Protein AF-A0AAV0YDZ6-F1 (afdb_monomer_lite)

InterPro domains:
  IPR001944 Glycoside hydrolase, family 35 [PTHR23421] (31-313)
  IPR002156 Ribonuclease H domain [PF13456] (408-485)
  IPR008979 Galactose-binding-like domain superfamily [SSF49785] (87-257)
  IPR041392 Beta-galactosidase, beta-sandwich domain [PF17834] (48-103)
  IPR044730 Ribonuclease H-like domain, plant type [cd06222] (407-485)
  IPR048913 Beta-galactosidase, galactose-binding domain [PF21467] (155-222)

Sequence (491 aa):
MEIFYLWPSSDTPYRCGVEFVVSCYVDQVFALVSVDPTVSWPGKNLEVHLYKTSFGACAAFLANYDTSSWAKVPFGNGQYDLPPWSISILPDCKTEVFNTAKVGAPRFHRKMTPINNAFNWQSYNEQPAASGGESSITTAALLEQVGVTRDSSDYLWYMIDVNISPNEAFLKNGQYLVLTAMSVGHVLHVFVNGQLSGTAYGGLDNPKLTFSSGVKLWAGNNNISLLSVAVGLSNVGLHYETWNVGVLGPVTLKGLNKGERDLSKQKWSYKTGLKGESLNLHTATGSSAVKWSQGSFLSKKQSLTWYKETQRSFQISPCATMISLMQQTDLIDVIAPNLLVFQDTSSLILDLCCKEDRRITDRVAVMIECLWKNINDLVWDNEKEEASKFVGFDELEFTRYIGWLKCNVDASFNHCLGTTSRGWCLRDDHDIFVTTSAAWDGGTLSVIEAEALALKETIQGVISLNHNFVVFESDSQKVIHALRSNFLGNS

Radius of gyration: 32.92 Å; chains: 1; bounding box: 65×64×92 Å

pLDDT: mean 76.99, std 20.75, range [22.81, 98.69]

Foldseek 3Di:
DKFWDWDDDPPDPPDTDTFIFDDFDDQQCCQVVPDFWDWDDQDVQWIKTWRADPVQFIKIKIFRQAQQDWDWDDFDPDIDIADHGKIFIGSNSPDGPDMPPPDPFDDDDDDDDDDPDDFFKWKDFFFFDEPPDPPKDKDLADDFDCVVQVVVFQKKKKKDKDADAPPWPCQVPVFFKKKKFKWQAAKKFKDKQRHTPDIWGDDPVRRITMDIDGDDDDHTIIMIMIIGGDPDQDDDDDPSVPRTGTTNDQIWIARTPVGIDTSRRGMIIMDHDTPCVVLVCVDPVSVVVDDIHGDPRHDDPDPRMDMDGDPPQPLCPPPPLLVLLCVLLVNCVPQVVCSNVDRDPVVSLSCCVVPPDPSSNVSVVQSVVLVVVQVCCCNGVVDHDRSNVSSPVDPSPVPLVQFAKEKEKDWDDDVVQQKIKIKMWIAHSVRHTDDMDMDMDRHDDPRLVSQLVNQVVRVVVCVVVVRDGYTYIGRPPPNVCVSCVVVPPDD

Structure (mmCIF, N/CA/C/O backbone):
data_AF-A0AAV0YDZ6-F1
#
_entry.id   AF-A0AAV0YDZ6-F1
#
loop_
_atom_site.group_PDB
_atom_site.id
_atom_site.type_symbol
_atom_site.label_atom_id
_atom_site.label_alt_id
_atom_site.label_comp_id
_atom_site.label_asym_id
_atom_site.label_entity_id
_atom_site.label_seq_id
_atom_site.pdbx_PDB_ins_code
_atom_site.Cartn_x
_atom_site.Cartn_y
_atom_site.Cartn_z
_atom_site.occupancy
_atom_site.B_iso_or_equiv
_atom_site.auth_seq_id
_atom_site.auth_comp_id
_atom_site.auth_asym_id
_atom_site.auth_atom_id
_atom_site.pdbx_PDB_model_num
ATOM 1 N N . MET A 1 1 ? 24.136 22.361 -31.439 1.00 22.97 1 MET A N 1
ATOM 2 C CA . MET A 1 1 ? 23.268 23.525 -31.209 1.00 22.97 1 MET A CA 1
ATOM 3 C C . MET A 1 1 ? 21.976 22.995 -30.625 1.00 22.97 1 MET A C 1
ATOM 5 O O . MET A 1 1 ? 21.242 22.299 -31.320 1.00 22.97 1 MET A O 1
ATOM 9 N N . GLU A 1 2 ? 21.824 23.164 -29.319 1.00 22.81 2 GLU A N 1
ATOM 10 C CA . GLU A 1 2 ? 20.632 22.808 -28.543 1.00 22.81 2 GLU A CA 1
ATOM 11 C C . GLU A 1 2 ? 19.822 24.098 -28.377 1.00 22.81 2 GLU A C 1
ATOM 13 O O . GLU A 1 2 ? 20.415 25.157 -28.217 1.00 22.81 2 GLU A O 1
ATOM 18 N N . ILE A 1 3 ? 18.497 24.049 -28.522 1.00 25.19 3 ILE A N 1
ATOM 19 C CA . ILE A 1 3 ? 17.609 25.206 -28.317 1.00 25.19 3 ILE A CA 1
ATOM 20 C C . ILE A 1 3 ? 16.446 24.725 -27.445 1.00 25.19 3 ILE A C 1
ATOM 22 O O . ILE A 1 3 ? 15.911 23.646 -27.681 1.00 25.19 3 ILE A O 1
ATOM 26 N N . PHE A 1 4 ? 16.060 25.511 -26.441 1.00 29.34 4 PHE A N 1
ATOM 27 C CA . PHE A 1 4 ? 14.997 25.186 -25.481 1.00 29.34 4 PHE A CA 1
ATOM 28 C C . PHE A 1 4 ? 13.679 25.862 -25.867 1.00 29.34 4 PHE A C 1
ATOM 30 O O . PHE A 1 4 ? 13.703 26.907 -26.494 1.00 29.34 4 PHE A O 1
ATOM 37 N N . TYR A 1 5 ? 12.522 25.333 -25.462 1.00 27.75 5 TYR A N 1
ATOM 38 C CA . TYR A 1 5 ? 11.262 26.091 -25.435 1.00 27.75 5 TYR A CA 1
ATOM 39 C C . TYR A 1 5 ? 10.537 25.838 -24.110 1.00 27.75 5 TYR A C 1
ATOM 41 O O . TYR A 1 5 ? 10.484 24.710 -23.629 1.00 27.75 5 TYR A O 1
ATOM 49 N N . LEU A 1 6 ? 9.952 26.892 -23.535 1.00 26.73 6 LEU A N 1
ATOM 50 C CA . LEU A 1 6 ? 9.010 26.816 -22.418 1.00 26.73 6 LEU A CA 1
ATOM 51 C C . LEU A 1 6 ? 7.637 27.271 -22.920 1.00 26.73 6 LEU A C 1
ATOM 53 O O . LEU A 1 6 ? 7.531 28.342 -23.519 1.00 26.73 6 LEU A O 1
ATOM 57 N N . TRP A 1 7 ? 6.591 26.479 -22.677 1.00 32.25 7 TRP A N 1
ATOM 58 C CA . TRP A 1 7 ? 5.213 26.831 -23.035 1.00 32.25 7 TRP A CA 1
ATOM 59 C C . TRP A 1 7 ? 4.238 26.548 -21.879 1.00 32.25 7 TRP A C 1
ATOM 61 O O . TRP A 1 7 ? 4.352 25.512 -21.221 1.00 32.25 7 TRP A O 1
ATOM 71 N N . PRO A 1 8 ? 3.236 27.417 -21.653 1.00 24.39 8 PRO A N 1
ATOM 72 C CA . PRO A 1 8 ? 2.070 27.087 -20.846 1.00 24.39 8 PRO A CA 1
ATOM 73 C C . PRO A 1 8 ? 1.063 26.282 -21.687 1.00 24.39 8 PRO A C 1
ATOM 75 O O . PRO A 1 8 ? 0.631 26.727 -22.750 1.00 24.39 8 PRO A O 1
ATOM 78 N N . SER A 1 9 ? 0.656 25.097 -21.216 1.00 26.97 9 SER A N 1
ATOM 79 C CA . SER A 1 9 ? -0.470 24.369 -21.822 1.00 26.97 9 SER A CA 1
ATOM 80 C C . SER A 1 9 ? -1.781 25.063 -21.439 1.00 26.97 9 SER A C 1
ATOM 82 O O . SER A 1 9 ? -2.059 25.248 -20.253 1.00 26.97 9 SER A O 1
ATOM 84 N N . SER A 1 10 ? -2.591 25.453 -22.422 1.00 29.86 10 SER A N 1
ATOM 85 C CA . SER A 1 10 ? -3.852 26.166 -22.187 1.00 29.86 10 SER A CA 1
ATOM 86 C C . SER A 1 10 ? -4.994 25.290 -21.661 1.00 29.86 10 SER A C 1
ATOM 88 O O . SER A 1 10 ? -6.038 25.842 -21.339 1.00 29.86 10 SER A O 1
ATOM 90 N N . ASP A 1 11 ? -4.815 23.969 -21.526 1.00 28.45 11 ASP A N 1
ATOM 91 C CA . ASP A 1 11 ? -5.929 23.063 -21.196 1.00 28.45 11 ASP A CA 1
ATOM 92 C C . ASP A 1 11 ? -5.712 22.120 -20.002 1.00 28.45 11 ASP A C 1
ATOM 94 O O . ASP A 1 11 ? -6.627 21.380 -19.648 1.00 28.45 11 ASP A O 1
ATOM 98 N N . THR A 1 12 ? -4.580 22.181 -19.287 1.00 26.88 12 THR A N 1
ATOM 99 C CA . THR A 1 12 ? -4.472 21.554 -17.951 1.00 26.88 12 THR A CA 1
ATOM 100 C C . THR A 1 12 ? -3.489 22.307 -17.036 1.00 26.88 12 THR A C 1
ATOM 102 O O . THR A 1 12 ? -2.360 22.561 -17.451 1.00 26.88 12 THR A O 1
ATOM 105 N N . PRO A 1 13 ? -3.841 22.634 -15.773 1.00 25.77 13 PRO A N 1
ATOM 106 C CA . PRO A 1 13 ? -2.991 23.455 -14.900 1.00 25.77 13 PRO A CA 1
ATOM 107 C C . PRO A 1 13 ? -1.806 22.721 -14.234 1.00 25.77 13 PRO A C 1
ATOM 109 O O . PRO A 1 13 ? -1.227 23.254 -13.293 1.00 25.77 13 PRO A O 1
ATOM 112 N N . TYR A 1 14 ? -1.431 21.508 -14.667 1.00 27.02 14 TYR A N 1
ATOM 113 C CA . TYR A 1 14 ? -0.515 20.647 -13.891 1.00 27.02 14 TYR A CA 1
ATOM 114 C C . TYR A 1 14 ? 0.636 19.984 -14.662 1.00 27.02 14 TYR A C 1
ATOM 116 O O . TYR A 1 14 ? 1.241 19.047 -14.142 1.00 27.02 14 TYR A O 1
ATOM 124 N N . ARG A 1 15 ? 0.997 20.442 -15.865 1.00 25.39 15 ARG A N 1
ATOM 125 C CA . ARG A 1 15 ? 2.219 19.959 -16.532 1.00 25.39 15 ARG A CA 1
ATOM 126 C C . ARG A 1 15 ? 2.993 21.100 -17.190 1.00 25.39 15 ARG A C 1
ATOM 128 O O . ARG A 1 15 ? 2.578 21.606 -18.224 1.00 25.39 15 ARG A O 1
ATOM 135 N N . CYS A 1 16 ? 4.137 21.448 -16.602 1.00 26.27 16 CYS A N 1
ATOM 136 C CA . CYS A 1 16 ? 5.254 22.059 -17.321 1.00 26.27 16 CYS A CA 1
ATOM 137 C C . CYS A 1 16 ? 6.247 20.936 -17.647 1.00 26.27 16 CYS A C 1
ATOM 139 O O . CYS A 1 16 ? 6.718 20.256 -16.735 1.00 26.27 16 CYS A O 1
ATOM 141 N N . GLY A 1 17 ? 6.519 20.716 -18.932 1.00 27.23 17 GLY A N 1
ATOM 142 C CA . GLY A 1 17 ? 7.603 19.856 -19.408 1.00 27.23 17 GLY A CA 1
ATOM 143 C C . GLY A 1 17 ? 8.796 20.705 -19.845 1.00 27.23 17 GLY A C 1
ATOM 144 O O . GLY A 1 17 ? 8.611 21.830 -20.302 1.00 27.23 17 GLY A O 1
ATOM 145 N N . VAL A 1 18 ? 10.006 20.174 -19.679 1.00 28.58 18 VAL A N 1
ATOM 146 C CA . VAL A 1 18 ? 11.241 20.712 -20.267 1.00 28.58 18 VAL A CA 1
ATOM 147 C C . VAL A 1 18 ? 11.586 19.790 -21.436 1.00 28.58 18 VAL A C 1
ATOM 149 O O . VAL A 1 18 ? 11.802 18.601 -21.209 1.00 28.58 18 VAL A O 1
ATOM 152 N N . GLU A 1 19 ? 11.584 20.305 -22.666 1.00 31.39 19 GLU A N 1
ATOM 153 C CA . GLU A 1 19 ? 11.857 19.531 -23.889 1.00 31.39 19 GLU A CA 1
ATOM 154 C C . GLU A 1 19 ? 13.242 19.859 -24.470 1.00 31.39 19 GLU A C 1
ATOM 156 O O . GLU A 1 19 ? 13.681 21.011 -24.453 1.00 31.39 19 GLU A O 1
ATOM 161 N N . PHE A 1 20 ? 13.918 18.834 -25.001 1.00 28.72 20 PHE A N 1
ATOM 162 C CA . PHE A 1 20 ? 15.230 18.921 -25.649 1.00 28.72 20 PHE A CA 1
ATOM 163 C C . PHE A 1 20 ? 15.074 18.847 -27.178 1.00 28.72 20 PHE A C 1
ATOM 165 O O . PHE A 1 20 ? 14.366 17.984 -27.694 1.00 28.72 20 PHE A O 1
ATOM 172 N N . VAL A 1 21 ? 15.763 19.720 -27.921 1.00 26.80 21 VAL A N 1
ATOM 173 C CA . VAL A 1 21 ? 15.634 19.837 -29.389 1.00 26.80 21 VAL A CA 1
ATOM 174 C C . VAL A 1 21 ? 16.947 19.518 -30.087 1.00 26.80 21 VAL A C 1
ATOM 176 O O . VAL A 1 21 ? 17.956 20.175 -29.822 1.00 26.80 21 VAL A O 1
ATOM 179 N N . VAL A 1 22 ? 16.943 18.559 -31.028 1.00 30.27 22 VAL A N 1
ATOM 180 C CA . VAL A 1 22 ? 18.088 18.321 -31.923 1.00 30.27 22 VAL A CA 1
ATOM 181 C C . VAL A 1 22 ? 17.693 17.742 -33.286 1.00 30.27 22 VAL A C 1
ATOM 183 O O . VAL A 1 22 ? 17.122 16.661 -33.384 1.00 30.27 22 VAL A O 1
ATOM 186 N N . SER A 1 23 ? 18.157 18.399 -34.352 1.00 24.14 23 SER A N 1
ATOM 187 C CA . SER A 1 23 ? 18.163 17.897 -35.733 1.00 24.14 23 SER A CA 1
ATOM 188 C C . SER A 1 23 ? 19.056 16.649 -35.924 1.00 24.14 23 SER A C 1
ATOM 190 O O . SER A 1 23 ? 20.237 16.676 -35.574 1.00 24.14 23 SER A O 1
ATOM 192 N N . CYS A 1 24 ? 18.518 15.565 -36.502 1.00 25.22 24 CYS A N 1
ATOM 193 C CA . CYS A 1 24 ? 19.267 14.358 -36.890 1.00 25.22 24 CYS A CA 1
ATOM 194 C C . CYS A 1 24 ? 19.139 14.075 -38.396 1.00 25.22 24 CYS A C 1
ATOM 196 O O . CYS A 1 24 ? 18.045 14.094 -38.955 1.00 25.22 24 CYS A O 1
ATOM 198 N N . TYR A 1 25 ? 20.267 13.762 -39.037 1.00 27.45 25 TYR A N 1
ATOM 199 C CA . TYR A 1 25 ? 20.358 13.265 -40.415 1.00 27.45 25 TYR A CA 1
ATOM 200 C C . TYR A 1 25 ? 20.166 11.725 -40.445 1.00 27.45 25 TYR A C 1
ATOM 202 O O . TYR A 1 25 ? 20.510 11.018 -39.499 1.00 27.45 25 TYR A O 1
ATOM 210 N N . VAL A 1 26 ? 19.587 11.206 -41.534 1.00 34.88 26 VAL A N 1
ATOM 211 C CA . VAL A 1 26 ? 18.641 10.062 -41.575 1.00 34.88 26 VAL A CA 1
ATOM 212 C C . VAL A 1 26 ? 19.255 8.690 -41.959 1.00 34.88 26 VAL A C 1
ATOM 214 O O . VAL A 1 26 ? 18.530 7.738 -42.231 1.00 34.88 26 VAL A O 1
ATOM 217 N N . ASP A 1 27 ? 20.573 8.496 -41.947 1.00 34.12 27 ASP A N 1
ATOM 218 C CA . ASP A 1 27 ? 21.138 7.370 -42.722 1.00 34.12 27 ASP A CA 1
ATOM 219 C C . ASP A 1 27 ? 21.212 5.987 -42.026 1.00 34.12 27 ASP A C 1
ATOM 221 O O . ASP A 1 27 ? 21.239 4.969 -42.719 1.00 34.12 27 ASP A O 1
ATOM 225 N N . GLN A 1 28 ? 21.199 5.874 -40.687 1.00 39.28 28 GLN A N 1
ATOM 226 C CA . GLN A 1 28 ? 21.520 4.588 -40.019 1.00 39.28 28 GLN A CA 1
ATOM 227 C C . GLN A 1 28 ? 20.334 3.731 -39.543 1.00 39.28 28 GLN A C 1
ATOM 229 O O . GLN A 1 28 ? 20.429 2.505 -39.509 1.00 39.28 28 GLN A O 1
ATOM 234 N N . VAL A 1 29 ? 19.180 4.328 -39.236 1.00 48.03 29 VAL A N 1
ATOM 235 C CA . VAL A 1 29 ? 17.962 3.573 -38.857 1.00 48.03 29 VAL A CA 1
ATOM 236 C C . VAL A 1 29 ? 17.321 2.899 -40.081 1.00 48.03 29 VAL A C 1
ATOM 238 O O . VAL A 1 29 ? 16.488 2.002 -39.952 1.00 48.03 29 VAL A O 1
ATOM 241 N N . PHE A 1 30 ? 17.766 3.275 -41.284 1.00 53.66 30 PHE A N 1
ATOM 242 C CA . PHE A 1 30 ? 17.200 2.866 -42.563 1.00 53.66 30 PHE A CA 1
ATOM 243 C C . PHE A 1 30 ? 17.193 1.343 -42.778 1.00 53.66 30 PHE A C 1
ATOM 245 O O . PHE A 1 30 ? 16.254 0.825 -43.375 1.00 53.66 30 PHE A O 1
ATOM 252 N N . ALA A 1 31 ? 18.181 0.597 -42.269 1.00 58.38 31 ALA A N 1
ATOM 253 C CA . ALA A 1 31 ? 18.246 -0.855 -42.471 1.00 58.38 31 ALA A CA 1
ATOM 254 C C . ALA A 1 31 ? 17.163 -1.625 -41.696 1.00 58.38 31 ALA A C 1
ATOM 256 O O . ALA A 1 31 ? 16.498 -2.482 -42.270 1.00 58.38 31 ALA A O 1
ATOM 257 N N . LEU A 1 32 ? 16.954 -1.291 -40.418 1.00 59.16 32 LEU A N 1
ATOM 258 C CA . LEU A 1 32 ? 16.010 -1.994 -39.536 1.00 59.16 32 LEU A CA 1
ATOM 259 C C . LEU A 1 32 ? 14.551 -1.761 -39.927 1.00 59.16 32 LEU A C 1
ATOM 261 O O . LEU A 1 32 ? 13.692 -2.597 -39.682 1.00 59.16 32 LEU A O 1
ATOM 265 N N . VAL A 1 33 ? 14.268 -0.602 -40.519 1.00 63.72 33 VAL A N 1
ATOM 266 C CA . VAL A 1 33 ? 12.901 -0.183 -40.841 1.00 63.72 33 VAL A CA 1
ATOM 267 C C . VAL A 1 33 ? 12.467 -0.509 -42.263 1.00 63.72 33 VAL A C 1
ATOM 269 O O . VAL A 1 33 ? 11.299 -0.302 -42.587 1.00 63.72 33 VAL A O 1
ATOM 272 N N . SER A 1 34 ? 13.398 -0.969 -43.100 1.00 64.88 34 SER A N 1
ATOM 273 C CA . SER A 1 34 ? 13.163 -1.180 -44.532 1.00 64.88 34 SER A CA 1
ATOM 274 C C . SER A 1 34 ? 13.085 -2.650 -44.930 1.00 64.88 34 SER A C 1
ATOM 276 O O . SER A 1 34 ? 12.643 -2.938 -46.040 1.00 64.88 34 SER A O 1
ATOM 278 N N . VAL A 1 35 ? 13.538 -3.575 -44.078 1.00 74.62 35 VAL A N 1
ATOM 279 C CA . VAL A 1 35 ? 13.540 -5.019 -44.360 1.00 74.62 35 VAL A CA 1
ATOM 280 C C . VAL A 1 35 ? 13.339 -5.840 -43.089 1.00 74.62 35 VAL A C 1
ATOM 282 O O . VAL A 1 35 ? 13.698 -5.398 -42.001 1.00 74.62 35 VAL A O 1
ATOM 285 N N . ASP A 1 36 ? 12.836 -7.062 -43.252 1.00 81.25 36 ASP A N 1
ATOM 286 C CA . ASP A 1 36 ? 12.857 -8.093 -42.211 1.00 81.25 36 ASP A CA 1
ATOM 287 C C . ASP A 1 36 ? 14.264 -8.711 -42.065 1.00 81.25 36 ASP A C 1
ATOM 289 O O . ASP A 1 36 ? 15.034 -8.741 -43.038 1.00 81.25 36 ASP A O 1
ATOM 293 N N . PRO A 1 37 ? 14.627 -9.240 -40.879 1.00 86.50 37 PRO A N 1
ATOM 294 C CA . PRO A 1 37 ? 15.926 -9.863 -40.682 1.00 86.50 37 PRO A CA 1
ATOM 295 C C . PRO A 1 37 ? 16.039 -11.183 -41.441 1.00 86.50 37 PRO A C 1
ATOM 297 O O . PRO A 1 37 ? 15.179 -12.059 -41.367 1.00 86.50 37 PRO A O 1
ATOM 300 N N . THR A 1 38 ? 17.186 -11.389 -42.079 1.00 90.75 38 THR A N 1
ATOM 301 C CA . THR A 1 38 ? 17.636 -12.726 -42.469 1.00 90.75 38 THR A CA 1
ATOM 302 C C . THR A 1 38 ? 18.388 -13.353 -41.300 1.00 90.75 38 THR A C 1
ATOM 304 O O . THR A 1 38 ? 19.398 -12.806 -40.851 1.00 90.75 38 THR A O 1
ATOM 307 N N . VAL A 1 39 ? 17.912 -14.500 -40.813 1.00 93.25 39 VAL A N 1
ATOM 308 C CA . VAL A 1 39 ? 18.510 -15.206 -39.669 1.00 93.25 39 VAL A CA 1
ATOM 309 C C . VAL A 1 39 ? 19.450 -16.316 -40.140 1.00 93.25 39 VAL A C 1
ATOM 311 O O . VAL A 1 39 ? 19.141 -17.052 -41.078 1.00 93.25 39 VAL A O 1
ATOM 314 N N . SER A 1 40 ? 20.605 -16.449 -39.486 1.00 93.31 40 SER A N 1
ATOM 315 C CA . SER A 1 40 ? 21.554 -17.545 -39.721 1.00 93.31 40 SER A CA 1
ATOM 316 C C . SER A 1 40 ? 22.195 -18.052 -38.426 1.00 93.31 40 SER A C 1
ATOM 318 O O . SER A 1 40 ? 22.276 -17.320 -37.442 1.00 93.31 40 SER A O 1
ATOM 320 N N . TRP A 1 41 ? 22.672 -19.303 -38.444 1.00 95.31 41 TRP A N 1
ATOM 321 C CA . TRP A 1 41 ? 23.195 -20.023 -37.274 1.00 95.31 41 TRP A CA 1
ATOM 322 C C . TRP A 1 41 ? 24.649 -20.462 -37.501 1.00 95.31 41 TRP A C 1
ATOM 324 O O . TRP A 1 41 ? 24.894 -21.588 -37.941 1.00 95.31 41 TRP A O 1
ATOM 334 N N . PRO A 1 42 ? 25.641 -19.594 -37.238 1.00 92.06 42 PRO A N 1
ATOM 335 C CA . PRO A 1 42 ? 27.052 -19.894 -37.501 1.00 92.06 42 PRO A CA 1
ATOM 336 C C . PRO A 1 42 ? 27.652 -20.940 -36.546 1.00 92.06 42 PRO A C 1
ATOM 338 O O . PRO A 1 42 ? 28.773 -21.399 -36.755 1.00 92.06 42 PRO A O 1
ATOM 341 N N . GLY A 1 43 ? 26.925 -21.334 -35.500 1.00 90.94 43 GLY A N 1
ATOM 342 C CA . GLY A 1 43 ? 27.330 -22.389 -34.584 1.00 90.94 43 GLY A CA 1
ATOM 343 C C . GLY A 1 43 ? 26.258 -22.686 -33.542 1.00 90.94 43 GLY A C 1
ATOM 344 O O . GLY A 1 43 ? 25.175 -22.105 -33.540 1.00 90.94 43 GLY A O 1
ATOM 345 N N . LYS A 1 44 ? 26.562 -23.617 -32.636 1.00 91.12 44 LYS A N 1
ATOM 346 C CA . LYS A 1 44 ? 25.652 -23.987 -31.547 1.00 91.12 44 LYS A CA 1
ATOM 347 C C . LYS A 1 44 ? 25.425 -22.786 -30.621 1.00 91.12 44 LYS A C 1
ATOM 349 O O . LYS A 1 44 ? 26.398 -22.215 -30.147 1.00 91.12 44 LYS A O 1
ATOM 354 N N . ASN A 1 45 ? 24.160 -22.465 -30.337 1.00 92.50 45 ASN A N 1
ATOM 355 C CA . ASN A 1 45 ? 23.725 -21.324 -29.513 1.00 92.50 45 ASN A CA 1
ATOM 356 C C . ASN A 1 45 ? 24.096 -19.939 -30.077 1.00 92.50 45 ASN A C 1
ATOM 358 O O . ASN A 1 45 ? 24.029 -18.952 -29.345 1.00 92.50 45 ASN A O 1
ATOM 362 N N . LEU A 1 46 ? 24.474 -19.863 -31.357 1.00 94.44 46 LEU A N 1
ATOM 363 C CA . LEU A 1 46 ? 24.847 -18.618 -32.019 1.00 94.44 46 LEU A CA 1
ATOM 364 C C . LEU A 1 46 ? 23.840 -18.288 -33.107 1.00 94.44 46 LEU A C 1
ATOM 366 O O . LEU A 1 46 ? 23.540 -19.133 -33.950 1.00 94.44 46 LEU A O 1
ATOM 370 N N . GLU A 1 47 ? 23.376 -17.044 -33.108 1.00 94.00 47 GLU A N 1
ATOM 371 C CA . GLU A 1 47 ? 22.493 -16.513 -34.139 1.00 94.00 47 GLU A CA 1
ATOM 372 C C . GLU A 1 47 ? 22.996 -15.179 -34.665 1.00 94.00 47 GLU A C 1
ATOM 374 O O . GLU A 1 47 ? 23.615 -14.387 -33.956 1.00 94.00 47 GLU A O 1
ATOM 379 N N . VAL A 1 48 ? 22.695 -14.928 -35.931 1.00 94.81 48 VAL A N 1
ATOM 380 C CA . VAL A 1 48 ? 22.936 -13.656 -36.597 1.00 94.81 48 VAL A CA 1
ATOM 381 C C . VAL A 1 48 ? 21.635 -13.203 -37.224 1.00 94.81 48 VAL A C 1
ATOM 383 O O . VAL A 1 48 ? 21.092 -13.915 -38.066 1.00 94.81 48 VAL A O 1
ATOM 386 N N . HIS A 1 49 ? 21.174 -12.013 -36.852 1.00 91.81 49 HIS A N 1
ATOM 387 C CA . HIS A 1 49 ? 20.006 -11.357 -37.435 1.00 91.81 49 HIS A CA 1
ATOM 388 C C . HIS A 1 49 ? 20.494 -10.206 -38.312 1.00 91.81 49 HIS A C 1
ATOM 390 O O . HIS A 1 49 ? 20.983 -9.199 -37.800 1.00 91.81 49 HIS A O 1
ATOM 396 N N . LEU A 1 50 ? 20.420 -10.381 -39.633 1.00 92.69 50 LEU A N 1
ATOM 397 C CA . LEU A 1 50 ? 20.954 -9.453 -40.630 1.00 92.69 50 LEU A CA 1
ATOM 398 C C . LEU A 1 50 ? 19.836 -8.673 -41.325 1.00 92.69 50 LEU A C 1
ATOM 400 O O . LEU A 1 50 ? 19.025 -9.252 -42.043 1.00 92.69 50 LEU A O 1
ATOM 404 N N . TYR A 1 51 ? 19.872 -7.354 -41.201 1.00 84.81 51 TYR A N 1
ATOM 405 C CA . TYR A 1 51 ? 19.001 -6.413 -41.895 1.00 84.81 51 TYR A CA 1
ATOM 406 C C . TYR A 1 51 ? 19.793 -5.757 -43.016 1.00 84.81 51 TYR A C 1
ATOM 408 O O . TYR A 1 51 ? 20.643 -4.908 -42.762 1.00 84.81 51 TYR A O 1
ATOM 416 N N . LYS A 1 52 ? 19.554 -6.157 -44.265 1.00 87.50 52 LYS A N 1
ATOM 417 C CA . LYS A 1 52 ? 20.269 -5.615 -45.425 1.00 87.50 52 LYS A CA 1
ATOM 418 C C . LYS A 1 52 ? 19.296 -5.192 -46.515 1.00 87.50 52 LYS A C 1
ATOM 420 O O . LYS A 1 52 ? 18.556 -6.012 -47.048 1.00 87.50 52 LYS A O 1
ATOM 425 N N . THR A 1 53 ? 19.338 -3.915 -46.871 1.00 79.50 53 THR A N 1
ATOM 426 C CA . THR A 1 53 ? 18.488 -3.334 -47.919 1.00 79.50 53 THR A CA 1
ATOM 427 C C . THR A 1 53 ? 19.136 -3.460 -49.300 1.00 79.50 53 THR A C 1
ATOM 429 O O . THR A 1 53 ? 20.359 -3.573 -49.425 1.00 79.50 53 THR A O 1
ATOM 432 N N . SER A 1 54 ? 18.331 -3.376 -50.363 1.00 80.94 54 SER A N 1
ATOM 433 C CA . SER A 1 54 ? 18.816 -3.355 -51.752 1.00 80.94 54 SER A CA 1
ATOM 434 C C . SER A 1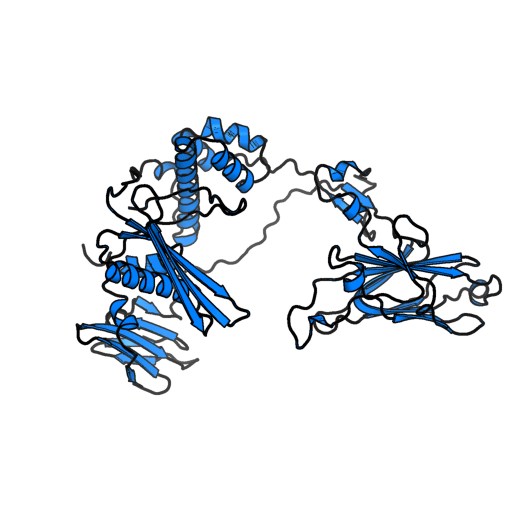 54 ? 19.665 -2.125 -52.091 1.00 80.94 54 SER A C 1
ATOM 436 O O . SER A 1 54 ? 20.477 -2.185 -53.008 1.00 80.94 54 SER A O 1
ATOM 438 N N . PHE A 1 55 ? 19.500 -1.024 -51.351 1.00 75.06 55 PHE A N 1
ATOM 439 C CA . PHE A 1 55 ? 20.199 0.247 -51.576 1.00 75.06 55 PHE A CA 1
ATOM 440 C C . PHE A 1 55 ? 21.483 0.393 -50.740 1.00 75.06 55 PHE A C 1
ATOM 442 O O . PHE A 1 55 ? 22.127 1.435 -50.782 1.00 75.06 55 PHE A O 1
ATOM 449 N N . GLY A 1 56 ? 21.884 -0.655 -50.009 1.00 78.12 56 GLY A N 1
ATOM 450 C CA . GLY A 1 56 ? 23.202 -0.750 -49.375 1.00 78.12 56 GLY A CA 1
ATOM 451 C C . GLY A 1 56 ? 23.244 -0.512 -47.863 1.00 78.12 56 GLY A C 1
ATOM 452 O O . GLY A 1 56 ? 24.263 -0.834 -47.256 1.00 78.12 56 GLY A O 1
ATOM 453 N N . ALA A 1 57 ? 22.160 -0.041 -47.235 1.00 78.12 57 ALA A N 1
ATOM 454 C CA . ALA A 1 57 ? 22.078 0.054 -45.773 1.00 78.12 57 ALA A CA 1
ATOM 455 C C . ALA A 1 57 ? 22.076 -1.348 -45.135 1.00 78.12 57 ALA A C 1
ATOM 457 O O . ALA A 1 57 ? 21.387 -2.247 -45.637 1.00 78.12 57 ALA A O 1
ATOM 458 N N . CYS A 1 58 ? 22.840 -1.535 -44.053 1.00 84.00 58 CYS A N 1
ATOM 459 C CA . CYS A 1 58 ? 23.064 -2.838 -43.424 1.00 84.00 58 CYS A CA 1
ATOM 460 C C . CYS A 1 58 ? 23.229 -2.714 -41.907 1.00 84.00 58 CYS A C 1
ATOM 462 O O . CYS A 1 58 ? 24.130 -2.007 -41.487 1.00 84.00 58 CYS A O 1
ATOM 464 N N . ALA A 1 59 ? 22.456 -3.464 -41.120 1.00 86.12 59 ALA A N 1
ATOM 465 C CA . ALA A 1 59 ? 22.654 -3.637 -39.681 1.00 86.12 59 ALA A CA 1
ATOM 466 C C . ALA A 1 59 ? 22.616 -5.128 -39.297 1.00 86.12 59 ALA A C 1
ATOM 468 O O . ALA A 1 59 ? 21.898 -5.914 -39.918 1.00 86.12 59 ALA A O 1
ATOM 469 N N . ALA A 1 60 ? 23.372 -5.534 -38.277 1.00 87.81 60 ALA A N 1
ATOM 470 C CA . ALA A 1 60 ? 23.409 -6.917 -37.807 1.00 87.81 60 ALA A CA 1
ATOM 471 C C . ALA A 1 60 ? 23.398 -7.025 -36.279 1.00 87.81 60 ALA A C 1
ATOM 473 O O . ALA A 1 60 ? 24.029 -6.227 -35.584 1.00 87.81 60 ALA A O 1
ATOM 474 N N . PHE A 1 61 ? 22.733 -8.064 -35.773 1.00 92.50 61 PHE A N 1
ATOM 475 C CA . PHE A 1 61 ? 22.789 -8.476 -34.372 1.00 92.50 61 PHE A CA 1
ATOM 476 C C . PHE A 1 61 ? 23.410 -9.863 -34.280 1.00 92.50 61 PHE A C 1
ATOM 478 O O . PHE A 1 61 ? 22.921 -10.799 -34.912 1.00 92.50 61 PHE A O 1
ATOM 485 N N . LEU A 1 62 ? 24.477 -9.995 -33.496 1.00 93.94 62 LEU A N 1
ATOM 486 C CA . LEU A 1 62 ? 25.168 -11.262 -33.263 1.00 93.94 62 LEU A CA 1
ATOM 487 C C . LEU A 1 62 ? 24.858 -11.716 -31.839 1.00 93.94 62 LEU A C 1
ATOM 489 O O . LEU A 1 62 ? 25.279 -11.067 -30.884 1.00 93.94 62 LEU A O 1
ATOM 493 N N . ALA A 1 63 ? 24.102 -12.799 -31.697 1.00 95.38 63 ALA A N 1
ATOM 494 C CA . ALA A 1 63 ? 23.618 -13.295 -30.419 1.00 95.38 63 ALA A CA 1
ATOM 495 C C . ALA A 1 63 ? 24.353 -14.571 -30.000 1.00 95.38 63 ALA A C 1
ATOM 497 O O . ALA A 1 63 ? 24.505 -15.506 -30.787 1.00 95.38 63 ALA A O 1
ATOM 498 N N . ASN A 1 64 ? 24.768 -14.612 -28.735 1.00 94.81 64 ASN A N 1
ATOM 499 C CA . ASN A 1 64 ? 25.227 -15.809 -28.045 1.00 94.81 64 ASN A CA 1
ATOM 500 C C . ASN A 1 64 ? 24.249 -16.138 -26.913 1.00 94.81 64 ASN A C 1
ATOM 502 O O . ASN A 1 64 ? 24.234 -15.467 -25.878 1.00 94.81 64 ASN A O 1
ATOM 506 N N . TYR A 1 65 ? 23.453 -17.187 -27.108 1.00 94.06 65 TYR A N 1
ATOM 507 C CA . TYR A 1 65 ? 22.485 -17.668 -26.121 1.00 94.06 65 TYR A CA 1
ATOM 508 C C . TYR A 1 65 ? 23.091 -18.648 -25.111 1.00 94.06 65 TYR A C 1
ATOM 510 O O . TYR A 1 65 ? 22.388 -19.113 -24.214 1.00 94.06 65 TYR A O 1
ATOM 518 N N . ASP A 1 66 ? 24.384 -18.976 -25.219 1.00 91.88 66 ASP A N 1
ATOM 519 C CA . ASP A 1 66 ? 25.058 -19.746 -24.180 1.00 91.88 66 ASP A CA 1
ATOM 520 C C . ASP A 1 66 ? 25.191 -18.892 -22.916 1.00 91.88 66 ASP A C 1
ATOM 522 O O . ASP A 1 66 ? 25.822 -17.838 -22.921 1.00 91.88 66 ASP A O 1
ATOM 526 N N . THR A 1 67 ? 24.597 -19.340 -21.812 1.00 95.62 67 THR A N 1
ATOM 527 C CA . THR A 1 67 ? 24.591 -18.593 -20.547 1.00 95.62 67 THR A CA 1
ATOM 528 C C . THR A 1 67 ? 25.909 -18.684 -19.778 1.00 95.62 67 THR A C 1
ATOM 530 O O . THR A 1 67 ? 26.051 -18.048 -18.737 1.00 95.62 67 THR A O 1
ATOM 533 N N . SER A 1 68 ? 26.861 -19.499 -20.243 1.00 95.19 68 SER A N 1
ATOM 534 C CA . SER A 1 68 ? 28.086 -19.843 -19.512 1.00 95.19 68 SER A CA 1
ATOM 535 C C . SER A 1 68 ? 29.379 -19.587 -20.285 1.00 95.19 68 SER A C 1
ATOM 537 O O . SER A 1 68 ? 30.401 -19.266 -19.677 1.00 95.19 68 SER A O 1
ATOM 539 N N . SER A 1 69 ? 29.348 -19.722 -21.609 1.00 95.94 69 SER A N 1
ATOM 540 C CA . SER A 1 69 ? 30.550 -19.788 -22.437 1.00 95.94 69 SER A CA 1
ATOM 541 C C . SER A 1 69 ? 30.639 -18.629 -23.420 1.00 95.94 69 SER A C 1
ATOM 543 O O . SER A 1 69 ? 29.656 -18.221 -24.037 1.00 95.94 69 SER A O 1
ATOM 545 N N . TRP A 1 70 ? 31.856 -18.111 -23.573 1.00 96.62 70 TRP A N 1
ATOM 546 C CA . TRP A 1 70 ? 32.195 -17.167 -24.631 1.00 96.62 70 TRP A CA 1
ATOM 547 C C . TRP A 1 70 ? 32.169 -17.860 -25.990 1.00 96.62 70 TRP A C 1
ATOM 549 O O . TRP A 1 70 ? 32.501 -19.043 -26.094 1.00 96.62 70 TRP A O 1
ATOM 559 N N . ALA A 1 71 ? 31.840 -17.107 -27.035 1.00 95.44 71 ALA A N 1
ATOM 560 C CA . ALA A 1 71 ? 31.797 -17.625 -28.390 1.00 95.44 71 ALA A CA 1
ATOM 561 C C . ALA A 1 71 ? 32.438 -16.666 -29.392 1.00 95.44 71 ALA A C 1
ATOM 563 O O . ALA A 1 71 ? 32.294 -15.450 -29.293 1.00 95.44 71 ALA A O 1
ATOM 564 N N . LYS A 1 72 ? 33.113 -17.238 -30.392 1.00 95.19 72 LYS A N 1
ATOM 565 C CA . LYS A 1 72 ? 33.647 -16.507 -31.542 1.00 95.19 72 LYS A CA 1
ATOM 566 C C . LYS A 1 72 ? 32.715 -16.671 -32.727 1.00 95.19 72 LYS A C 1
ATOM 568 O O . LYS A 1 72 ? 32.600 -17.775 -33.257 1.00 95.19 72 LYS A O 1
ATOM 573 N N . VAL A 1 73 ? 32.099 -15.579 -33.164 1.00 93.94 73 VAL A N 1
ATOM 574 C CA . VAL A 1 73 ? 31.183 -15.575 -34.307 1.00 93.94 73 VAL A CA 1
ATOM 575 C C . VAL A 1 73 ? 31.883 -15.002 -35.537 1.00 93.94 73 VAL A C 1
ATOM 577 O O . VAL A 1 73 ? 32.226 -13.818 -35.534 1.00 93.94 73 VAL A O 1
ATOM 580 N N . PRO A 1 74 ? 32.115 -15.801 -36.594 1.00 91.00 74 PRO A N 1
ATOM 581 C CA . PRO A 1 74 ? 32.517 -15.265 -37.887 1.00 91.00 74 PRO A CA 1
ATOM 582 C C . PRO A 1 74 ? 31.309 -14.596 -38.557 1.00 91.00 74 PRO A C 1
ATOM 584 O O . PRO A 1 74 ? 30.270 -15.230 -38.743 1.00 91.00 74 PRO A O 1
ATOM 587 N N . PHE A 1 75 ? 31.436 -13.321 -38.925 1.00 93.56 75 PHE A N 1
ATOM 588 C CA . PHE A 1 75 ? 30.383 -12.586 -39.628 1.00 93.56 75 PHE A CA 1
ATOM 589 C C . PHE A 1 75 ? 30.984 -11.564 -40.604 1.00 93.56 75 PHE A C 1
ATOM 591 O O . PHE A 1 75 ? 31.850 -10.767 -40.241 1.00 93.56 75 PHE A O 1
ATOM 598 N N . GLY A 1 76 ? 30.551 -11.605 -41.869 1.00 87.88 76 GLY A N 1
ATOM 599 C CA . GLY A 1 76 ? 31.168 -10.822 -42.943 1.00 87.88 76 GLY A CA 1
ATOM 600 C C . GLY A 1 76 ? 32.652 -11.170 -43.114 1.00 87.88 76 GLY A C 1
ATOM 601 O O . GLY A 1 76 ? 33.002 -12.339 -43.255 1.00 87.88 76 GLY A O 1
ATOM 602 N N . ASN A 1 77 ? 33.518 -10.154 -43.069 1.00 84.88 77 ASN A N 1
ATOM 603 C CA . ASN A 1 77 ? 34.980 -10.322 -43.088 1.00 84.88 77 ASN A CA 1
ATOM 604 C C . ASN A 1 77 ? 35.609 -10.237 -41.680 1.00 84.88 77 ASN A C 1
ATOM 606 O O . ASN A 1 77 ? 36.832 -10.181 -41.565 1.00 84.88 77 ASN A O 1
ATOM 610 N N . GLY A 1 78 ? 34.788 -10.171 -40.626 1.00 88.62 78 GLY A N 1
ATOM 611 C CA . GLY A 1 78 ? 35.215 -10.006 -39.237 1.00 88.62 78 GLY A CA 1
ATOM 612 C C . GLY A 1 78 ? 34.979 -11.247 -38.374 1.00 88.62 78 GLY A C 1
ATOM 613 O O . GLY A 1 78 ? 34.296 -12.198 -38.764 1.00 88.62 78 GLY A O 1
ATOM 614 N N . GLN A 1 79 ? 35.541 -11.220 -37.165 1.00 93.50 79 GLN A N 1
ATOM 615 C CA . GLN A 1 79 ? 35.312 -12.218 -36.124 1.00 93.50 79 GLN A CA 1
ATOM 616 C C . GLN A 1 79 ? 35.021 -11.499 -34.805 1.00 93.50 79 GLN A C 1
ATOM 618 O O . GLN A 1 79 ? 35.804 -10.650 -34.386 1.00 93.50 79 GLN A O 1
ATOM 623 N N . TYR A 1 80 ? 33.903 -11.842 -34.165 1.00 95.06 80 TYR A N 1
ATOM 624 C CA . TYR A 1 80 ? 33.393 -11.131 -32.993 1.00 95.06 80 TYR A CA 1
ATOM 625 C C . TYR A 1 80 ? 33.378 -12.049 -31.774 1.00 95.06 80 TYR A C 1
ATOM 627 O O . TYR A 1 80 ? 32.793 -13.134 -31.811 1.00 95.06 80 TYR A O 1
ATOM 635 N N . ASP A 1 81 ? 34.029 -11.607 -30.700 1.00 95.81 81 ASP A N 1
ATOM 636 C CA . ASP A 1 81 ? 34.012 -12.270 -29.398 1.00 95.81 81 ASP A CA 1
ATOM 637 C C . ASP A 1 81 ? 32.762 -11.845 -28.615 1.00 95.81 81 ASP A C 1
ATOM 639 O O . ASP A 1 81 ? 32.659 -10.709 -28.132 1.00 95.81 81 ASP A O 1
ATOM 643 N N . LEU A 1 82 ? 31.818 -12.779 -28.491 1.00 96.06 82 LEU A N 1
ATOM 644 C CA . LEU A 1 82 ? 30.567 -12.616 -27.760 1.00 96.06 82 LEU A CA 1
ATOM 645 C C . LEU A 1 82 ? 30.688 -13.194 -26.342 1.00 96.06 82 LEU A C 1
ATOM 647 O O . LEU A 1 82 ? 30.907 -14.404 -26.192 1.00 96.06 82 LEU A O 1
ATOM 651 N N . PRO A 1 83 ? 30.491 -12.371 -25.296 1.00 95.62 83 PRO A N 1
ATOM 652 C CA . PRO A 1 83 ? 30.275 -12.859 -23.939 1.00 95.62 83 PRO A CA 1
ATOM 653 C C . PRO A 1 83 ? 29.094 -13.842 -23.843 1.00 95.62 83 PRO A C 1
ATOM 655 O O . PRO A 1 83 ? 28.223 -13.844 -24.724 1.00 95.62 83 PRO A O 1
ATOM 658 N N . PRO A 1 84 ? 29.016 -14.645 -22.766 1.00 95.12 84 PRO A N 1
ATOM 659 C CA . PRO A 1 84 ? 27.830 -15.438 -22.464 1.00 95.12 84 PRO A CA 1
ATOM 660 C C . PRO A 1 84 ? 26.576 -14.561 -22.352 1.00 95.12 84 PRO A C 1
ATOM 662 O O . PRO A 1 84 ? 26.652 -13.452 -21.821 1.00 95.12 84 PRO A O 1
ATOM 665 N N . TRP A 1 85 ? 25.435 -15.072 -22.815 1.00 95.38 85 TRP A N 1
ATOM 666 C CA . TRP A 1 85 ? 24.123 -14.417 -22.763 1.00 95.38 85 TRP A CA 1
ATOM 667 C C . TRP A 1 85 ? 24.158 -12.959 -23.239 1.00 95.38 85 TRP A C 1
ATOM 669 O O . TRP A 1 85 ? 23.770 -12.031 -22.523 1.00 95.38 85 TRP A O 1
ATOM 679 N N . SER A 1 86 ? 24.688 -12.741 -24.443 1.00 93.38 86 SER A N 1
ATOM 680 C CA . SER A 1 86 ? 24.889 -11.391 -24.960 1.00 93.38 86 SER A CA 1
ATOM 681 C C . SER A 1 86 ? 24.540 -11.245 -26.432 1.00 93.38 86 SER A C 1
ATOM 683 O O . SER A 1 86 ? 24.561 -12.209 -27.198 1.00 93.38 86 SER A O 1
ATOM 685 N N . ILE A 1 87 ? 24.220 -10.010 -26.811 1.00 92.19 87 ILE A N 1
ATOM 686 C CA . ILE A 1 87 ? 23.976 -9.607 -28.192 1.00 92.19 87 ILE A CA 1
ATOM 687 C C . ILE A 1 87 ? 24.893 -8.430 -28.504 1.00 92.19 87 ILE A C 1
ATOM 689 O O . ILE A 1 87 ? 24.897 -7.444 -27.764 1.00 92.19 87 ILE A O 1
ATOM 693 N N . SER A 1 88 ? 25.645 -8.535 -29.596 1.00 89.62 88 SER A N 1
ATOM 694 C CA . SER A 1 88 ? 26.412 -7.431 -30.176 1.00 89.62 88 SER A CA 1
ATOM 695 C C . SER A 1 88 ? 25.655 -6.779 -31.321 1.00 89.62 88 SER A C 1
ATOM 697 O O . SER A 1 88 ? 25.061 -7.477 -32.142 1.00 89.62 88 SER A O 1
ATOM 699 N N . ILE A 1 89 ? 25.706 -5.450 -31.385 1.00 87.62 89 ILE A N 1
ATOM 700 C CA . ILE A 1 89 ? 25.011 -4.627 -32.378 1.00 87.62 89 ILE A CA 1
ATOM 701 C C . ILE A 1 89 ? 26.042 -4.011 -33.322 1.00 87.62 89 ILE A C 1
ATOM 703 O O . ILE A 1 89 ? 26.973 -3.334 -32.878 1.00 87.62 89 ILE A O 1
ATOM 707 N N . LEU A 1 90 ? 25.869 -4.261 -34.620 1.00 88.44 90 LEU A N 1
ATOM 708 C CA . LEU A 1 90 ? 26.717 -3.764 -35.702 1.00 88.44 90 LEU A CA 1
ATOM 709 C C . LEU A 1 90 ? 25.855 -2.935 -36.674 1.00 88.44 90 LEU A C 1
ATOM 711 O O . LEU A 1 90 ? 25.267 -3.515 -37.592 1.00 88.44 90 LEU A O 1
ATOM 715 N N . PRO A 1 91 ? 25.749 -1.603 -36.505 1.00 80.25 91 PRO A N 1
ATOM 716 C CA . PRO A 1 91 ? 24.856 -0.744 -37.295 1.00 80.25 91 PRO A CA 1
ATOM 717 C C . PRO A 1 91 ? 25.238 -0.600 -38.769 1.00 80.25 91 PRO A C 1
ATOM 719 O O . PRO A 1 91 ? 24.430 -0.124 -39.555 1.00 80.25 91 PRO A O 1
ATOM 722 N N . ASP A 1 92 ? 26.462 -0.987 -39.125 1.00 83.06 92 ASP A N 1
ATOM 723 C CA . ASP A 1 92 ? 27.042 -0.974 -40.473 1.00 83.06 92 ASP A CA 1
ATOM 724 C C . ASP A 1 92 ? 27.404 -2.398 -40.961 1.00 83.06 92 ASP A C 1
ATOM 726 O O . ASP A 1 92 ? 28.099 -2.566 -41.970 1.00 83.06 92 ASP A O 1
ATOM 730 N N . CYS A 1 93 ? 26.977 -3.431 -40.217 1.00 89.56 93 CYS A N 1
ATOM 731 C CA . CYS A 1 93 ? 27.372 -4.836 -40.373 1.00 89.56 93 CYS A CA 1
ATOM 732 C C . CYS A 1 93 ? 28.885 -5.112 -40.249 1.00 89.56 93 CYS A C 1
ATOM 734 O O . CYS A 1 93 ? 29.343 -6.174 -40.680 1.00 89.56 93 CYS A O 1
ATOM 736 N N . LYS A 1 94 ? 29.672 -4.185 -39.687 1.00 90.31 94 LYS A N 1
ATOM 737 C CA . LYS A 1 94 ? 31.137 -4.293 -39.581 1.00 90.31 94 LYS A CA 1
ATOM 738 C C . LYS A 1 94 ? 31.660 -3.960 -38.185 1.00 90.31 94 LYS A C 1
ATOM 740 O O . LYS A 1 94 ? 32.465 -4.716 -37.648 1.00 90.31 94 LYS A O 1
ATOM 745 N N . THR A 1 95 ? 31.228 -2.862 -37.591 1.00 86.56 95 THR A N 1
ATOM 746 C CA . THR A 1 95 ? 31.778 -2.324 -36.347 1.00 86.56 95 THR A CA 1
ATOM 747 C C . THR A 1 95 ? 30.835 -2.640 -35.194 1.00 86.56 95 THR A C 1
ATOM 749 O O . THR A 1 95 ? 29.681 -2.222 -35.202 1.00 86.56 95 THR A O 1
ATOM 752 N N . GLU A 1 96 ? 31.308 -3.385 -34.191 1.00 87.12 96 GLU A N 1
ATOM 753 C CA . GLU A 1 96 ? 30.557 -3.571 -32.943 1.00 87.12 96 GLU A CA 1
ATOM 754 C C . GLU A 1 96 ? 30.557 -2.245 -32.176 1.00 87.12 96 GLU A C 1
ATOM 756 O O . GLU A 1 96 ? 31.598 -1.825 -31.675 1.00 87.12 96 GLU A O 1
ATOM 761 N N . VAL A 1 97 ? 29.397 -1.592 -32.076 1.00 84.31 97 VAL A N 1
ATOM 762 C CA . VAL A 1 97 ? 29.255 -0.341 -31.301 1.00 84.31 97 VAL A CA 1
ATOM 763 C C . VAL A 1 97 ? 28.739 -0.593 -29.888 1.00 84.31 97 VAL A C 1
ATOM 765 O O . VAL A 1 97 ? 28.907 0.238 -29.001 1.00 84.31 97 VAL A O 1
ATOM 768 N N . PHE A 1 98 ? 28.083 -1.735 -29.673 1.00 82.44 98 PHE A N 1
ATOM 769 C CA . PHE A 1 98 ? 27.485 -2.083 -28.393 1.00 82.44 98 PHE A CA 1
ATOM 770 C C . PHE A 1 98 ? 27.390 -3.597 -28.216 1.00 82.44 98 PHE A C 1
ATOM 772 O O . PHE A 1 98 ? 27.119 -4.326 -29.170 1.00 82.44 98 PHE A O 1
ATOM 779 N N . ASN A 1 99 ? 27.544 -4.059 -26.975 1.00 89.38 99 ASN A N 1
ATOM 780 C CA . ASN A 1 99 ? 27.196 -5.414 -26.564 1.00 89.38 99 ASN A CA 1
ATOM 781 C C . ASN A 1 99 ? 26.487 -5.374 -25.206 1.00 89.38 99 ASN A C 1
ATOM 783 O O . ASN A 1 99 ? 26.936 -4.694 -24.284 1.00 89.38 99 ASN A O 1
ATOM 787 N N . THR A 1 100 ? 25.408 -6.145 -25.064 1.00 82.44 100 THR A N 1
ATOM 788 C CA . THR A 1 100 ? 24.538 -6.119 -23.873 1.00 82.44 100 THR A CA 1
ATOM 789 C C . THR A 1 100 ? 25.227 -6.525 -22.565 1.00 82.44 100 THR A C 1
ATOM 791 O O . THR A 1 100 ? 24.751 -6.155 -21.494 1.00 82.44 100 THR A O 1
ATOM 794 N N . ALA A 1 101 ? 26.340 -7.261 -22.624 1.00 89.31 101 ALA A N 1
ATOM 795 C CA . ALA A 1 101 ? 27.107 -7.694 -21.456 1.00 89.31 101 ALA A CA 1
ATOM 796 C C . ALA A 1 101 ? 28.395 -6.876 -21.229 1.00 89.31 101 ALA A C 1
ATOM 798 O O . ALA A 1 101 ? 28.946 -6.894 -20.125 1.00 89.31 101 ALA A O 1
ATOM 799 N N . LYS A 1 102 ? 28.874 -6.127 -22.232 1.00 87.25 102 LYS A N 1
ATOM 800 C CA . LYS A 1 102 ? 30.043 -5.237 -22.120 1.00 87.25 102 LYS A CA 1
ATOM 801 C C . LYS A 1 102 ? 29.604 -3.865 -21.587 1.00 87.25 102 LYS A C 1
ATOM 803 O O . LYS A 1 102 ? 29.547 -2.882 -22.317 1.00 87.25 102 LYS A O 1
ATOM 808 N N . VAL A 1 103 ? 29.263 -3.802 -20.298 1.00 81.25 103 VAL A N 1
ATOM 809 C CA . VAL A 1 103 ? 28.816 -2.558 -19.645 1.00 81.25 103 VAL A CA 1
ATOM 810 C C . VAL A 1 103 ? 30.020 -1.687 -19.273 1.00 81.25 103 VAL A C 1
ATOM 812 O O . VAL A 1 103 ? 30.750 -2.013 -18.341 1.00 81.25 103 VAL A O 1
ATOM 815 N N . GLY A 1 104 ? 30.207 -0.573 -19.988 1.00 74.56 104 GLY A N 1
ATOM 816 C CA . GLY A 1 104 ? 31.255 0.422 -19.706 1.00 74.56 104 GLY A CA 1
ATOM 817 C C . GLY A 1 104 ? 30.891 1.459 -18.635 1.00 74.56 104 GLY A C 1
ATOM 818 O O . GLY A 1 104 ? 31.760 2.196 -18.181 1.00 74.56 104 GLY A O 1
ATOM 819 N N . ALA A 1 105 ? 29.623 1.518 -18.218 1.00 70.25 105 ALA A N 1
ATOM 820 C CA . ALA A 1 105 ? 29.158 2.482 -17.225 1.00 70.25 105 ALA A CA 1
ATOM 821 C C . ALA A 1 105 ? 29.626 2.119 -15.797 1.00 70.25 105 ALA A C 1
ATOM 823 O O . ALA A 1 105 ? 29.603 0.937 -15.423 1.00 70.25 105 ALA A O 1
ATOM 824 N N . PRO A 1 106 ? 30.001 3.111 -14.966 1.00 73.06 106 PRO A N 1
ATOM 825 C CA . PRO A 1 106 ? 30.376 2.874 -13.577 1.00 73.06 106 PRO A CA 1
ATOM 826 C C . PRO A 1 106 ? 29.190 2.354 -12.750 1.00 73.06 106 PRO A C 1
ATOM 828 O O . PRO A 1 106 ? 28.025 2.671 -12.996 1.00 73.06 106 PRO A O 1
ATOM 831 N N . ARG A 1 107 ? 29.483 1.540 -11.728 1.00 73.38 107 ARG A N 1
ATOM 832 C CA . ARG A 1 107 ? 28.473 1.046 -10.779 1.00 73.38 107 ARG A CA 1
ATOM 833 C C . ARG A 1 107 ? 28.355 1.993 -9.592 1.00 73.38 107 ARG A C 1
ATOM 835 O O . ARG A 1 107 ? 29.337 2.230 -8.894 1.00 73.38 107 ARG A O 1
ATOM 842 N N . PHE A 1 108 ? 27.137 2.439 -9.299 1.00 77.31 108 PHE A N 1
ATOM 843 C CA . PHE A 1 108 ? 26.849 3.258 -8.124 1.00 77.31 108 PHE A CA 1
ATOM 844 C C . PHE A 1 108 ? 26.205 2.433 -7.013 1.00 77.31 108 PHE A C 1
ATOM 846 O O . PHE A 1 108 ? 25.148 1.821 -7.184 1.00 77.31 108 PHE A O 1
ATOM 853 N N . HIS A 1 109 ? 26.823 2.453 -5.834 1.00 82.88 109 HIS A N 1
ATOM 854 C CA . HIS A 1 109 ? 26.238 1.875 -4.632 1.00 82.88 109 HIS A CA 1
ATOM 855 C C . HIS A 1 109 ? 25.448 2.943 -3.883 1.00 82.88 109 HIS A C 1
ATOM 857 O O . HIS A 1 109 ? 26.010 3.904 -3.359 1.00 82.88 109 HIS A O 1
ATOM 863 N N . ARG A 1 110 ? 24.126 2.759 -3.816 1.00 81.31 110 ARG A N 1
ATOM 864 C CA . ARG A 1 110 ? 23.243 3.634 -3.038 1.00 81.31 110 ARG A CA 1
ATOM 865 C C . ARG A 1 110 ? 23.664 3.619 -1.568 1.00 81.31 110 ARG A C 1
ATOM 867 O O . ARG A 1 110 ? 23.769 2.551 -0.966 1.00 81.31 110 ARG A O 1
ATOM 874 N N . LYS A 1 111 ? 23.861 4.805 -0.990 1.00 86.25 111 LYS A N 1
ATOM 875 C CA . LYS A 1 111 ? 24.187 4.988 0.426 1.00 86.25 111 LYS A CA 1
ATOM 876 C C . LYS A 1 111 ? 23.203 5.962 1.065 1.00 86.25 111 LYS A C 1
ATOM 878 O O . LYS A 1 111 ? 23.110 7.109 0.648 1.00 86.25 111 LYS A O 1
ATOM 883 N N . MET A 1 112 ? 22.526 5.515 2.119 1.00 88.25 112 MET A N 1
ATOM 884 C CA . MET A 1 112 ? 21.681 6.367 2.958 1.00 88.25 112 MET A CA 1
ATOM 885 C C . MET A 1 112 ? 22.507 6.828 4.157 1.00 88.25 112 MET A C 1
ATOM 887 O O . MET A 1 112 ? 22.736 6.056 5.087 1.00 88.25 112 MET A O 1
ATOM 891 N N . THR A 1 113 ? 23.010 8.062 4.114 1.00 85.06 113 THR A N 1
ATOM 892 C CA . THR A 1 113 ? 23.788 8.636 5.222 1.00 85.06 113 THR A CA 1
ATOM 893 C C . THR A 1 113 ? 22.885 9.573 6.021 1.00 85.06 113 THR A C 1
ATOM 895 O O . THR A 1 113 ? 22.351 10.511 5.430 1.00 85.06 113 THR A O 1
ATOM 898 N N . PRO A 1 114 ? 22.682 9.344 7.331 1.00 81.62 114 PRO A N 1
ATOM 899 C CA . PRO A 1 114 ? 21.876 10.243 8.144 1.00 81.62 114 PRO A CA 1
ATOM 900 C C . PRO A 1 114 ? 22.545 11.617 8.218 1.00 81.62 114 PRO A C 1
ATOM 902 O O . PRO A 1 114 ? 23.754 11.722 8.432 1.00 81.62 114 PRO A O 1
ATOM 905 N N . ILE A 1 115 ? 21.751 12.672 8.064 1.00 79.31 115 ILE A N 1
ATOM 906 C CA . ILE A 1 115 ? 22.192 14.039 8.334 1.00 79.31 115 ILE A CA 1
ATOM 907 C C . ILE A 1 115 ? 21.878 14.299 9.811 1.00 79.31 115 ILE A C 1
ATOM 909 O O . ILE A 1 115 ? 20.724 14.199 10.221 1.00 79.31 115 ILE A O 1
ATOM 913 N N . ASN A 1 116 ? 22.912 14.539 10.624 1.00 58.12 116 ASN A N 1
ATOM 914 C CA . ASN A 1 116 ? 22.862 14.537 12.095 1.00 58.12 116 ASN A CA 1
ATOM 915 C C . ASN A 1 116 ? 22.105 15.733 12.708 1.00 58.12 116 ASN A C 1
ATOM 917 O O . ASN A 1 116 ? 22.680 16.490 13.483 1.00 58.12 116 ASN A O 1
ATOM 921 N N . ASN A 1 117 ? 20.812 15.873 12.425 1.00 69.62 117 ASN A N 1
ATOM 922 C CA . ASN A 1 117 ? 19.933 16.807 13.122 1.00 69.62 117 ASN A CA 1
ATOM 923 C C . ASN A 1 117 ? 18.765 16.034 13.735 1.00 69.62 117 ASN A C 1
ATOM 925 O O . ASN A 1 117 ? 17.949 15.441 13.031 1.00 69.62 117 ASN A O 1
ATOM 929 N N . ALA A 1 118 ? 18.698 16.022 15.067 1.00 76.19 118 ALA A N 1
ATOM 930 C CA . ALA A 1 118 ? 17.539 15.493 15.767 1.00 76.19 118 ALA A CA 1
ATOM 931 C C . ALA A 1 118 ? 16.339 16.419 15.524 1.00 76.19 118 ALA A C 1
ATOM 933 O O . ALA A 1 118 ? 16.412 17.623 15.763 1.00 76.19 118 ALA A O 1
ATOM 934 N N . PHE A 1 119 ? 15.240 15.843 15.052 1.00 84.06 119 PHE A N 1
ATOM 935 C CA . PHE A 1 119 ? 13.983 16.551 14.839 1.00 84.06 119 PHE A CA 1
ATOM 936 C C . PHE A 1 119 ? 13.323 16.912 16.178 1.00 84.06 119 PHE A C 1
ATOM 938 O O . PHE A 1 119 ? 13.220 16.076 17.083 1.00 84.06 119 PHE A O 1
ATOM 945 N N . ASN A 1 120 ? 12.828 18.147 16.292 1.00 88.38 120 ASN A N 1
ATOM 946 C CA . ASN A 1 120 ? 12.097 18.622 17.468 1.00 88.38 120 ASN A CA 1
ATOM 947 C C . ASN A 1 120 ? 10.604 18.293 17.351 1.00 88.38 120 ASN A C 1
ATOM 949 O O . ASN A 1 120 ? 9.775 19.146 17.034 1.00 88.38 120 ASN A O 1
ATOM 953 N N . TRP A 1 121 ? 10.268 17.031 17.606 1.00 92.62 121 TRP A N 1
ATOM 954 C CA . TRP A 1 121 ? 8.906 16.523 17.467 1.00 92.62 121 TRP A CA 1
ATOM 955 C C . TRP A 1 121 ? 7.905 17.152 18.441 1.00 92.62 121 TRP A C 1
ATOM 957 O O . TRP A 1 121 ? 8.184 17.380 19.621 1.00 92.62 121 TRP A O 1
ATOM 967 N N . GLN A 1 122 ? 6.683 17.313 17.945 1.00 95.12 122 GLN A N 1
ATOM 968 C CA . GLN A 1 122 ? 5.474 17.551 18.718 1.00 95.12 122 GLN A CA 1
ATOM 969 C C . GLN A 1 122 ? 4.463 16.431 18.441 1.00 95.12 122 GLN A C 1
ATOM 971 O O . GLN A 1 122 ? 4.479 15.834 17.365 1.00 95.12 122 GLN A O 1
ATOM 976 N N . SER A 1 123 ? 3.571 16.144 19.392 1.00 97.06 123 SER A N 1
ATOM 977 C CA . SER A 1 123 ? 2.586 15.062 19.269 1.00 97.06 123 SER A CA 1
ATOM 978 C C . SER A 1 123 ? 1.167 15.469 19.659 1.00 97.06 123 SER A C 1
ATOM 980 O O . SER A 1 123 ? 0.978 16.239 20.604 1.00 97.06 123 SER A O 1
ATOM 982 N N . TYR A 1 124 ? 0.176 14.876 19.002 1.00 97.25 124 TYR A N 1
ATOM 983 C CA . TYR A 1 124 ? -1.241 14.948 19.351 1.00 97.25 124 TYR A CA 1
ATOM 984 C C . TYR A 1 124 ? -1.835 13.533 19.392 1.00 97.25 124 TYR A C 1
ATOM 986 O O . TYR A 1 124 ? -1.716 12.781 18.428 1.00 97.25 124 TYR A O 1
ATOM 994 N N . ASN A 1 125 ? -2.462 13.168 20.513 1.00 96.25 125 ASN A N 1
ATOM 995 C CA . ASN A 1 125 ? -3.077 11.852 20.683 1.00 96.25 125 ASN A CA 1
ATOM 996 C C . ASN A 1 125 ? -4.520 11.878 20.173 1.00 96.25 125 ASN A C 1
ATOM 998 O O . ASN A 1 125 ? -5.381 12.561 20.736 1.00 96.25 125 ASN A O 1
ATOM 1002 N N . GLU A 1 126 ? -4.772 11.094 19.136 1.00 94.88 126 GLU A N 1
ATOM 1003 C CA . GLU A 1 126 ? -6.093 10.828 18.587 1.00 94.88 126 GLU A CA 1
ATOM 1004 C C . GLU A 1 126 ? -6.860 9.917 19.559 1.00 94.88 126 GLU A C 1
ATOM 1006 O O . GLU A 1 126 ? -6.329 8.930 20.073 1.00 94.88 126 GLU A O 1
ATOM 1011 N N . GLN A 1 127 ? -8.112 10.267 19.852 1.00 92.50 127 GLN A N 1
ATOM 1012 C CA . GLN A 1 127 ? -8.955 9.455 20.728 1.00 92.50 127 GLN A CA 1
ATOM 1013 C C . GLN A 1 127 ? -9.691 8.394 19.907 1.00 92.50 127 GLN A C 1
ATOM 1015 O O . GLN A 1 127 ? -10.213 8.729 18.841 1.00 92.50 127 GLN A O 1
ATOM 1020 N N . PRO A 1 128 ? -9.794 7.144 20.396 1.00 92.62 128 PRO A N 1
ATOM 1021 C CA . PRO A 1 128 ? -10.630 6.144 19.750 1.00 92.62 128 PRO A CA 1
ATOM 1022 C C . PRO A 1 128 ? -12.074 6.629 19.619 1.00 92.62 128 PRO A C 1
ATOM 1024 O O . PRO A 1 128 ? -12.607 7.270 20.528 1.00 92.62 128 PRO A O 1
ATOM 1027 N N . ALA A 1 129 ? -12.717 6.313 18.496 1.00 91.62 129 ALA A N 1
ATOM 1028 C CA . ALA A 1 129 ? -14.136 6.602 18.338 1.00 91.62 129 ALA A CA 1
ATOM 1029 C C . ALA A 1 129 ? -14.967 5.718 19.285 1.00 91.62 129 ALA A C 1
ATOM 1031 O O . ALA A 1 129 ? -14.555 4.609 19.630 1.00 91.62 129 ALA A O 1
ATOM 1032 N N . ALA A 1 130 ? -16.134 6.204 19.703 1.00 86.94 130 ALA A N 1
ATOM 1033 C CA . ALA A 1 130 ? -17.072 5.477 20.553 1.00 86.94 130 ALA A CA 1
ATOM 1034 C C . ALA A 1 130 ? -18.498 5.595 20.000 1.00 86.94 130 ALA A C 1
ATOM 1036 O O . ALA A 1 130 ? -18.832 6.540 19.278 1.00 86.94 130 ALA A O 1
ATOM 1037 N N . SER A 1 131 ? -19.343 4.627 20.355 1.00 79.31 131 SER A N 1
ATOM 1038 C CA . SER A 1 131 ? -20.754 4.599 19.961 1.00 79.31 131 SER A CA 1
ATOM 1039 C C . SER A 1 131 ? -21.492 5.832 20.500 1.00 79.31 131 SER A C 1
ATOM 1041 O O . SER A 1 131 ? -21.242 6.275 21.620 1.00 79.31 131 SER A O 1
ATOM 1043 N N . GLY A 1 132 ? -22.373 6.421 19.683 1.00 68.06 132 GLY A N 1
ATOM 1044 C CA . GLY A 1 132 ? -23.092 7.656 20.022 1.00 68.06 132 GLY A CA 1
ATOM 1045 C C . GLY A 1 132 ? -22.285 8.951 19.854 1.00 68.06 132 GLY A C 1
ATOM 1046 O O . GLY A 1 132 ? -22.794 10.020 20.181 1.00 68.06 132 GLY A O 1
ATOM 1047 N N . GLY A 1 133 ? -21.052 8.878 19.339 1.00 67.31 133 GLY A N 1
ATOM 1048 C CA . GLY A 1 133 ? -20.269 10.052 18.947 1.00 67.31 133 GLY A CA 1
ATOM 1049 C C . GLY A 1 133 ? -20.790 10.743 17.678 1.00 67.31 133 GLY A C 1
ATOM 1050 O O . GLY A 1 133 ? -21.564 10.169 16.904 1.00 67.31 133 GLY A O 1
ATOM 1051 N N . GLU A 1 134 ? -20.335 11.982 17.456 1.00 64.12 134 GLU A N 1
ATOM 1052 C CA . GLU A 1 134 ? -20.676 12.795 16.280 1.00 64.12 134 GLU A CA 1
ATOM 1053 C C . GLU A 1 134 ? -20.399 12.059 14.957 1.00 64.12 134 GLU A C 1
ATOM 1055 O O . GLU A 1 134 ? -19.375 11.391 14.800 1.00 64.12 134 GLU A O 1
ATOM 1060 N N . SER A 1 135 ? -21.297 12.245 13.983 1.00 61.69 135 SER A N 1
ATOM 1061 C CA . SER A 1 135 ? -21.172 11.740 12.604 1.00 61.69 135 SER A CA 1
ATOM 1062 C C . SER A 1 135 ? -21.163 10.212 12.449 1.00 61.69 135 SER A C 1
ATOM 1064 O O . SER A 1 135 ? -20.572 9.696 11.502 1.00 61.69 135 SER A O 1
ATOM 1066 N N . SER A 1 136 ? -21.825 9.476 13.353 1.00 76.38 136 SER A N 1
ATOM 1067 C CA . SER A 1 136 ? -21.945 8.017 13.246 1.00 76.38 136 SER A CA 1
ATOM 1068 C C . SER A 1 136 ? -23.218 7.560 12.522 1.00 76.38 136 SER A C 1
ATOM 1070 O O . SER A 1 136 ? -24.332 7.938 12.887 1.00 76.38 136 SER A O 1
ATOM 1072 N N . ILE A 1 137 ? -23.067 6.707 11.501 1.00 87.88 137 ILE A N 1
ATOM 1073 C CA . ILE A 1 137 ? -24.194 5.952 10.924 1.00 87.88 137 ILE A CA 1
ATOM 1074 C C . ILE A 1 137 ? -24.417 4.688 11.755 1.00 87.88 137 ILE A C 1
ATOM 1076 O O . ILE A 1 137 ? -23.459 4.127 12.284 1.00 87.88 137 ILE A O 1
ATOM 1080 N N . THR A 1 138 ? -25.660 4.218 11.877 1.00 92.38 138 THR A N 1
ATOM 1081 C CA . THR A 1 138 ? -25.956 3.001 12.652 1.00 92.38 138 THR A CA 1
ATOM 1082 C C . THR A 1 138 ? -26.768 1.998 11.850 1.00 92.38 138 THR A C 1
ATOM 1084 O O . THR A 1 138 ? -27.704 2.377 11.149 1.00 92.38 138 THR A O 1
ATOM 1087 N N . THR A 1 139 ? -26.432 0.715 11.967 1.00 93.25 139 THR A N 1
ATOM 1088 C CA . THR A 1 139 ? -27.178 -0.383 11.338 1.00 93.25 139 THR A CA 1
ATOM 1089 C C . THR A 1 139 ? -27.072 -1.666 12.162 1.00 93.25 139 THR A C 1
ATOM 1091 O O . THR A 1 139 ? -26.138 -1.840 12.940 1.00 93.25 139 THR A O 1
ATOM 1094 N N . ALA A 1 140 ? -28.035 -2.575 12.015 1.00 94.19 140 ALA A N 1
ATOM 1095 C CA . ALA A 1 140 ? -28.064 -3.871 12.699 1.00 94.19 140 ALA A CA 1
ATOM 1096 C C . ALA A 1 140 ? -27.340 -4.973 11.897 1.00 94.19 140 ALA A C 1
ATOM 1098 O O . ALA A 1 140 ? -27.862 -6.072 11.714 1.00 94.19 140 ALA A O 1
ATOM 1099 N N . ALA A 1 141 ? -26.167 -4.651 11.357 1.00 94.62 141 ALA A N 1
ATOM 1100 C CA . ALA A 1 141 ? -25.337 -5.549 10.560 1.00 94.62 141 ALA A CA 1
ATOM 1101 C C . ALA A 1 141 ? -23.888 -5.057 10.553 1.00 94.62 141 ALA A C 1
ATOM 1103 O O . ALA A 1 141 ? -23.645 -3.878 10.820 1.00 94.62 141 ALA A O 1
ATOM 1104 N N . LEU A 1 142 ? -22.958 -5.946 10.203 1.00 97.81 142 LEU A N 1
ATOM 1105 C CA . LEU A 1 142 ? -21.584 -5.608 9.835 1.00 97.81 142 LEU A CA 1
ATOM 1106 C C . LEU A 1 142 ? -21.535 -5.161 8.366 1.00 97.81 142 LEU A C 1
ATOM 1108 O O . LEU A 1 142 ? -22.003 -5.890 7.492 1.00 97.81 142 LEU A O 1
ATOM 1112 N N . LEU A 1 143 ? -21.020 -3.958 8.107 1.00 97.00 143 LEU A N 1
ATOM 1113 C CA . LEU A 1 143 ? -20.902 -3.385 6.763 1.00 97.00 143 LEU A CA 1
ATOM 1114 C C . LEU A 1 143 ? -19.500 -3.593 6.189 1.00 97.00 143 LEU A C 1
ATOM 1116 O O . LEU A 1 143 ? -18.523 -3.583 6.925 1.00 97.00 143 LEU A O 1
ATOM 1120 N N . GLU A 1 144 ? -19.412 -3.755 4.873 1.00 97.75 144 GLU A N 1
ATOM 1121 C CA . GLU A 1 144 ? -18.137 -3.839 4.158 1.00 97.75 144 GLU A CA 1
ATOM 1122 C C . GLU A 1 144 ? -17.462 -2.459 4.098 1.00 97.75 144 GLU A C 1
ATOM 1124 O O . GLU A 1 144 ? -18.133 -1.435 3.938 1.00 97.75 144 GLU A O 1
ATOM 1129 N N . GLN A 1 145 ? -16.139 -2.426 4.282 1.00 98.25 145 GLN A N 1
ATOM 1130 C CA . GLN A 1 145 ? -15.401 -1.186 4.481 1.00 98.25 145 GLN A CA 1
ATOM 1131 C C . GLN A 1 145 ? -15.412 -0.277 3.255 1.00 98.25 145 GLN A C 1
ATOM 1133 O O . GLN A 1 145 ? -15.747 0.896 3.406 1.00 98.25 145 GLN A O 1
ATOM 1138 N N . VAL A 1 146 ? -15.086 -0.784 2.064 1.00 96.94 146 VAL A N 1
ATOM 1139 C CA . VAL A 1 146 ? -15.008 0.027 0.835 1.00 96.94 146 VAL A CA 1
ATOM 1140 C C . VAL A 1 146 ? -16.372 0.626 0.485 1.00 96.94 146 VAL A C 1
ATOM 1142 O O . VAL A 1 146 ? -16.470 1.783 0.075 1.00 96.94 146 VAL A O 1
ATOM 1145 N N . GLY A 1 147 ? -17.457 -0.109 0.713 1.00 95.62 147 GLY A N 1
ATOM 1146 C CA . GLY A 1 147 ? -18.824 0.358 0.523 1.00 95.62 147 GLY A CA 1
ATOM 1147 C C . GLY A 1 147 ? -19.200 1.526 1.439 1.00 95.62 147 GLY A C 1
ATOM 1148 O O . GLY A 1 147 ? -19.974 2.393 1.023 1.00 95.62 147 GLY A O 1
ATOM 1149 N N . VAL A 1 148 ? -18.645 1.574 2.657 1.00 95.88 148 VAL A N 1
ATOM 1150 C CA . VAL A 1 148 ? -18.888 2.647 3.638 1.00 95.88 148 VAL A CA 1
ATOM 1151 C C . VAL A 1 148 ? -17.939 3.826 3.442 1.00 95.88 148 VAL A C 1
ATOM 1153 O O . VAL A 1 148 ? -18.390 4.971 3.446 1.00 95.88 148 VAL A O 1
ATOM 1156 N N . THR A 1 149 ? -16.640 3.572 3.281 1.00 95.81 149 THR A N 1
ATOM 1157 C CA . THR A 1 149 ? -15.630 4.634 3.168 1.00 95.81 149 THR A CA 1
ATOM 1158 C C . THR A 1 149 ? -15.559 5.225 1.770 1.00 95.81 149 THR A C 1
ATOM 1160 O O . THR A 1 149 ? -15.116 6.357 1.628 1.00 95.81 149 THR A O 1
ATOM 1163 N N . ARG A 1 150 ? -15.977 4.482 0.735 1.00 96.00 150 ARG A N 1
ATOM 1164 C CA . ARG A 1 150 ? -15.761 4.842 -0.678 1.00 96.00 150 ARG A CA 1
ATOM 1165 C C . ARG A 1 150 ? -14.300 5.189 -0.971 1.00 96.00 150 ARG A C 1
ATOM 1167 O O . ARG A 1 150 ? -14.035 6.063 -1.786 1.00 96.00 150 ARG A O 1
ATOM 1174 N N . ASP A 1 151 ? -13.389 4.523 -0.262 1.00 95.06 151 ASP A N 1
ATOM 1175 C CA . ASP A 1 151 ? -11.942 4.753 -0.321 1.00 95.06 151 ASP A CA 1
ATOM 1176 C C . ASP A 1 151 ? -11.513 6.201 -0.000 1.00 95.06 151 ASP A C 1
ATOM 1178 O O . ASP A 1 151 ? -10.424 6.641 -0.344 1.00 95.06 151 ASP A O 1
ATOM 1182 N N . SER A 1 152 ? -12.359 6.975 0.694 1.00 96.81 152 SER A N 1
ATOM 1183 C CA . SER A 1 152 ? -12.012 8.344 1.098 1.00 96.81 152 SER A CA 1
ATOM 1184 C C . SER A 1 152 ? -11.048 8.396 2.291 1.00 96.81 152 SER A C 1
ATOM 1186 O O . SER A 1 152 ? -10.585 9.473 2.658 1.00 96.81 152 SER A O 1
ATOM 1188 N N . SER A 1 153 ? -10.841 7.264 2.968 1.00 96.62 153 SER A N 1
ATOM 1189 C CA . SER A 1 153 ? -9.891 7.070 4.064 1.00 96.62 153 SER A CA 1
ATOM 1190 C C . SER A 1 153 ? -9.605 5.578 4.229 1.00 96.62 153 SER A C 1
ATOM 1192 O O . SER A 1 153 ? -10.513 4.745 4.106 1.00 96.62 153 SER A O 1
ATOM 1194 N N . ASP A 1 154 ? -8.368 5.262 4.608 1.00 98.44 154 ASP A N 1
ATOM 1195 C CA . ASP A 1 154 ? -7.937 3.911 4.973 1.00 98.44 154 ASP A CA 1
ATOM 1196 C C . ASP A 1 154 ? -8.665 3.384 6.220 1.00 98.44 154 ASP A C 1
ATOM 1198 O O . ASP A 1 154 ? -8.714 2.175 6.452 1.00 98.44 154 ASP A O 1
ATOM 1202 N N . TYR A 1 155 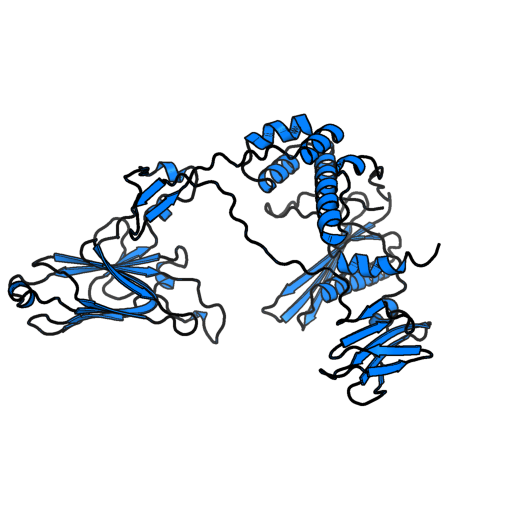? -9.228 4.273 7.042 1.00 98.31 155 TYR A N 1
ATOM 1203 C CA . TYR A 1 155 ? -9.724 3.964 8.378 1.00 98.31 155 TYR A CA 1
ATOM 1204 C C . TYR A 1 155 ? -11.254 3.874 8.432 1.00 98.31 155 TYR A C 1
ATOM 1206 O O . TYR A 1 155 ? -11.968 4.813 8.074 1.00 98.31 155 TYR A O 1
ATOM 1214 N N . LEU A 1 156 ? -11.770 2.779 8.999 1.00 98.12 156 LEU A N 1
ATOM 1215 C CA . LEU A 1 156 ? -13.182 2.645 9.363 1.00 98.12 156 LEU A CA 1
ATOM 1216 C C . LEU A 1 156 ? -13.341 2.132 10.794 1.00 98.12 156 LEU A C 1
ATOM 1218 O O . LEU A 1 156 ? -12.860 1.056 11.154 1.00 98.12 156 LEU A O 1
ATOM 1222 N N . TRP A 1 157 ? -14.078 2.891 11.600 1.00 97.88 157 TRP A N 1
ATOM 1223 C CA . TRP A 1 157 ? -14.481 2.489 12.943 1.00 97.88 157 TRP A CA 1
ATOM 1224 C C . TRP A 1 157 ? -15.766 1.661 12.904 1.00 97.88 157 TRP A C 1
ATOM 1226 O O . TRP A 1 157 ? -16.770 2.128 12.373 1.00 97.88 157 TRP A O 1
ATOM 1236 N N . TYR A 1 158 ? -15.751 0.490 13.541 1.00 98.00 158 TYR A N 1
ATOM 1237 C CA . TYR A 1 158 ? -16.912 -0.346 13.854 1.00 98.00 158 TYR A CA 1
ATOM 1238 C C . TYR A 1 158 ? -17.097 -0.329 15.370 1.00 98.00 158 TYR A C 1
ATOM 1240 O O . TYR A 1 158 ? -16.243 -0.815 16.110 1.00 98.00 158 TYR A O 1
ATOM 1248 N N . MET A 1 159 ? -18.188 0.249 15.857 1.00 97.44 159 MET A N 1
ATOM 1249 C CA . MET A 1 159 ? -18.386 0.512 17.283 1.00 97.44 159 MET A CA 1
ATOM 1250 C C . MET A 1 159 ? -19.674 -0.130 17.782 1.00 97.44 159 MET A C 1
ATOM 1252 O O . MET A 1 159 ? -20.717 -0.027 17.139 1.00 97.44 159 MET A O 1
ATOM 1256 N N . ILE A 1 160 ? -19.621 -0.747 18.955 1.00 96.56 160 ILE A N 1
ATOM 1257 C CA . ILE A 1 160 ? -20.781 -1.356 19.600 1.00 96.56 160 ILE A CA 1
ATOM 1258 C C . ILE A 1 160 ? -20.731 -1.150 21.110 1.00 96.56 160 ILE A C 1
ATOM 1260 O O . ILE A 1 160 ? -19.667 -1.153 21.730 1.00 96.56 160 ILE A O 1
ATOM 1264 N N . ASP A 1 161 ? -21.910 -1.006 21.700 1.00 95.69 161 ASP A N 1
ATOM 1265 C CA . ASP A 1 161 ? -22.104 -0.984 23.141 1.00 95.69 161 ASP A CA 1
ATOM 1266 C C . ASP A 1 161 ? -22.590 -2.353 23.630 1.00 95.69 161 ASP A C 1
ATOM 1268 O O . ASP A 1 161 ? -23.608 -2.885 23.179 1.00 95.69 161 ASP A O 1
ATOM 1272 N N . VAL A 1 162 ? -21.847 -2.944 24.564 1.00 96.00 162 VAL A N 1
ATOM 1273 C CA . VAL A 1 162 ? -22.120 -4.261 25.137 1.00 96.00 162 VAL A CA 1
ATOM 1274 C C . VAL A 1 162 ? -22.447 -4.112 26.614 1.00 96.00 162 VAL A C 1
ATOM 1276 O O . VAL A 1 162 ? -21.581 -3.857 27.452 1.00 96.00 162 VAL A O 1
ATOM 1279 N N . ASN A 1 163 ? -23.717 -4.332 26.948 1.00 96.38 163 ASN A N 1
ATOM 1280 C CA . ASN A 1 163 ? -24.158 -4.372 28.335 1.00 96.38 163 ASN A CA 1
ATOM 1281 C C . ASN A 1 163 ? -23.852 -5.734 28.980 1.00 96.38 163 ASN A C 1
ATOM 1283 O O . ASN A 1 163 ? -24.277 -6.779 28.470 1.00 96.38 163 ASN A O 1
ATOM 1287 N N . ILE A 1 164 ? -23.158 -5.700 30.116 1.00 97.00 164 ILE A N 1
ATOM 1288 C CA . ILE A 1 164 ? -22.752 -6.851 30.927 1.00 97.00 164 ILE A CA 1
ATOM 1289 C C . ILE A 1 164 ? -23.571 -6.876 32.218 1.00 97.00 164 ILE A C 1
ATOM 1291 O O . ILE A 1 164 ? -23.658 -5.878 32.935 1.00 97.00 164 ILE A O 1
ATOM 1295 N N . SER A 1 165 ? -24.163 -8.027 32.547 1.00 95.31 165 SER A N 1
ATOM 1296 C CA . SER A 1 165 ? -24.929 -8.168 33.788 1.00 95.31 165 SER A CA 1
ATOM 1297 C C . SER A 1 165 ? -24.007 -8.097 35.019 1.00 95.31 165 SER A C 1
ATOM 1299 O O . SER A 1 165 ? -22.966 -8.752 35.030 1.00 95.31 165 SER A O 1
ATOM 1301 N N . PRO A 1 166 ? -24.399 -7.403 36.106 1.00 95.06 166 PRO A N 1
ATOM 1302 C CA . PRO A 1 166 ? -23.650 -7.423 37.369 1.00 95.06 166 PRO A CA 1
ATOM 1303 C C . PRO A 1 166 ? -23.491 -8.823 37.992 1.00 95.06 166 PRO A C 1
ATOM 1305 O O . PRO A 1 166 ? -22.641 -9.021 38.855 1.00 95.06 166 PRO A O 1
ATOM 1308 N N . ASN A 1 167 ? -24.303 -9.797 37.561 1.00 94.94 167 ASN A N 1
ATOM 1309 C CA . ASN A 1 167 ? -24.292 -11.173 38.063 1.00 94.94 167 ASN A CA 1
ATOM 1310 C C . ASN A 1 167 ? -23.370 -12.119 37.269 1.00 94.94 167 ASN A C 1
ATOM 1312 O O . ASN A 1 167 ? -23.360 -13.322 37.540 1.00 94.94 167 ASN A O 1
ATOM 1316 N N . GLU A 1 168 ? -22.621 -11.617 36.284 1.00 95.31 168 GLU A N 1
ATOM 1317 C CA . GLU A 1 168 ? -21.683 -12.428 35.502 1.00 95.31 168 GLU A CA 1
ATOM 1318 C C . GLU A 1 168 ? -20.559 -13.012 36.375 1.00 95.31 168 GLU A C 1
ATOM 1320 O O . GLU A 1 168 ? -19.949 -12.311 37.185 1.00 95.31 168 GLU A O 1
ATOM 1325 N N . ALA A 1 169 ? -20.273 -14.310 36.219 1.00 93.19 169 ALA A N 1
ATOM 1326 C CA . ALA A 1 169 ? -19.311 -15.014 37.069 1.00 93.19 169 ALA A CA 1
ATOM 1327 C C . ALA A 1 169 ? -17.876 -14.488 36.906 1.00 93.19 169 ALA A C 1
ATOM 1329 O O . ALA A 1 169 ? -17.134 -14.434 37.892 1.00 93.19 169 ALA A O 1
ATOM 1330 N N . PHE A 1 170 ? -17.513 -14.040 35.696 1.00 93.06 170 PHE A N 1
ATOM 1331 C CA . PHE A 1 170 ? -16.172 -13.530 35.392 1.00 93.06 170 PHE A CA 1
ATOM 1332 C C . PHE A 1 170 ? -15.789 -12.314 36.259 1.00 93.06 170 PHE A C 1
ATOM 1334 O O . PHE A 1 170 ? -14.635 -12.147 36.649 1.00 93.06 170 PHE A O 1
ATOM 1341 N N . LEU A 1 171 ? -16.782 -11.498 36.641 1.00 93.00 171 LEU A N 1
ATOM 1342 C CA . LEU A 1 171 ? -16.591 -10.327 37.501 1.00 93.00 171 LEU A CA 1
ATOM 1343 C C . LEU A 1 171 ? -16.149 -10.711 38.922 1.00 93.00 171 LEU A C 1
ATOM 1345 O O . LEU A 1 171 ? -15.512 -9.909 39.599 1.00 93.00 171 LEU A O 1
ATOM 1349 N N . LYS A 1 172 ? -16.493 -11.922 39.383 1.00 90.75 172 LYS A N 1
ATOM 1350 C CA . LYS A 1 172 ? -16.200 -12.404 40.744 1.00 90.75 172 LYS A CA 1
ATOM 1351 C C . LYS A 1 172 ? -14.914 -13.220 40.824 1.00 90.75 172 LYS A C 1
ATOM 1353 O O . LYS A 1 172 ? -14.238 -13.185 41.844 1.00 90.75 172 LYS A O 1
ATOM 1358 N N . ASN A 1 173 ? -14.605 -13.983 39.778 1.00 88.88 173 ASN A N 1
ATOM 1359 C CA . ASN A 1 173 ? -13.469 -14.909 39.761 1.00 88.88 173 ASN A CA 1
ATOM 1360 C C . ASN A 1 173 ? -12.205 -14.320 39.099 1.00 88.88 173 ASN A C 1
ATOM 1362 O O . ASN A 1 173 ? -11.177 -14.991 39.065 1.00 88.88 173 ASN A O 1
ATOM 1366 N N . GLY A 1 174 ? -12.276 -13.089 38.575 1.00 82.50 174 GLY A N 1
ATOM 1367 C CA . GLY A 1 174 ? -11.148 -12.403 37.941 1.00 82.50 174 GLY A CA 1
ATOM 1368 C C . GLY A 1 174 ? -10.792 -12.922 36.544 1.00 82.50 174 GLY A C 1
ATOM 1369 O O . GLY A 1 174 ? -9.718 -12.600 36.040 1.00 82.50 174 GLY A O 1
ATOM 1370 N N . GLN A 1 175 ? -11.656 -13.725 35.915 1.00 89.56 175 GLN A N 1
ATOM 1371 C CA . GLN A 1 175 ? -11.470 -14.171 34.535 1.00 89.56 175 GLN A CA 1
ATOM 1372 C C . GLN A 1 175 ? -11.844 -13.071 33.536 1.00 89.56 175 GLN A C 1
ATOM 1374 O O . GLN A 1 175 ? -12.662 -12.197 33.814 1.00 89.56 175 GLN A O 1
ATOM 1379 N N . TYR A 1 176 ? -11.265 -13.144 32.339 1.00 92.31 176 TYR A N 1
ATOM 1380 C CA . TYR A 1 176 ? -11.603 -12.262 31.225 1.00 92.31 176 TYR A CA 1
ATOM 1381 C C . TYR A 1 176 ? -12.530 -12.971 30.241 1.00 92.31 176 TYR A C 1
ATOM 1383 O O . TYR A 1 176 ? -12.366 -14.161 29.970 1.00 92.31 176 TYR A O 1
ATOM 1391 N N . LEU A 1 177 ? -13.473 -12.221 29.669 1.00 95.31 177 LEU A N 1
ATOM 1392 C CA . LEU A 1 177 ? -14.224 -12.684 28.505 1.00 95.31 177 LEU A CA 1
ATOM 1393 C C . LEU A 1 177 ? -13.315 -12.656 27.278 1.00 95.31 177 LEU A C 1
ATOM 1395 O O . LEU A 1 177 ? -12.506 -11.741 27.134 1.00 95.31 177 LEU A O 1
ATOM 1399 N N . VAL A 1 178 ? -13.449 -13.639 26.392 1.00 97.94 178 VAL A N 1
ATOM 1400 C CA . VAL A 1 178 ? -12.671 -13.694 25.148 1.00 97.94 178 VAL A CA 1
ATOM 1401 C C . VAL A 1 178 ? -13.478 -13.034 24.040 1.00 97.94 178 VAL A C 1
ATOM 1403 O O . VAL A 1 178 ? -14.564 -13.509 23.709 1.00 97.94 178 VAL A O 1
ATOM 1406 N N . LEU A 1 179 ? -12.953 -11.939 23.490 1.00 98.62 179 LEU A N 1
ATOM 1407 C CA . LEU A 1 179 ? -13.493 -11.287 22.301 1.00 98.62 179 LEU A CA 1
ATOM 1408 C C . LEU A 1 179 ? -12.796 -11.864 21.071 1.00 98.62 179 LEU A C 1
ATOM 1410 O O . LEU A 1 179 ? -11.571 -11.775 20.964 1.00 98.62 179 LEU A O 1
ATOM 1414 N N . THR A 1 180 ? -13.579 -12.397 20.138 1.00 98.69 180 THR A N 1
ATOM 1415 C CA . THR A 1 180 ? -13.110 -12.831 18.822 1.00 98.69 180 THR A CA 1
ATOM 1416 C C . THR A 1 180 ? -13.712 -11.925 17.755 1.00 98.69 180 THR A C 1
ATOM 1418 O O . THR A 1 180 ? -14.921 -11.718 17.737 1.00 98.69 180 THR A O 1
ATOM 1421 N N . ALA A 1 181 ? -12.885 -11.372 16.870 1.00 98.50 181 ALA A N 1
ATOM 1422 C CA . ALA A 1 181 ? -13.317 -10.540 15.752 1.00 98.50 181 ALA A CA 1
ATOM 1423 C C . ALA A 1 181 ? -12.586 -10.963 14.475 1.00 98.50 181 ALA A C 1
ATOM 1425 O O . ALA A 1 181 ? -11.356 -10.880 14.397 1.00 98.50 181 ALA A O 1
ATOM 1426 N N . MET A 1 182 ? -13.346 -11.425 13.484 1.00 98.50 182 MET A N 1
ATOM 1427 C CA . MET A 1 182 ? -12.829 -11.774 12.163 1.00 98.50 182 MET A CA 1
ATOM 1428 C C . MET A 1 182 ? -13.003 -10.610 11.186 1.00 98.50 182 MET A C 1
ATOM 1430 O O . MET A 1 182 ? -14.057 -9.974 11.125 1.00 98.50 182 MET A O 1
ATOM 1434 N N . SER A 1 183 ? -11.951 -10.341 10.418 1.00 98.38 183 SER A N 1
ATOM 1435 C CA . SER A 1 183 ? -11.926 -9.325 9.368 1.00 98.38 183 SER A CA 1
ATOM 1436 C C . SER A 1 183 ? -11.323 -9.921 8.103 1.00 98.38 183 SER A C 1
ATOM 1438 O O . SER A 1 183 ? -10.447 -10.787 8.161 1.00 98.38 183 SER A O 1
ATOM 1440 N N . VAL A 1 184 ? -11.789 -9.452 6.950 1.00 96.69 184 VAL A N 1
ATOM 1441 C CA . VAL A 1 184 ? -11.212 -9.803 5.647 1.00 96.69 184 VAL A CA 1
ATOM 1442 C C . VAL A 1 184 ? -10.010 -8.927 5.272 1.00 96.69 184 VAL A C 1
ATOM 1444 O O . VAL A 1 184 ? -9.443 -9.110 4.203 1.00 96.69 184 VAL A O 1
ATOM 1447 N N . GLY A 1 185 ? -9.563 -8.060 6.185 1.00 89.94 185 GLY A N 1
ATOM 1448 C CA . GLY A 1 185 ? -8.285 -7.353 6.114 1.00 89.94 185 GLY A CA 1
ATOM 1449 C C . GLY A 1 185 ? -8.398 -5.864 6.440 1.00 89.94 185 GLY A C 1
ATOM 1450 O O . GLY A 1 185 ? -9.484 -5.370 6.731 1.00 89.94 185 GLY A O 1
ATOM 1451 N N . HIS A 1 186 ? -7.294 -5.118 6.437 1.00 97.31 186 HIS A N 1
ATOM 1452 C CA . HIS A 1 186 ? -5.899 -5.596 6.373 1.00 97.31 186 HIS A CA 1
ATOM 1453 C C . HIS A 1 186 ? -5.222 -5.531 7.745 1.00 97.31 186 HIS A C 1
ATOM 1455 O O . HIS A 1 186 ? -4.428 -6.401 8.101 1.00 97.31 186 HIS A O 1
ATOM 1461 N N . VAL A 1 187 ? -5.585 -4.526 8.541 1.00 98.56 187 VAL A N 1
ATOM 1462 C CA . VAL A 1 187 ? -5.186 -4.377 9.942 1.00 98.56 187 VAL A CA 1
ATOM 1463 C C . VAL A 1 187 ? -6.435 -4.131 10.775 1.00 98.56 187 VAL A C 1
ATOM 1465 O O . VAL A 1 187 ? -7.375 -3.472 10.335 1.00 98.56 187 VAL A O 1
ATOM 1468 N N . LEU A 1 188 ? -6.441 -4.660 11.991 1.00 98.69 188 LEU A N 1
ATOM 1469 C CA . LEU A 1 188 ? -7.498 -4.467 12.966 1.00 98.69 188 LEU A CA 1
ATOM 1470 C C . LEU A 1 188 ? -6.891 -4.085 14.309 1.00 98.69 188 LEU A C 1
ATOM 1472 O O . LEU A 1 188 ? -6.161 -4.874 14.915 1.00 98.69 188 LEU A O 1
ATOM 1476 N N . HIS A 1 189 ? -7.243 -2.903 14.800 1.00 98.44 189 HIS A N 1
ATOM 1477 C CA . HIS A 1 189 ? -7.002 -2.513 16.184 1.00 98.44 189 HIS A CA 1
ATOM 1478 C C . HIS A 1 189 ? -8.289 -2.656 16.986 1.00 98.44 189 HIS A C 1
ATOM 1480 O O . HIS A 1 189 ? -9.354 -2.211 16.561 1.00 98.44 189 HIS A O 1
ATOM 1486 N N . VAL A 1 190 ? -8.188 -3.257 18.166 1.00 98.38 190 VAL A N 1
ATOM 1487 C CA . VAL A 1 190 ? -9.331 -3.488 19.047 1.00 98.38 190 VAL A CA 1
ATOM 1488 C C . VAL A 1 190 ? -9.191 -2.617 20.278 1.00 98.38 190 VAL A C 1
ATOM 1490 O O . VAL A 1 190 ? -8.269 -2.802 21.072 1.00 98.38 190 VAL A O 1
ATOM 1493 N N . PHE A 1 191 ? -10.124 -1.689 20.455 1.00 97.75 191 PHE A N 1
ATOM 1494 C CA . PHE A 1 191 ? -10.233 -0.843 21.632 1.00 97.75 191 PHE A CA 1
ATOM 1495 C C . PHE A 1 191 ? -11.422 -1.284 22.479 1.00 97.75 191 PHE A C 1
ATOM 1497 O O . PHE A 1 191 ? -12.524 -1.492 21.975 1.00 97.75 191 PHE A O 1
ATOM 1504 N N . VAL A 1 192 ? -11.199 -1.405 23.782 1.00 97.25 192 VAL A N 1
ATOM 1505 C CA . VAL A 1 192 ? -12.240 -1.699 24.765 1.00 97.25 192 VAL A CA 1
ATOM 1506 C C . VAL A 1 192 ? -12.224 -0.578 25.783 1.00 97.25 192 VAL A C 1
ATOM 1508 O O . VAL A 1 192 ? -11.196 -0.305 26.402 1.00 97.25 192 VAL A O 1
ATOM 1511 N N . ASN A 1 193 ? -13.357 0.104 25.923 1.00 95.69 193 ASN A N 1
ATOM 1512 C CA . ASN A 1 193 ? -13.531 1.233 26.827 1.00 95.69 193 ASN A CA 1
ATOM 1513 C C . ASN A 1 193 ? -12.454 2.325 26.642 1.00 95.69 193 ASN A C 1
ATOM 1515 O O . ASN A 1 193 ? -11.896 2.847 27.607 1.00 95.69 193 ASN A O 1
ATOM 1519 N N . GLY A 1 194 ? -12.127 2.632 25.382 1.00 92.81 194 GLY A N 1
ATOM 1520 C CA . GLY A 1 194 ? -11.122 3.634 25.005 1.00 92.81 194 GLY A CA 1
ATOM 1521 C C . GLY A 1 194 ? -9.660 3.194 25.159 1.00 92.81 194 GLY A C 1
ATOM 1522 O O . GLY A 1 194 ? -8.763 3.969 24.839 1.00 92.81 194 GLY A O 1
ATOM 1523 N N . GLN A 1 195 ? -9.389 1.966 25.614 1.00 94.44 195 GLN A N 1
ATOM 1524 C CA . GLN A 1 195 ? -8.031 1.431 25.754 1.00 94.44 195 GLN A CA 1
ATOM 1525 C C . GLN A 1 195 ? -7.735 0.385 24.681 1.00 94.44 195 GLN A C 1
ATOM 1527 O O . GLN A 1 195 ? -8.574 -0.467 24.393 1.00 94.44 195 GLN A O 1
ATOM 1532 N N . LEU A 1 196 ? -6.532 0.426 24.099 1.00 96.31 196 LEU A N 1
ATOM 1533 C CA . LEU A 1 196 ? -6.096 -0.580 23.131 1.00 96.31 196 LEU A CA 1
ATOM 1534 C C . LEU A 1 196 ? -5.966 -1.941 23.826 1.00 96.31 196 LEU A C 1
ATOM 1536 O O . LEU A 1 196 ? -5.148 -2.111 24.727 1.00 96.31 196 L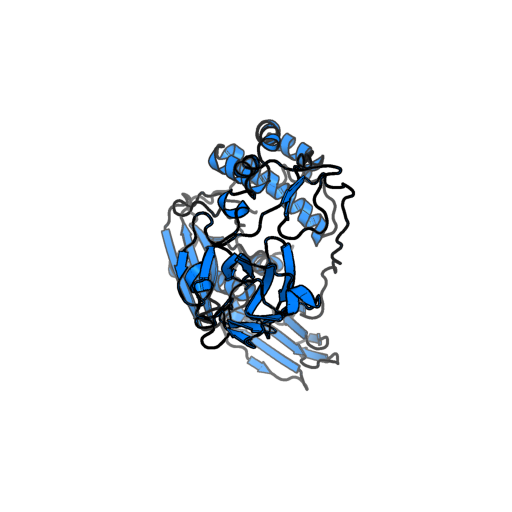EU A O 1
ATOM 1540 N N . SER A 1 197 ? -6.754 -2.912 23.374 1.00 96.94 197 SER A N 1
ATOM 1541 C CA . SER A 1 197 ? -6.699 -4.298 23.835 1.00 96.94 197 SER A CA 1
ATOM 1542 C C . SER A 1 197 ? -5.776 -5.165 22.979 1.00 96.94 197 SER A C 1
ATOM 1544 O O . SER A 1 197 ? -5.294 -6.188 23.461 1.00 96.94 197 SER A O 1
ATOM 1546 N N . GLY A 1 198 ? -5.530 -4.783 21.722 1.00 97.25 198 GLY A N 1
ATOM 1547 C CA . GLY A 1 198 ? -4.538 -5.423 20.863 1.00 97.25 198 GLY A CA 1
ATOM 1548 C C . GLY A 1 198 ? -4.737 -5.139 19.376 1.00 97.25 198 GLY A C 1
ATOM 1549 O O . GLY A 1 198 ? -5.640 -4.402 18.979 1.00 97.25 198 GLY A O 1
ATOM 1550 N N . THR A 1 199 ? -3.863 -5.736 18.569 1.00 98.00 199 THR A N 1
ATOM 1551 C CA . THR A 1 199 ? -3.783 -5.533 17.118 1.00 98.00 199 THR A CA 1
ATOM 1552 C C . THR A 1 199 ? -3.611 -6.877 16.419 1.00 98.00 199 THR A C 1
ATOM 1554 O O . THR A 1 199 ? -2.862 -7.724 16.904 1.00 98.00 199 THR A O 1
ATOM 1557 N N . ALA A 1 200 ? -4.254 -7.050 15.269 1.00 97.88 200 ALA A N 1
ATOM 1558 C CA . ALA A 1 200 ? -4.017 -8.147 14.335 1.00 97.88 200 ALA A CA 1
ATOM 1559 C C . ALA A 1 200 ? -3.874 -7.584 12.912 1.00 97.88 200 ALA A C 1
ATOM 1561 O O . ALA A 1 200 ? -4.469 -6.557 12.597 1.00 97.88 200 ALA A O 1
ATOM 1562 N N . TYR A 1 201 ? -3.080 -8.230 12.061 1.00 97.75 201 TYR A N 1
ATOM 1563 C CA . TYR A 1 201 ? -2.872 -7.818 10.670 1.00 97.75 201 TYR A CA 1
ATOM 1564 C C . TYR A 1 201 ? -2.642 -9.034 9.769 1.00 97.75 201 TYR A C 1
ATOM 1566 O O . TYR A 1 201 ? -2.138 -10.059 10.232 1.00 97.75 201 TYR A O 1
ATOM 1574 N N . GLY A 1 202 ? -3.051 -8.917 8.506 1.00 94.38 202 GLY A N 1
ATOM 1575 C CA . GLY A 1 202 ? -2.816 -9.906 7.453 1.00 94.38 202 GLY A CA 1
ATOM 1576 C C . GLY A 1 202 ? -1.520 -9.651 6.674 1.00 94.38 202 GLY A C 1
ATOM 1577 O O . GLY A 1 202 ? -0.835 -8.650 6.886 1.00 94.38 202 GLY A O 1
ATOM 1578 N N . GLY A 1 203 ? -1.183 -10.573 5.771 1.00 91.00 203 GLY A N 1
ATOM 1579 C CA . GLY A 1 203 ? -0.107 -10.411 4.783 1.00 91.00 203 GLY A CA 1
ATOM 1580 C C . GLY A 1 203 ? -0.661 -10.120 3.386 1.00 91.00 203 GLY A C 1
ATOM 1581 O O . GLY A 1 203 ? -1.873 -10.151 3.193 1.00 91.00 203 GLY A O 1
ATOM 1582 N N . LEU A 1 204 ? 0.222 -9.892 2.406 1.00 83.44 204 LEU A N 1
ATOM 1583 C CA . LEU A 1 204 ? -0.181 -9.613 1.018 1.00 83.44 204 LEU A CA 1
ATOM 1584 C C . LEU A 1 204 ? -1.026 -10.755 0.421 1.00 83.44 204 LEU A C 1
ATOM 1586 O O . LEU A 1 204 ? -2.115 -10.510 -0.084 1.00 83.44 204 LEU A O 1
ATOM 1590 N N . ASP A 1 205 ? -0.560 -12.002 0.545 1.00 85.81 205 ASP A N 1
ATOM 1591 C CA . ASP A 1 205 ? -1.250 -13.173 -0.022 1.00 85.81 205 ASP A CA 1
ATOM 1592 C C . ASP A 1 205 ? -2.494 -13.591 0.780 1.00 85.81 205 ASP A C 1
ATOM 1594 O O . ASP A 1 205 ? -3.394 -14.252 0.263 1.00 85.81 205 ASP A O 1
ATOM 1598 N N . ASN A 1 206 ? -2.540 -13.241 2.070 1.00 91.75 206 ASN A N 1
ATOM 1599 C CA . ASN A 1 206 ? -3.653 -13.568 2.955 1.00 91.75 206 ASN A CA 1
ATOM 1600 C C . ASN A 1 206 ? -3.991 -12.370 3.858 1.00 91.75 206 ASN A C 1
ATOM 1602 O O . ASN A 1 206 ? -3.487 -12.286 4.986 1.00 91.75 206 ASN A O 1
ATOM 1606 N N . PRO A 1 207 ? -4.847 -11.450 3.379 1.00 93.81 207 PRO A N 1
ATOM 1607 C CA . PRO A 1 207 ? -5.227 -10.252 4.124 1.00 93.81 207 PRO A CA 1
ATOM 1608 C C . PRO A 1 207 ? -6.196 -10.552 5.276 1.00 93.81 207 PRO A C 1
ATOM 1610 O O . PRO A 1 207 ? -6.313 -9.756 6.209 1.00 93.81 207 PRO A O 1
ATOM 1613 N N . LYS A 1 208 ? -6.872 -11.709 5.247 1.00 96.06 208 LYS A N 1
ATOM 1614 C CA . LYS A 1 208 ? -7.825 -12.120 6.283 1.00 96.06 208 LYS A CA 1
ATOM 1615 C C . LYS A 1 208 ? -7.124 -12.265 7.628 1.00 96.06 208 LYS A C 1
ATOM 1617 O O . LYS A 1 208 ? -6.051 -12.857 7.730 1.00 96.06 208 LYS A O 1
ATOM 1622 N N . LEU A 1 209 ? -7.779 -11.789 8.679 1.00 97.75 209 LEU A N 1
ATOM 1623 C CA . LEU A 1 209 ? -7.233 -11.784 10.030 1.00 97.75 209 LEU A CA 1
ATOM 1624 C C . LEU A 1 209 ? -8.293 -12.161 11.062 1.00 97.75 209 LEU A C 1
ATOM 1626 O O . LEU A 1 209 ? -9.499 -12.005 10.864 1.00 97.75 209 LEU A O 1
ATOM 1630 N N . THR A 1 210 ? -7.830 -12.652 12.206 1.00 98.25 210 THR A N 1
ATOM 1631 C CA . THR A 1 210 ? -8.670 -12.909 13.376 1.00 98.25 210 THR A CA 1
ATOM 1632 C C . THR A 1 210 ? -7.979 -12.347 14.605 1.00 98.25 210 THR A C 1
ATOM 1634 O O . THR A 1 210 ? -6.866 -12.747 14.937 1.00 98.25 210 THR A O 1
ATOM 1637 N N . PHE A 1 211 ? -8.651 -11.437 15.300 1.00 98.50 211 PHE A N 1
ATOM 1638 C CA . PHE A 1 211 ? -8.286 -11.068 16.660 1.00 98.50 211 PHE A CA 1
ATOM 1639 C C . PHE A 1 211 ? -9.015 -12.000 17.629 1.00 98.50 211 PHE A C 1
ATOM 1641 O O . PHE A 1 211 ? -10.222 -12.182 17.501 1.00 98.50 211 PHE A O 1
ATOM 1648 N N . SER A 1 212 ? -8.310 -12.579 18.601 1.00 98.31 212 SER A N 1
ATOM 1649 C CA . SER A 1 212 ? -8.923 -13.374 19.668 1.00 98.31 212 SER A CA 1
ATOM 1650 C C . SER A 1 212 ? -8.124 -13.223 20.956 1.00 98.31 212 SER A C 1
ATOM 1652 O O . SER A 1 212 ? -7.021 -13.753 21.062 1.00 98.31 212 SER A O 1
ATOM 1654 N N . SER A 1 213 ? -8.659 -12.488 21.932 1.00 97.94 213 SER A N 1
ATOM 1655 C CA . SER A 1 213 ? -7.970 -12.241 23.205 1.00 97.94 213 SER A CA 1
ATOM 1656 C C . SER A 1 213 ? -8.943 -11.957 24.350 1.00 97.94 213 SER A C 1
ATOM 1658 O O . SER A 1 213 ? -10.103 -11.603 24.130 1.00 97.94 213 SER A O 1
ATOM 1660 N N . GLY A 1 214 ? -8.459 -12.112 25.584 1.00 97.25 214 GLY A N 1
ATOM 1661 C CA . GLY A 1 214 ? -9.185 -11.722 26.790 1.00 97.25 214 GLY A CA 1
ATOM 1662 C C . GLY A 1 214 ? -9.314 -10.200 26.891 1.00 97.25 214 GLY A C 1
ATOM 1663 O O . GLY A 1 214 ? -8.314 -9.491 26.798 1.00 97.25 214 GLY A O 1
ATOM 1664 N N . VAL A 1 215 ? -10.531 -9.699 27.100 1.00 96.94 215 VAL A N 1
ATOM 1665 C CA . VAL A 1 215 ? -10.835 -8.264 27.186 1.00 96.94 215 VAL A CA 1
ATOM 1666 C C . VAL A 1 215 ? -11.351 -7.869 28.566 1.00 96.94 215 VAL A C 1
ATOM 1668 O O . VAL A 1 215 ? -12.114 -8.596 29.207 1.00 96.94 215 VAL A O 1
ATOM 1671 N N . LYS A 1 216 ? -10.946 -6.683 29.035 1.00 94.06 216 LYS A N 1
ATOM 1672 C CA . LYS A 1 216 ? -11.363 -6.143 30.334 1.00 94.06 216 LYS A CA 1
ATOM 1673 C C . LYS A 1 216 ? -12.694 -5.403 30.206 1.00 94.06 216 LYS A C 1
ATOM 1675 O O . LYS A 1 216 ? -12.739 -4.277 29.718 1.00 94.06 216 LYS A O 1
ATOM 1680 N N . LEU A 1 217 ? -13.757 -6.036 30.692 1.00 95.81 217 LEU A N 1
ATOM 1681 C CA . LEU A 1 217 ? -15.116 -5.495 30.718 1.00 95.81 217 LEU A CA 1
ATOM 1682 C C . LEU A 1 217 ? -15.596 -5.337 32.167 1.00 95.81 217 LEU A C 1
ATOM 1684 O O . LEU A 1 217 ? -15.158 -6.071 33.054 1.00 95.81 217 LEU A O 1
ATOM 1688 N N . TRP A 1 218 ? -16.496 -4.389 32.412 1.00 95.12 218 TRP A N 1
ATOM 1689 C CA . TRP A 1 218 ? -17.109 -4.137 33.720 1.00 95.12 218 TRP A CA 1
ATOM 1690 C C . TRP A 1 218 ? -18.622 -4.360 33.693 1.00 95.12 218 TRP A C 1
ATOM 1692 O O . TRP A 1 218 ? -19.222 -4.497 32.631 1.00 95.12 218 TRP A O 1
ATOM 1702 N N . ALA A 1 219 ? -19.255 -4.387 34.867 1.00 96.44 219 ALA A N 1
ATOM 1703 C CA . ALA A 1 219 ? -20.711 -4.443 34.970 1.00 96.44 219 ALA A CA 1
ATOM 1704 C C . ALA A 1 219 ? -21.360 -3.189 34.358 1.00 96.44 219 ALA A C 1
ATOM 1706 O O . ALA A 1 219 ? -20.926 -2.070 34.624 1.00 96.44 219 ALA A O 1
ATOM 1707 N N . GLY A 1 220 ? -22.424 -3.372 33.578 1.00 96.62 220 GLY A N 1
ATOM 1708 C CA . GLY A 1 220 ? -23.083 -2.297 32.839 1.00 96.62 220 GLY A CA 1
ATOM 1709 C C . GLY A 1 220 ? -22.550 -2.145 31.415 1.00 96.62 220 GLY A C 1
ATOM 1710 O O . GLY A 1 220 ? -22.128 -3.119 30.786 1.00 96.62 220 GLY A O 1
ATOM 1711 N N . ASN A 1 221 ? -22.613 -0.923 30.886 1.00 96.19 221 ASN A N 1
ATOM 1712 C CA . ASN A 1 221 ? -22.292 -0.651 29.490 1.00 96.19 221 ASN A CA 1
ATOM 1713 C C . ASN A 1 221 ? -20.782 -0.607 29.241 1.00 96.19 221 ASN A C 1
ATOM 1715 O O . ASN A 1 221 ? -20.074 0.132 29.921 1.00 96.19 221 ASN A O 1
ATOM 1719 N N . ASN A 1 222 ? -20.312 -1.345 28.238 1.00 96.50 222 ASN A N 1
ATOM 1720 C CA . ASN A 1 222 ? -18.930 -1.318 27.773 1.00 96.50 222 ASN A CA 1
ATOM 1721 C C . ASN A 1 222 ? -18.901 -0.953 26.298 1.00 96.50 222 ASN A C 1
ATOM 1723 O O . ASN A 1 222 ? -19.660 -1.516 25.513 1.00 96.50 222 ASN A O 1
ATOM 1727 N N . ASN A 1 223 ? -17.992 -0.071 25.915 1.00 96.00 223 ASN A N 1
ATOM 1728 C CA . ASN A 1 223 ? -17.809 0.299 24.525 1.00 96.00 223 ASN A CA 1
ATOM 1729 C C . ASN A 1 223 ? -16.700 -0.559 23.897 1.00 96.00 223 ASN A C 1
ATOM 1731 O O . ASN A 1 223 ? -15.601 -0.654 24.445 1.00 96.00 223 ASN A O 1
ATOM 1735 N N . ILE A 1 224 ? -16.985 -1.188 22.759 1.00 97.81 224 ILE A N 1
ATOM 1736 C CA . ILE A 1 224 ? -16.000 -1.902 21.943 1.00 97.81 224 ILE A CA 1
ATOM 1737 C C . ILE A 1 224 ? -15.902 -1.177 20.606 1.00 97.81 224 ILE A C 1
ATOM 1739 O O . ILE A 1 224 ? -16.901 -1.046 19.897 1.00 97.81 224 ILE A O 1
ATOM 1743 N N . SER A 1 225 ? -14.695 -0.743 20.259 1.00 97.50 225 SER A N 1
ATOM 1744 C CA . SER A 1 225 ? -14.405 -0.022 19.024 1.00 97.50 225 SER A CA 1
ATOM 1745 C C . SER A 1 225 ? -13.312 -0.740 18.256 1.00 97.50 225 SER A C 1
ATOM 1747 O O . SER A 1 225 ? -12.181 -0.872 18.722 1.00 97.50 225 SER A O 1
ATOM 1749 N N . LEU A 1 226 ? -13.659 -1.216 17.071 1.00 98.44 226 LEU A N 1
ATOM 1750 C CA . LEU A 1 226 ? -12.754 -1.889 16.159 1.00 98.44 226 LEU A CA 1
ATOM 1751 C C . LEU A 1 226 ? -12.355 -0.891 15.076 1.00 98.44 226 LEU A C 1
ATOM 1753 O O . LEU A 1 226 ? -13.211 -0.390 14.350 1.00 98.44 226 LEU A O 1
ATOM 1757 N N . LEU A 1 227 ? -11.069 -0.586 14.977 1.00 98.50 227 LEU A N 1
ATOM 1758 C CA . LEU A 1 227 ? -10.528 0.224 13.894 1.00 98.50 227 LEU A CA 1
ATOM 1759 C C . LEU A 1 227 ? -9.980 -0.715 12.825 1.00 98.50 227 LEU A C 1
ATOM 1761 O O . LEU A 1 227 ? -8.945 -1.353 13.027 1.00 98.50 227 LEU A O 1
ATOM 1765 N N . SER A 1 228 ? -10.703 -0.798 11.716 1.00 98.62 228 SER A N 1
ATOM 1766 C CA . SER A 1 228 ? -10.287 -1.514 10.519 1.00 98.62 228 SER A CA 1
ATOM 1767 C C . SER A 1 228 ? -9.483 -0.588 9.614 1.00 98.62 228 SER A C 1
ATOM 1769 O O . SER A 1 228 ? -9.864 0.572 9.440 1.00 98.62 228 SER A O 1
ATOM 1771 N N . VAL A 1 229 ? -8.386 -1.094 9.051 1.00 98.56 229 VAL A N 1
ATOM 1772 C CA . VAL A 1 229 ? -7.489 -0.326 8.179 1.00 98.56 229 VAL A CA 1
ATOM 1773 C C . VAL A 1 229 ? -7.312 -1.047 6.848 1.00 98.56 229 VAL A C 1
ATOM 1775 O O . VAL A 1 229 ? -6.948 -2.229 6.825 1.00 98.56 229 VAL A O 1
ATOM 1778 N N . ALA A 1 230 ? -7.554 -0.331 5.752 1.00 97.56 230 ALA A N 1
ATOM 1779 C CA . ALA A 1 230 ? -7.181 -0.754 4.411 1.00 97.56 230 ALA A CA 1
ATOM 1780 C C . ALA A 1 230 ? -5.726 -0.341 4.128 1.00 97.56 230 ALA A C 1
ATOM 1782 O O . ALA A 1 230 ? -5.319 0.747 4.507 1.00 97.56 230 ALA A O 1
ATOM 1783 N N . VAL A 1 231 ? -4.922 -1.210 3.507 1.00 96.62 231 VAL A N 1
ATOM 1784 C CA . VAL A 1 231 ? -3.515 -0.920 3.177 1.00 96.62 231 VAL A CA 1
ATOM 1785 C C . VAL A 1 231 ? -3.355 -1.086 1.670 1.00 96.62 231 VAL A C 1
ATOM 1787 O O . VAL A 1 231 ? -2.762 -2.049 1.190 1.00 96.62 231 VAL A O 1
ATOM 1790 N N . GLY A 1 232 ? -3.978 -0.167 0.933 1.00 91.00 232 GLY A N 1
ATOM 1791 C CA . GLY A 1 232 ? -4.228 -0.315 -0.498 1.00 91.00 232 GLY A CA 1
ATOM 1792 C C . GLY A 1 232 ? -5.352 -1.312 -0.804 1.00 91.00 232 GLY A C 1
ATOM 1793 O O . GLY A 1 232 ? -5.676 -2.198 -0.008 1.00 91.00 232 GLY A O 1
ATOM 1794 N N . LEU A 1 233 ? -5.966 -1.148 -1.974 1.00 91.56 233 LEU A N 1
ATOM 1795 C CA . LEU A 1 233 ? -6.942 -2.087 -2.523 1.00 91.56 233 LEU A CA 1
ATOM 1796 C C . LEU A 1 233 ? -6.255 -3.054 -3.492 1.00 91.56 233 LEU A C 1
ATOM 1798 O O . LEU A 1 233 ? -5.208 -2.748 -4.066 1.00 91.56 233 LEU A O 1
ATOM 1802 N N . SER A 1 234 ? -6.848 -4.235 -3.673 1.00 88.25 234 SER A N 1
ATOM 1803 C CA . SER A 1 234 ? -6.342 -5.219 -4.634 1.00 88.25 234 SER A CA 1
ATOM 1804 C C . SER A 1 234 ? -6.348 -4.640 -6.050 1.00 88.25 234 SER A C 1
ATOM 1806 O O . SER A 1 234 ? -7.296 -3.963 -6.439 1.00 88.25 234 SER A O 1
ATOM 1808 N N . ASN A 1 235 ? -5.286 -4.902 -6.811 1.00 86.69 235 ASN A N 1
ATOM 1809 C CA . ASN A 1 235 ? -5.079 -4.365 -8.161 1.00 86.69 235 ASN A CA 1
ATOM 1810 C C . ASN A 1 235 ? -4.837 -5.452 -9.225 1.00 86.69 235 ASN A C 1
ATOM 1812 O O . ASN A 1 235 ? -4.563 -5.132 -10.380 1.00 86.69 235 ASN A O 1
ATOM 1816 N N . VAL A 1 236 ? -4.904 -6.732 -8.846 1.00 84.44 236 VAL A N 1
ATOM 1817 C CA . VAL A 1 236 ? -4.715 -7.879 -9.740 1.00 84.44 236 VAL A CA 1
ATOM 1818 C C . VAL A 1 236 ? -5.483 -9.094 -9.215 1.00 84.44 236 VAL A C 1
ATOM 1820 O O . VAL A 1 236 ? -5.568 -9.314 -8.008 1.00 84.44 236 VAL A O 1
ATOM 1823 N N . GLY A 1 237 ? -6.040 -9.895 -10.126 1.00 85.12 237 GLY A N 1
ATOM 1824 C CA . GLY A 1 237 ? -6.834 -11.086 -9.812 1.00 85.12 237 GLY A CA 1
ATOM 1825 C C . GLY A 1 237 ? -8.119 -11.169 -10.637 1.00 85.12 237 GLY A C 1
ATOM 1826 O O . GLY A 1 237 ? -8.610 -10.176 -11.160 1.00 85.12 237 GLY A O 1
ATOM 1827 N N . LEU A 1 238 ? -8.691 -12.362 -10.785 1.00 86.56 238 LEU A N 1
ATOM 1828 C CA . LEU A 1 238 ? -10.011 -12.476 -11.404 1.00 86.56 238 LEU A CA 1
ATOM 1829 C C . LEU A 1 238 ? -11.064 -11.934 -10.427 1.00 86.56 238 LEU A C 1
ATOM 1831 O O . LEU A 1 238 ? -11.172 -12.432 -9.306 1.00 86.56 238 LEU A O 1
ATOM 1835 N N . HIS A 1 239 ? -11.836 -10.941 -10.864 1.00 91.25 239 HIS A N 1
ATOM 1836 C CA . HIS A 1 239 ? -12.873 -10.282 -10.068 1.00 91.25 239 HIS A CA 1
ATOM 1837 C C . HIS A 1 239 ? -12.379 -9.651 -8.755 1.00 91.25 239 HIS A C 1
ATOM 1839 O O . HIS A 1 239 ? -13.096 -9.678 -7.749 1.00 91.25 239 HIS A O 1
ATOM 1845 N N . TYR A 1 240 ? -11.156 -9.104 -8.727 1.00 89.06 240 TYR A N 1
ATOM 1846 C CA . TYR A 1 240 ? -10.606 -8.495 -7.509 1.00 89.06 240 TYR A CA 1
ATOM 1847 C C . TYR A 1 240 ? -11.427 -7.291 -7.018 1.00 89.06 240 TYR A C 1
ATOM 1849 O O . TYR A 1 240 ? -11.425 -6.993 -5.827 1.00 89.06 240 TYR A O 1
ATOM 1857 N N . GLU A 1 241 ? -12.196 -6.646 -7.900 1.00 88.75 241 GLU A N 1
ATOM 1858 C CA . GLU A 1 241 ? -13.144 -5.577 -7.572 1.00 88.75 241 GLU A CA 1
ATOM 1859 C C . GLU A 1 241 ? -14.285 -6.030 -6.645 1.00 88.75 241 GLU A C 1
ATOM 1861 O O . GLU A 1 241 ? -14.968 -5.200 -6.050 1.00 88.75 241 GLU A O 1
ATOM 1866 N N . THR A 1 242 ? -14.501 -7.344 -6.516 1.00 91.50 242 THR A N 1
ATOM 1867 C CA . THR A 1 242 ? -15.534 -7.940 -5.651 1.00 91.50 242 THR A CA 1
ATOM 1868 C C . THR A 1 242 ? -15.004 -8.368 -4.281 1.00 91.50 242 THR A C 1
ATOM 1870 O O . THR A 1 242 ? -15.764 -8.875 -3.452 1.00 91.50 242 THR A O 1
ATOM 1873 N N . TRP A 1 243 ? -13.700 -8.223 -4.030 1.00 92.56 243 TRP A N 1
ATOM 1874 C CA . TRP A 1 243 ? -13.084 -8.683 -2.791 1.00 92.56 243 TRP A CA 1
ATOM 1875 C C . TRP A 1 243 ? -13.315 -7.675 -1.668 1.00 92.56 243 TRP A C 1
ATOM 1877 O O . TRP A 1 243 ? -12.913 -6.519 -1.737 1.00 92.56 243 TRP A O 1
ATOM 1887 N N . ASN A 1 244 ? -13.973 -8.147 -0.614 1.00 96.25 244 ASN A N 1
ATOM 1888 C CA . ASN A 1 244 ? -14.365 -7.323 0.521 1.00 96.25 244 ASN A CA 1
ATOM 1889 C C . ASN A 1 244 ? -13.177 -6.938 1.414 1.00 96.25 244 ASN A C 1
ATOM 1891 O O . ASN A 1 244 ? -12.251 -7.730 1.599 1.00 96.25 244 ASN A O 1
ATOM 1895 N N . VAL A 1 245 ? -13.293 -5.792 2.088 1.00 97.00 245 VAL A N 1
ATOM 1896 C CA . VAL A 1 245 ? -12.368 -5.320 3.124 1.00 97.00 245 VAL A CA 1
ATOM 1897 C C . VAL A 1 245 ? -13.128 -5.047 4.429 1.00 97.00 245 VAL A C 1
ATOM 1899 O O . VAL A 1 245 ? -14.305 -4.680 4.446 1.00 97.00 245 VAL A O 1
ATOM 1902 N N . GLY A 1 246 ? -12.447 -5.236 5.559 1.00 97.81 246 GLY A N 1
ATOM 1903 C CA . GLY A 1 246 ? -12.948 -4.876 6.881 1.00 97.81 246 GLY A CA 1
ATOM 1904 C C . GLY A 1 246 ? -13.665 -5.971 7.669 1.00 97.81 246 GLY A C 1
ATOM 1905 O O . GLY A 1 246 ? -13.568 -7.169 7.388 1.00 97.81 246 GLY A O 1
ATOM 1906 N N . VAL A 1 247 ? -14.333 -5.559 8.749 1.00 98.50 247 VAL A N 1
ATOM 1907 C CA . VAL A 1 247 ? -14.881 -6.465 9.767 1.00 98.50 247 VAL A CA 1
ATOM 1908 C C . VAL A 1 247 ? -16.245 -6.985 9.325 1.00 98.50 247 VAL A C 1
ATOM 1910 O O . VAL A 1 247 ? -17.279 -6.428 9.676 1.00 98.50 247 VAL A O 1
ATOM 1913 N N . LEU A 1 248 ? -16.246 -8.095 8.589 1.00 97.75 248 LEU A N 1
ATOM 1914 C CA . LEU A 1 248 ? -17.466 -8.813 8.192 1.00 97.75 248 LEU A CA 1
ATOM 1915 C C . LEU A 1 248 ? -17.839 -9.963 9.135 1.00 97.75 248 LEU A C 1
ATOM 1917 O O . LEU A 1 248 ? -18.860 -10.626 8.952 1.00 97.75 248 LEU A O 1
ATOM 1921 N N . GLY A 1 249 ? -17.040 -10.155 10.183 1.00 96.25 249 GLY A N 1
ATOM 1922 C CA . GLY A 1 249 ? -17.318 -11.090 11.252 1.00 96.25 249 GLY A CA 1
ATOM 1923 C C . GLY A 1 249 ? -17.051 -12.555 10.890 1.00 96.25 249 GLY A C 1
ATOM 1924 O O . GLY A 1 249 ? -16.480 -12.857 9.839 1.00 96.25 249 GLY A O 1
ATOM 1925 N N . PRO A 1 250 ? -17.424 -13.475 11.796 1.00 97.88 250 PRO A N 1
ATOM 1926 C CA . PRO A 1 250 ? -18.159 -13.223 13.040 1.00 97.88 250 PRO A CA 1
ATOM 1927 C C . PRO A 1 250 ? -17.392 -12.379 14.075 1.00 97.88 250 PRO A C 1
ATOM 1929 O O . PRO A 1 250 ? -16.159 -12.382 14.127 1.00 97.88 250 PRO A O 1
ATOM 1932 N N . VAL A 1 251 ? -18.147 -11.659 14.909 1.00 98.56 251 VAL A N 1
ATOM 1933 C CA . VAL A 1 251 ? -17.658 -10.979 16.117 1.00 98.56 251 VAL A CA 1
ATOM 1934 C C . VAL A 1 251 ? -18.383 -11.559 17.328 1.00 98.56 251 VAL A C 1
ATOM 1936 O O . VAL A 1 251 ? -19.596 -11.388 17.457 1.00 98.56 251 VAL A O 1
ATOM 1939 N N . THR A 1 252 ? -17.669 -12.238 18.225 1.00 98.56 252 THR A N 1
ATOM 1940 C CA . THR A 1 252 ? -18.271 -12.973 19.346 1.00 98.56 252 THR A CA 1
ATOM 1941 C C . THR A 1 252 ? -17.589 -12.694 20.680 1.00 98.56 252 THR A C 1
ATOM 1943 O O . THR A 1 252 ? -16.416 -12.328 20.748 1.00 98.56 252 THR A O 1
ATOM 1946 N N . LEU A 1 253 ? -18.353 -12.852 21.763 1.00 97.94 253 LEU A N 1
ATOM 1947 C CA . LEU A 1 253 ? -17.885 -12.708 23.136 1.00 97.94 253 LEU A CA 1
ATOM 1948 C C . LEU A 1 253 ? -18.168 -13.995 23.915 1.00 97.94 253 LEU A C 1
ATOM 1950 O O . LEU A 1 253 ? -19.326 -14.332 24.177 1.00 97.94 253 LEU A O 1
ATOM 1954 N N . LYS A 1 254 ? -17.108 -14.710 24.292 1.00 97.44 254 LYS A N 1
ATOM 1955 C CA . LYS A 1 254 ? -17.174 -16.016 24.958 1.00 97.44 254 LYS A CA 1
ATOM 1956 C C . LYS A 1 254 ? -16.826 -15.918 26.442 1.00 97.44 254 LYS A C 1
ATOM 1958 O O . LYS A 1 254 ? -15.920 -15.181 26.828 1.00 97.44 254 LYS A O 1
ATOM 1963 N N . GLY A 1 255 ? -17.513 -16.721 27.258 1.00 94.50 255 GLY A N 1
ATOM 1964 C CA . GLY A 1 255 ? -17.264 -16.844 28.702 1.00 94.50 255 GLY A CA 1
ATOM 1965 C C . GLY A 1 255 ? -18.318 -16.176 29.587 1.00 94.50 255 GLY A C 1
ATOM 1966 O O . GLY A 1 255 ? -18.116 -16.064 30.792 1.00 94.50 255 GLY A O 1
ATOM 1967 N N . LEU A 1 256 ? -19.434 -15.729 29.003 1.00 95.38 256 LEU A N 1
ATOM 1968 C CA . LEU A 1 256 ? -20.593 -15.260 29.759 1.00 95.38 256 LEU A CA 1
ATOM 1969 C C . LEU A 1 256 ? -21.280 -16.450 30.445 1.00 95.38 256 LEU A C 1
ATOM 1971 O O . LEU A 1 256 ? -21.194 -17.585 29.974 1.00 95.38 256 LEU A O 1
ATOM 1975 N N . ASN A 1 257 ? -22.064 -16.194 31.492 1.00 93.88 257 ASN A N 1
ATOM 1976 C CA . ASN A 1 257 ? -22.883 -17.209 32.167 1.00 93.88 257 ASN A CA 1
ATOM 1977 C C . ASN A 1 257 ? -23.823 -17.944 31.193 1.00 93.88 257 ASN A C 1
ATOM 1979 O O . ASN A 1 257 ? -24.126 -19.119 31.378 1.00 93.88 257 ASN A O 1
ATOM 1983 N N . LYS A 1 258 ? -24.291 -17.243 30.151 1.00 92.00 258 LYS A N 1
ATOM 1984 C CA . LYS A 1 258 ? -25.147 -17.789 29.083 1.00 92.00 258 LYS A CA 1
ATOM 1985 C C . LYS A 1 258 ? -24.359 -18.433 27.928 1.00 92.00 258 LYS A C 1
ATOM 1987 O O . LYS A 1 258 ? -24.961 -18.783 26.919 1.00 92.00 258 LYS A O 1
ATOM 1992 N N . GLY A 1 259 ? -23.040 -18.574 28.054 1.00 94.19 259 GLY A N 1
ATOM 1993 C CA . GLY A 1 259 ? -22.156 -19.126 27.030 1.00 94.19 259 GLY A CA 1
ATOM 1994 C C . GLY A 1 259 ? -21.508 -18.051 26.157 1.00 94.19 259 GLY A C 1
ATOM 1995 O O . GLY A 1 259 ? -20.784 -17.181 26.646 1.00 94.19 259 GLY A O 1
ATOM 1996 N N . GLU A 1 260 ? -21.722 -18.148 24.849 1.00 96.69 260 GLU A N 1
ATOM 1997 C CA . GLU A 1 260 ? -21.160 -17.241 23.847 1.00 96.69 260 GLU A CA 1
ATOM 1998 C C . GLU A 1 260 ? -22.246 -16.322 23.288 1.00 96.69 260 GLU A C 1
ATOM 2000 O O . GLU A 1 260 ? -23.371 -16.749 23.025 1.00 96.69 260 GLU A O 1
ATOM 2005 N N . ARG A 1 261 ? -21.915 -15.041 23.121 1.00 97.25 261 ARG A N 1
ATOM 2006 C CA . ARG A 1 261 ? -22.805 -14.039 22.538 1.00 97.25 261 ARG A CA 1
ATOM 2007 C C . ARG A 1 261 ? -22.244 -13.575 21.202 1.00 97.25 261 ARG A C 1
ATOM 2009 O O . ARG A 1 261 ? -21.162 -12.997 21.161 1.00 97.25 261 ARG A O 1
ATOM 2016 N N . ASP A 1 262 ? -23.015 -13.764 20.139 1.00 97.81 262 ASP A N 1
ATOM 2017 C CA . ASP A 1 262 ? -22.722 -13.190 18.826 1.00 97.81 262 ASP A CA 1
ATOM 2018 C C . ASP A 1 262 ? -23.134 -11.706 18.792 1.00 97.81 262 ASP A C 1
ATOM 2020 O O . ASP A 1 262 ? -24.256 -11.322 19.155 1.00 97.81 262 ASP A O 1
ATOM 2024 N N . LEU A 1 263 ? -22.191 -10.850 18.408 1.00 97.69 263 LEU A N 1
ATOM 2025 C CA . LEU A 1 263 ? -22.356 -9.404 18.286 1.00 97.69 263 LEU A CA 1
ATOM 2026 C C . LEU A 1 263 ? -22.617 -8.975 16.831 1.00 97.69 263 LEU A C 1
ATOM 2028 O O . LEU A 1 263 ? -23.048 -7.849 16.599 1.00 97.69 263 LEU A O 1
ATOM 2032 N N . SER A 1 264 ? -22.423 -9.858 15.849 1.00 97.12 264 SER A N 1
ATOM 2033 C CA . SER A 1 264 ? -22.399 -9.527 14.413 1.00 97.12 264 SER A CA 1
ATOM 2034 C C . SER A 1 264 ? -23.719 -8.949 13.883 1.00 97.12 264 SER A C 1
ATOM 2036 O O . SER A 1 264 ? -23.718 -8.112 12.987 1.00 97.12 264 SER A O 1
ATOM 2038 N N . LYS A 1 265 ? -24.857 -9.372 14.449 1.00 95.44 265 LYS A N 1
ATOM 2039 C CA . LYS A 1 265 ? -26.210 -8.914 14.062 1.00 95.44 265 LYS A CA 1
ATOM 2040 C C . LYS A 1 265 ? -26.802 -7.862 15.008 1.00 95.44 265 LYS A C 1
ATOM 2042 O O . LYS A 1 265 ? -27.991 -7.562 14.937 1.00 95.44 265 LYS A O 1
ATOM 2047 N N . GLN A 1 266 ? -26.011 -7.356 15.954 1.00 95.50 266 GLN A N 1
ATOM 2048 C CA . GLN A 1 266 ? -26.449 -6.286 16.852 1.00 95.50 266 GLN A CA 1
ATOM 2049 C C . GLN A 1 266 ? -26.289 -4.918 16.176 1.00 95.50 266 GLN A C 1
ATOM 2051 O O . GLN A 1 266 ? -25.822 -4.818 15.044 1.00 95.50 266 GLN A O 1
ATOM 2056 N N . LYS A 1 267 ? -26.735 -3.855 16.850 1.00 95.44 267 LYS A N 1
ATOM 2057 C CA . LYS A 1 267 ? -26.637 -2.493 16.326 1.00 95.44 267 LYS A CA 1
ATOM 2058 C C . LYS A 1 267 ? -25.192 -1.995 16.421 1.00 95.44 267 LYS A C 1
ATOM 2060 O O . LYS A 1 267 ? -24.703 -1.755 17.522 1.00 95.44 267 LYS A O 1
ATOM 2065 N N . TRP A 1 268 ? -24.558 -1.819 15.269 1.00 97.12 268 TRP A N 1
ATOM 2066 C CA . TRP A 1 268 ? -23.229 -1.242 15.104 1.00 97.12 268 TRP A CA 1
ATOM 2067 C C . TRP A 1 268 ? -23.325 0.220 14.675 1.00 97.12 268 TRP A C 1
ATOM 2069 O O . TRP A 1 268 ? -24.205 0.595 13.895 1.00 97.12 268 TRP A O 1
ATOM 2079 N N . SER A 1 269 ? -22.402 1.028 15.182 1.00 96.81 269 SER A N 1
ATOM 2080 C CA . SER A 1 269 ? -22.173 2.421 14.809 1.00 96.81 269 SER A CA 1
ATOM 2081 C C . SER A 1 269 ? -20.878 2.516 14.001 1.00 96.81 269 SER A C 1
ATOM 2083 O O . SER A 1 269 ? -19.900 1.854 14.343 1.00 96.81 269 SER A O 1
ATOM 2085 N N . TYR A 1 270 ? -20.844 3.355 12.967 1.00 96.62 270 TYR A N 1
ATOM 2086 C CA . TYR A 1 270 ? -19.702 3.473 12.059 1.00 96.62 270 TYR A CA 1
ATOM 2087 C C . TYR A 1 270 ? -19.220 4.905 11.930 1.00 96.62 270 TYR A C 1
ATOM 2089 O O . TYR A 1 270 ? -20.038 5.822 11.913 1.00 96.62 270 TYR A O 1
ATOM 2097 N N . LYS A 1 271 ? -17.907 5.088 11.785 1.00 96.31 271 LYS A N 1
ATOM 2098 C CA . LYS A 1 271 ? -17.293 6.385 11.482 1.00 96.31 271 LYS A CA 1
ATOM 2099 C C . LYS A 1 271 ? -16.151 6.202 10.485 1.00 96.31 271 LYS A C 1
ATOM 2101 O O . LYS A 1 271 ? -15.199 5.480 10.777 1.00 96.31 271 LYS A O 1
ATOM 2106 N N . THR A 1 272 ? -16.249 6.878 9.346 1.00 96.38 272 THR A N 1
ATOM 2107 C CA . THR A 1 272 ? -15.181 6.950 8.341 1.00 96.38 272 THR A CA 1
ATOM 2108 C C . THR A 1 272 ? -14.086 7.905 8.812 1.00 96.38 272 THR A C 1
ATOM 2110 O O . THR A 1 272 ? -14.382 9.018 9.253 1.00 96.38 272 THR A O 1
ATOM 2113 N N . GLY A 1 273 ? -12.832 7.468 8.712 1.00 96.19 273 GLY A N 1
ATOM 2114 C CA . GLY A 1 273 ? -11.655 8.280 8.989 1.00 96.19 273 GLY A CA 1
ATOM 2115 C C . GLY A 1 273 ? -11.363 8.579 10.463 1.00 96.19 273 GLY A C 1
ATOM 2116 O O . GLY A 1 273 ? -12.060 8.172 11.404 1.00 96.19 273 GLY A O 1
ATOM 2117 N N . LEU A 1 274 ? -10.283 9.324 10.663 1.00 96.00 274 LEU A N 1
ATOM 2118 C CA . LEU A 1 274 ? -9.779 9.816 11.940 1.00 96.00 274 LEU A CA 1
ATOM 2119 C C . LEU A 1 274 ? -10.210 11.270 12.171 1.00 96.00 274 LEU A C 1
ATOM 2121 O O . LEU A 1 274 ? -10.446 12.037 11.236 1.00 96.00 274 LEU A O 1
ATOM 2125 N N . LYS A 1 275 ? -10.269 11.705 13.435 1.00 94.75 275 LYS A N 1
ATOM 2126 C CA . LYS A 1 275 ? -10.514 13.119 13.750 1.00 94.75 275 LYS A CA 1
ATOM 2127 C C . LYS A 1 275 ? -9.411 13.998 13.163 1.00 94.75 275 LYS A C 1
ATOM 2129 O O . LYS A 1 275 ? -9.715 15.053 12.615 1.00 94.75 275 LYS A O 1
ATOM 2134 N N . GLY A 1 276 ? -8.155 13.564 13.222 1.00 96.12 276 GLY A N 1
ATOM 2135 C CA . GLY A 1 276 ? -7.043 14.293 12.621 1.00 96.12 276 GLY A CA 1
ATOM 2136 C C . GLY A 1 276 ? -7.148 14.476 11.102 1.00 96.12 276 GLY A C 1
ATOM 2137 O O . GLY A 1 276 ? -6.740 15.525 10.604 1.00 96.12 276 GLY A O 1
ATOM 2138 N N . GLU A 1 277 ? -7.758 13.528 10.378 1.00 96.25 277 GLU A N 1
ATOM 2139 C CA . GLU A 1 277 ? -8.068 13.691 8.947 1.00 96.25 277 GLU A CA 1
ATOM 2140 C C . GLU A 1 277 ? -9.140 14.767 8.753 1.00 96.25 277 GLU A C 1
ATOM 2142 O O . GLU A 1 277 ? -8.925 15.707 7.998 1.00 96.25 277 GLU A O 1
ATOM 2147 N N . SER A 1 278 ? -10.238 14.716 9.518 1.00 94.19 278 SER A N 1
ATOM 2148 C CA . SER A 1 278 ? -11.304 15.732 9.439 1.00 94.19 278 SER A CA 1
ATOM 2149 C C . SER A 1 278 ? -10.845 17.150 9.810 1.00 94.19 278 SER A C 1
ATOM 2151 O O . SER A 1 278 ? -11.401 18.134 9.329 1.00 94.19 278 SER A O 1
ATOM 2153 N N . LEU A 1 279 ? -9.818 17.261 10.660 1.00 95.50 279 LEU A N 1
ATOM 2154 C CA . LEU A 1 279 ? -9.189 18.526 11.048 1.00 95.50 279 LEU A CA 1
ATOM 2155 C C . LEU A 1 279 ? -8.044 18.934 10.111 1.00 95.50 279 LEU A C 1
ATOM 2157 O O . LEU A 1 279 ? -7.414 19.966 10.341 1.00 95.50 279 LEU A O 1
ATOM 2161 N N . ASN A 1 280 ? -7.753 18.136 9.079 1.00 96.06 280 ASN A N 1
ATOM 2162 C CA . ASN A 1 280 ? -6.656 18.348 8.141 1.00 96.06 280 ASN A CA 1
ATOM 2163 C C . ASN A 1 280 ? -5.307 18.587 8.842 1.00 96.06 280 ASN A C 1
ATOM 2165 O O . ASN A 1 280 ? -4.547 19.469 8.441 1.00 96.06 280 ASN A O 1
ATOM 2169 N N . LEU A 1 281 ? -4.984 17.820 9.896 1.00 95.94 281 LEU A N 1
ATOM 2170 C CA . LEU A 1 281 ? -3.765 18.034 10.703 1.00 95.94 281 LEU A CA 1
ATOM 2171 C C . LEU A 1 281 ? -2.457 17.896 9.910 1.00 95.94 281 LEU A C 1
ATOM 2173 O O . LEU A 1 281 ? -1.423 18.397 10.352 1.00 95.94 281 LEU A O 1
ATOM 2177 N N . HIS A 1 282 ? -2.515 17.236 8.752 1.00 93.31 282 HIS A N 1
ATOM 2178 C CA . HIS A 1 282 ? -1.418 17.113 7.794 1.00 93.31 282 HIS A CA 1
ATOM 2179 C C . HIS A 1 282 ? -1.121 18.423 7.034 1.00 93.31 282 HIS A C 1
ATOM 2181 O O . HIS A 1 282 ? -0.062 18.548 6.430 1.00 93.31 282 HIS A O 1
ATOM 2187 N N . THR A 1 283 ? -2.026 19.406 7.066 1.00 91.94 283 THR A N 1
ATOM 2188 C CA . THR A 1 283 ? -1.857 20.717 6.417 1.00 91.94 283 THR A CA 1
ATOM 2189 C C . THR A 1 283 ? -1.339 21.769 7.396 1.00 91.94 283 THR A C 1
ATOM 2191 O O . THR A 1 283 ? -1.587 21.694 8.602 1.00 91.94 283 THR A O 1
ATOM 2194 N N . ALA A 1 284 ? -0.672 22.808 6.883 1.00 87.31 284 ALA A N 1
ATOM 2195 C CA . ALA A 1 284 ? -0.172 23.912 7.707 1.00 87.31 284 ALA A CA 1
ATOM 2196 C C . ALA A 1 284 ? -1.295 24.638 8.474 1.00 87.31 284 ALA A C 1
ATOM 2198 O O . ALA A 1 284 ? -1.148 24.939 9.659 1.00 87.31 284 ALA A O 1
ATOM 2199 N N . THR A 1 285 ? -2.435 24.878 7.819 1.00 88.88 285 THR A N 1
ATOM 2200 C CA . THR A 1 285 ? -3.593 25.564 8.408 1.00 88.88 285 THR A CA 1
ATOM 2201 C C . THR A 1 285 ? -4.313 24.677 9.421 1.00 88.88 285 THR A C 1
ATOM 2203 O O . THR A 1 285 ? -4.500 25.092 10.569 1.00 88.88 285 THR A O 1
ATOM 2206 N N . GLY A 1 286 ? -4.632 23.432 9.049 1.00 91.69 286 GLY A N 1
ATOM 2207 C CA . GLY A 1 286 ? -5.301 22.462 9.921 1.00 91.69 286 GLY A CA 1
ATOM 2208 C C . GLY A 1 286 ? -4.485 22.105 11.163 1.00 91.69 286 GLY A C 1
ATOM 2209 O O . GLY A 1 286 ? -5.044 21.863 12.230 1.00 91.69 286 GLY A O 1
ATOM 2210 N N . SER A 1 287 ? -3.153 22.189 11.089 1.00 91.62 287 SER A N 1
ATOM 2211 C CA . SER A 1 287 ? -2.262 21.944 12.229 1.00 91.62 287 SER A CA 1
ATOM 2212 C C . SER A 1 287 ? -2.574 22.805 13.462 1.00 91.62 287 SER A C 1
ATOM 2214 O O . SER A 1 287 ? -2.346 22.369 14.590 1.00 91.62 287 SER A O 1
ATOM 2216 N N . SER A 1 288 ? -3.109 24.014 13.287 1.00 92.00 288 SER A N 1
ATOM 2217 C CA . SER A 1 288 ? -3.486 24.897 14.400 1.00 92.00 288 SER A CA 1
ATOM 2218 C C . SER A 1 288 ? -4.781 24.496 15.123 1.00 92.00 288 SER A C 1
ATOM 2220 O O . SER A 1 288 ? -5.061 25.025 16.198 1.00 92.00 288 SER A O 1
ATOM 2222 N N . ALA A 1 289 ? -5.547 23.536 14.592 1.00 95.06 289 ALA A N 1
ATOM 2223 C CA . ALA A 1 289 ? -6.833 23.118 15.155 1.00 95.06 289 ALA A CA 1
ATOM 2224 C C . ALA A 1 289 ? -6.710 22.339 16.479 1.00 95.06 289 ALA A C 1
ATOM 2226 O O . ALA A 1 289 ? -7.708 22.127 17.171 1.00 95.06 289 ALA A O 1
ATOM 2227 N N . VAL A 1 290 ? -5.503 21.891 16.845 1.00 95.56 290 VAL A N 1
ATOM 2228 C CA . VAL A 1 290 ? -5.257 21.103 18.060 1.00 95.56 290 VAL A CA 1
ATOM 2229 C C . VAL A 1 290 ? -4.087 21.640 18.872 1.00 95.56 290 VAL A C 1
ATOM 2231 O O . VAL A 1 290 ? -3.152 22.257 18.360 1.00 95.56 290 VAL A O 1
ATOM 2234 N N . LYS A 1 291 ? -4.115 21.350 20.176 1.00 95.25 291 LYS A N 1
ATOM 2235 C CA . LYS A 1 291 ? -3.011 21.652 21.084 1.00 95.25 291 LYS A CA 1
ATOM 2236 C C . LYS A 1 291 ? -1.979 20.527 21.046 1.00 95.25 291 LYS A C 1
ATOM 2238 O O . LYS A 1 291 ? -2.237 19.418 21.513 1.00 95.25 291 LYS A O 1
ATOM 2243 N N . TRP A 1 292 ? -0.800 20.842 20.528 1.00 96.06 292 TRP A N 1
ATOM 2244 C CA . TRP A 1 292 ? 0.316 19.908 20.421 1.00 96.06 292 TRP A CA 1
ATOM 2245 C C . TRP A 1 292 ? 1.110 19.818 21.727 1.00 96.06 292 TRP A C 1
ATOM 2247 O O . TRP A 1 292 ? 1.328 20.819 22.410 1.00 96.06 292 TRP A O 1
ATOM 2257 N N . SER A 1 293 ? 1.548 18.608 22.068 1.00 95.62 293 SER A N 1
ATOM 2258 C CA . SER A 1 293 ? 2.422 18.327 23.213 1.00 95.62 293 SER A CA 1
ATOM 2259 C C . SER A 1 293 ? 3.879 18.209 22.766 1.00 95.62 293 SER A C 1
ATOM 2261 O O . SER A 1 293 ? 4.152 17.758 21.657 1.00 95.62 293 SER A O 1
ATOM 2263 N N . GLN A 1 294 ? 4.818 18.609 23.622 1.00 93.25 294 GLN A N 1
ATOM 2264 C CA . GLN A 1 294 ? 6.253 18.649 23.317 1.00 93.25 294 GLN A CA 1
ATOM 2265 C C . GLN A 1 294 ? 7.100 18.342 24.559 1.00 93.25 294 GLN A C 1
ATOM 2267 O O . GLN A 1 294 ? 6.593 18.336 25.685 1.00 93.25 294 GLN A O 1
ATOM 2272 N N . GLY A 1 295 ? 8.400 18.106 24.364 1.00 89.94 295 GLY A N 1
ATOM 2273 C CA . GLY A 1 295 ? 9.343 17.853 25.457 1.00 89.94 295 GLY A CA 1
ATOM 2274 C C . GLY A 1 295 ? 9.007 16.580 26.240 1.00 89.94 295 GLY A C 1
ATOM 2275 O O . GLY A 1 295 ? 8.825 15.512 25.659 1.00 89.94 295 GLY A O 1
ATOM 2276 N N . SER A 1 296 ? 8.910 16.682 27.568 1.00 92.06 296 SER A N 1
ATOM 2277 C CA . SER A 1 296 ? 8.577 15.547 28.446 1.00 92.06 296 SER A CA 1
ATOM 2278 C C . SER A 1 296 ? 7.163 14.993 28.235 1.00 92.06 296 SER A C 1
ATOM 2280 O O . SER A 1 296 ? 6.925 13.830 28.550 1.00 92.06 296 SER A O 1
ATOM 2282 N N . PHE A 1 297 ? 6.248 15.792 27.674 1.00 92.69 297 PHE A N 1
ATOM 2283 C CA . PHE A 1 297 ? 4.872 15.391 27.361 1.00 92.69 297 PHE A CA 1
ATOM 2284 C C . PHE A 1 297 ? 4.726 14.767 25.969 1.00 92.69 297 PHE A C 1
ATOM 2286 O O . PHE A 1 297 ? 3.610 14.452 25.556 1.00 92.69 297 PHE A O 1
ATOM 2293 N N . LEU A 1 298 ? 5.828 14.616 25.225 1.00 94.50 298 LEU A N 1
ATOM 2294 C CA . LEU A 1 298 ? 5.802 13.957 23.928 1.00 94.50 298 LEU A CA 1
ATOM 2295 C C . LEU A 1 298 ? 5.299 12.523 24.096 1.00 94.50 298 LEU A C 1
ATOM 2297 O O . LEU A 1 298 ? 5.828 11.746 24.896 1.00 94.50 298 LEU A O 1
ATOM 2301 N N . SER A 1 299 ? 4.290 12.177 23.307 1.00 94.19 299 SER A N 1
ATOM 2302 C CA . SER A 1 299 ? 3.714 10.844 23.299 1.00 94.19 299 SER A CA 1
ATOM 2303 C C . SER A 1 299 ? 4.753 9.821 22.834 1.00 94.19 299 SER A C 1
ATOM 2305 O O . SER A 1 299 ? 5.479 10.053 21.863 1.00 94.19 299 SER A O 1
ATOM 2307 N N . LYS A 1 300 ? 4.859 8.687 23.533 1.00 93.12 300 LYS A N 1
ATOM 2308 C CA . LYS A 1 300 ? 5.822 7.617 23.235 1.00 93.12 300 LYS A CA 1
ATOM 2309 C C . LYS A 1 300 ? 5.115 6.275 23.269 1.00 93.12 300 LYS A C 1
ATOM 2311 O O . LYS A 1 300 ? 4.506 5.938 24.279 1.00 93.12 300 LYS A O 1
ATOM 2316 N N . LYS A 1 301 ? 5.257 5.496 22.191 1.00 91.56 301 LYS A N 1
ATOM 2317 C CA . LYS A 1 301 ? 4.660 4.152 22.053 1.00 91.56 301 LYS A CA 1
ATOM 2318 C C . LYS A 1 301 ? 3.140 4.132 22.298 1.00 91.56 301 LYS A C 1
ATOM 2320 O O . LYS A 1 301 ? 2.600 3.117 22.723 1.00 91.56 301 LYS A O 1
ATOM 2325 N N . GLN A 1 302 ? 2.466 5.247 22.026 1.00 91.81 302 GLN A N 1
ATOM 2326 C CA . GLN A 1 302 ? 1.019 5.372 22.135 1.00 91.81 302 GLN A CA 1
ATOM 2327 C C . GLN A 1 302 ? 0.396 5.163 20.752 1.00 91.81 302 GLN A C 1
ATOM 2329 O O . GLN A 1 302 ? 0.802 5.801 19.778 1.00 91.81 302 GLN A O 1
ATOM 2334 N N . SER A 1 303 ? -0.595 4.278 20.662 1.00 92.62 303 SER A N 1
ATOM 2335 C CA . SER A 1 303 ? -1.376 4.090 19.437 1.00 92.62 303 SER A CA 1
ATOM 2336 C C . SER A 1 303 ? -2.160 5.351 19.085 1.00 92.62 303 SER A C 1
ATOM 2338 O O . SER A 1 303 ? -2.620 6.042 19.993 1.00 92.62 303 SER A O 1
ATOM 2340 N N . LEU A 1 304 ? -2.384 5.580 17.788 1.00 95.75 304 LEU A N 1
ATOM 2341 C CA . LEU A 1 304 ? -3.144 6.724 17.273 1.00 95.75 304 LEU A CA 1
ATOM 2342 C C . LEU A 1 304 ? -2.538 8.059 17.736 1.00 95.75 304 LEU A C 1
ATOM 2344 O O . LEU A 1 304 ? -3.135 8.834 18.479 1.00 95.75 304 LEU A O 1
ATOM 2348 N N . THR A 1 305 ? -1.307 8.313 17.299 1.00 97.00 305 THR A N 1
ATOM 2349 C CA . THR A 1 305 ? -0.589 9.551 17.606 1.00 97.00 305 THR A CA 1
ATOM 2350 C C . THR A 1 305 ? -0.191 10.242 16.313 1.00 97.00 305 THR A C 1
ATOM 2352 O O . THR A 1 305 ? 0.513 9.663 15.489 1.00 97.00 305 THR A O 1
ATOM 2355 N N . TRP A 1 306 ? -0.592 11.499 16.168 1.00 97.50 306 TRP A N 1
ATOM 2356 C CA . TRP A 1 306 ? -0.057 12.395 15.154 1.00 97.50 306 TRP A CA 1
ATOM 2357 C C . TRP A 1 306 ? 1.261 12.969 15.653 1.00 97.50 306 TRP A C 1
ATOM 2359 O O . TRP A 1 306 ? 1.318 13.497 16.765 1.00 97.50 306 TRP A O 1
ATOM 2369 N N . TYR A 1 307 ? 2.302 12.904 14.829 1.00 95.75 307 TYR A N 1
ATOM 2370 C CA . TYR A 1 307 ? 3.565 13.591 15.068 1.00 95.75 307 TYR A CA 1
ATOM 2371 C C . TYR A 1 307 ? 3.765 14.655 14.004 1.00 95.75 307 TYR A C 1
ATOM 2373 O O . TYR A 1 307 ? 3.486 14.425 12.830 1.00 95.75 307 TYR A O 1
ATOM 2381 N N . LYS A 1 308 ? 4.272 15.811 14.417 1.00 93.00 308 LYS A N 1
ATOM 2382 C CA . LYS A 1 308 ? 4.735 16.836 13.490 1.00 93.00 308 LYS A CA 1
ATOM 2383 C C . LYS A 1 308 ? 6.059 17.392 13.951 1.00 93.00 308 LYS A C 1
ATOM 2385 O O . LYS A 1 308 ? 6.375 17.378 15.141 1.00 93.00 308 LYS A O 1
ATOM 2390 N N . GLU A 1 309 ? 6.785 17.948 13.008 1.00 88.31 309 GLU A N 1
ATOM 2391 C CA . GLU A 1 309 ? 7.948 18.753 13.290 1.00 88.31 309 GLU A CA 1
ATOM 2392 C C . GLU A 1 309 ? 7.909 19.974 12.379 1.00 88.31 309 GLU A C 1
ATOM 2394 O O . GLU A 1 309 ? 7.435 19.918 11.245 1.00 88.31 309 GLU A O 1
ATOM 2399 N N . THR A 1 310 ? 8.301 21.114 12.934 1.00 76.06 310 THR A N 1
ATOM 2400 C CA . THR A 1 310 ? 8.491 22.331 12.159 1.00 76.06 310 THR A CA 1
ATOM 2401 C C . THR A 1 310 ? 9.979 22.491 11.989 1.00 76.06 310 THR A C 1
ATOM 2403 O O . THR A 1 310 ? 10.641 23.166 12.782 1.00 76.06 310 THR A O 1
ATOM 2406 N N . GLN A 1 311 ? 10.504 21.868 10.944 1.00 63.59 311 GLN A N 1
ATOM 2407 C CA . GLN A 1 311 ? 11.805 22.243 10.457 1.00 63.59 311 GLN A CA 1
ATOM 2408 C C . GLN A 1 311 ? 11.662 23.705 10.050 1.00 63.59 311 GLN A C 1
ATOM 2410 O O . GLN A 1 311 ? 10.882 24.055 9.162 1.00 63.59 311 GLN A O 1
ATOM 2415 N N . ARG A 1 312 ? 12.437 24.588 10.691 1.00 52.31 312 ARG A N 1
ATOM 2416 C CA . ARG A 1 312 ? 12.960 25.702 9.905 1.00 52.31 312 ARG A CA 1
ATOM 2417 C C . ARG A 1 312 ? 13.632 24.985 8.760 1.00 52.31 312 ARG A C 1
ATOM 2419 O O . ARG A 1 312 ? 14.521 24.175 9.037 1.00 52.31 312 ARG A O 1
ATOM 2426 N N . SER A 1 313 ? 13.092 25.172 7.557 1.00 43.88 313 SER A N 1
ATOM 2427 C CA . SER A 1 313 ? 13.693 24.739 6.305 1.00 43.88 313 SER A CA 1
ATOM 2428 C C . SER A 1 313 ? 15.194 24.666 6.527 1.00 43.88 313 SER A C 1
ATOM 2430 O O . SER A 1 313 ? 15.753 25.621 7.089 1.00 43.88 313 SER A O 1
ATOM 2432 N N . PHE A 1 314 ? 15.855 23.579 6.109 1.00 42.56 314 PHE A N 1
ATOM 2433 C CA . PHE A 1 314 ? 17.231 23.756 5.663 1.00 42.56 314 PHE A CA 1
ATOM 2434 C C . PHE A 1 314 ? 17.184 25.068 4.899 1.00 42.56 314 PHE A C 1
ATOM 2436 O O . PHE A 1 314 ? 16.454 25.154 3.912 1.00 42.56 314 PHE A O 1
ATOM 2443 N N . GLN A 1 315 ? 17.786 26.136 5.439 1.00 38.56 315 GLN A N 1
ATOM 2444 C CA . GLN A 1 315 ? 18.051 27.272 4.596 1.00 38.56 315 GLN A CA 1
ATOM 2445 C C . GLN A 1 315 ? 18.849 26.581 3.516 1.00 38.56 315 GLN A C 1
ATOM 2447 O O . GLN A 1 315 ? 19.941 26.070 3.786 1.00 38.56 315 GLN A O 1
ATOM 2452 N N . ILE A 1 316 ? 18.244 26.434 2.340 1.00 40.84 316 ILE A N 1
ATOM 2453 C CA . ILE A 1 316 ? 18.995 26.217 1.131 1.00 40.84 316 ILE A CA 1
ATOM 2454 C C . ILE A 1 316 ? 19.747 27.536 1.051 1.00 40.84 316 ILE A C 1
ATOM 2456 O O . ILE A 1 316 ? 19.304 28.483 0.421 1.00 40.84 316 ILE A O 1
ATOM 2460 N N . SER A 1 317 ? 20.811 27.651 1.852 1.00 41.00 317 SER A N 1
ATOM 2461 C CA . SER A 1 317 ? 21.883 28.569 1.599 1.00 41.00 317 SER A CA 1
ATOM 2462 C C . SER A 1 317 ? 22.308 28.089 0.230 1.00 41.00 317 SER A C 1
ATOM 2464 O O . SER A 1 317 ? 22.770 26.939 0.135 1.00 41.00 317 SER A O 1
ATOM 2466 N N . PRO A 1 318 ? 21.981 28.846 -0.831 1.00 51.84 318 PRO A N 1
ATOM 2467 C CA . PRO A 1 318 ? 22.278 28.384 -2.163 1.00 51.84 318 PRO A CA 1
ATOM 2468 C C . PRO A 1 318 ? 23.768 28.067 -2.147 1.00 51.84 318 PRO A C 1
ATOM 2470 O O . PRO A 1 318 ? 24.568 28.833 -1.597 1.00 51.84 318 PRO A O 1
ATOM 2473 N N . CYS A 1 319 ? 24.138 26.873 -2.611 1.00 54.72 319 CYS A N 1
ATOM 2474 C CA . CYS A 1 319 ? 25.549 26.517 -2.637 1.00 54.72 319 CYS A CA 1
ATOM 2475 C C . CYS A 1 319 ? 26.294 27.612 -3.418 1.00 54.72 319 CYS A C 1
ATOM 2477 O O . CYS A 1 319 ? 25.701 28.273 -4.273 1.00 54.72 319 CYS A O 1
ATOM 2479 N N . ALA A 1 320 ? 27.574 27.845 -3.119 1.00 58.75 320 ALA A N 1
ATOM 2480 C CA . ALA A 1 320 ? 28.329 28.943 -3.734 1.00 58.75 320 ALA A CA 1
ATOM 2481 C C . ALA A 1 320 ? 28.204 28.964 -5.275 1.00 58.75 320 ALA A C 1
ATOM 2483 O O . ALA A 1 320 ? 28.128 30.031 -5.876 1.00 58.75 320 ALA A O 1
ATOM 2484 N N . THR A 1 321 ? 28.066 27.785 -5.887 1.00 60.34 321 THR A N 1
ATOM 2485 C CA . THR A 1 321 ? 27.767 27.580 -7.309 1.00 60.34 321 THR A CA 1
ATOM 2486 C C . THR A 1 321 ? 26.443 28.217 -7.746 1.00 60.34 321 THR A C 1
ATOM 2488 O O . THR A 1 321 ? 26.426 28.961 -8.719 1.00 60.34 321 THR A O 1
ATOM 2491 N N . MET A 1 322 ? 25.346 27.993 -7.017 1.00 65.81 322 MET A N 1
ATOM 2492 C CA . MET A 1 322 ? 24.035 28.576 -7.325 1.00 65.81 322 MET A CA 1
ATOM 2493 C C . MET A 1 322 ? 24.020 30.099 -7.120 1.00 65.81 322 MET A C 1
ATOM 2495 O O . MET A 1 322 ? 23.406 30.807 -7.910 1.00 65.81 322 MET A O 1
ATOM 2499 N N . ILE A 1 323 ? 24.733 30.621 -6.111 1.00 66.62 323 ILE A N 1
ATOM 2500 C CA . ILE A 1 323 ? 24.902 32.077 -5.915 1.00 66.62 323 ILE A CA 1
ATOM 2501 C C . ILE A 1 323 ? 25.660 32.697 -7.090 1.00 66.62 323 ILE A C 1
ATOM 2503 O O . ILE A 1 323 ? 25.209 33.696 -7.644 1.00 66.62 323 ILE A O 1
ATOM 2507 N N . SER A 1 324 ? 26.771 32.080 -7.500 1.00 65.62 324 SER A N 1
ATOM 2508 C CA . SER A 1 324 ? 27.565 32.537 -8.644 1.00 65.62 324 SER A CA 1
ATOM 2509 C C . SER A 1 324 ? 26.755 32.536 -9.941 1.00 65.62 324 SER A C 1
ATOM 2511 O O . SER A 1 324 ? 26.834 33.486 -10.711 1.00 65.62 324 SER A O 1
ATOM 2513 N N . LEU A 1 325 ? 25.960 31.491 -10.174 1.00 66.81 325 LEU A N 1
ATOM 2514 C CA . LEU A 1 325 ? 25.080 31.380 -11.336 1.00 66.81 325 LEU A CA 1
ATOM 2515 C C . LEU A 1 325 ? 24.001 32.461 -11.338 1.00 66.81 325 LEU A C 1
ATOM 2517 O O . LEU A 1 325 ? 23.889 33.188 -12.315 1.00 66.81 325 LEU A O 1
ATOM 2521 N N . MET A 1 326 ? 23.280 32.639 -10.225 1.00 70.75 326 MET A N 1
ATOM 2522 C CA . MET A 1 326 ? 22.262 33.688 -10.101 1.00 70.75 326 MET A CA 1
ATOM 2523 C C . MET A 1 326 ? 22.832 35.094 -10.339 1.00 70.75 326 MET A C 1
ATOM 2525 O O . MET A 1 326 ? 22.134 35.953 -10.870 1.00 70.75 326 MET A O 1
ATOM 2529 N N . GLN A 1 327 ? 24.082 35.348 -9.943 1.00 76.56 327 GLN A N 1
ATOM 2530 C CA . GLN A 1 327 ? 24.759 36.620 -10.206 1.00 76.56 327 GLN A CA 1
ATOM 2531 C C . GLN A 1 327 ? 25.135 36.781 -11.682 1.00 76.56 327 GLN A C 1
ATOM 2533 O O . GLN A 1 327 ? 24.953 37.857 -12.233 1.00 76.56 327 GLN A O 1
ATOM 2538 N N . GLN A 1 328 ? 25.631 35.728 -12.334 1.00 70.56 328 GLN A N 1
ATOM 2539 C CA . GLN A 1 328 ? 26.039 35.779 -13.743 1.00 70.56 328 GLN A CA 1
ATOM 2540 C C . GLN A 1 328 ? 24.857 35.799 -14.715 1.00 70.56 328 GLN A C 1
ATOM 2542 O O . GLN A 1 328 ? 24.963 36.344 -15.809 1.00 70.56 328 GLN A O 1
ATOM 2547 N N . THR A 1 329 ? 23.717 35.240 -14.316 1.00 67.38 329 THR A N 1
ATOM 2548 C CA . THR A 1 329 ? 22.479 35.288 -15.092 1.00 67.38 329 THR A CA 1
ATOM 2549 C C . THR A 1 329 ? 21.588 36.472 -14.701 1.00 67.38 329 THR A C 1
ATOM 2551 O O . THR A 1 329 ? 20.430 36.451 -15.086 1.00 67.38 329 THR A O 1
ATOM 2554 N N . ASP A 1 330 ? 22.066 37.472 -13.944 1.00 79.06 330 ASP A N 1
ATOM 2555 C CA . ASP A 1 330 ? 21.293 38.549 -13.275 1.00 79.06 330 ASP A CA 1
ATOM 2556 C C . ASP A 1 330 ? 19.904 38.118 -12.750 1.00 79.06 330 ASP A C 1
ATOM 2558 O O . ASP A 1 330 ? 18.900 38.809 -12.927 1.00 79.06 330 ASP A O 1
ATOM 2562 N N . LEU A 1 331 ? 19.833 36.948 -12.115 1.00 76.88 331 LEU A N 1
ATOM 2563 C CA . LEU A 1 331 ? 18.623 36.424 -11.474 1.00 76.88 331 LEU A CA 1
ATOM 2564 C C . LEU A 1 331 ? 18.656 36.557 -9.953 1.00 76.88 331 LEU A C 1
ATOM 2566 O O . LEU A 1 331 ? 17.683 36.202 -9.292 1.00 76.88 331 LEU A O 1
ATOM 2570 N N . ILE A 1 332 ? 19.755 37.047 -9.375 1.00 80.62 332 ILE A N 1
ATOM 2571 C CA . ILE A 1 332 ? 19.930 37.094 -7.920 1.00 80.62 332 ILE A CA 1
ATOM 2572 C C . ILE A 1 332 ? 18.831 37.909 -7.232 1.00 80.62 332 ILE A C 1
ATOM 2574 O O . ILE A 1 332 ? 18.257 37.440 -6.253 1.00 80.62 332 ILE A O 1
ATOM 2578 N N . ASP A 1 333 ? 18.460 39.059 -7.792 1.00 81.69 333 ASP A N 1
ATOM 2579 C CA . ASP A 1 333 ? 17.434 39.936 -7.219 1.00 81.69 333 ASP A CA 1
ATOM 2580 C C . ASP A 1 333 ? 16.005 39.411 -7.436 1.00 81.69 333 ASP A C 1
ATOM 2582 O O . ASP A 1 333 ? 15.078 39.848 -6.759 1.00 81.69 333 ASP A O 1
ATOM 2586 N N . VAL A 1 334 ? 15.829 38.441 -8.339 1.00 79.06 334 VAL A N 1
ATOM 2587 C CA . VAL A 1 334 ? 14.541 37.794 -8.635 1.00 79.06 334 VAL A CA 1
ATOM 2588 C C . VAL A 1 334 ? 14.364 36.528 -7.793 1.00 79.06 334 VAL A C 1
ATOM 2590 O O . VAL A 1 334 ? 13.315 36.297 -7.198 1.00 79.06 334 VAL A O 1
ATOM 2593 N N . ILE A 1 335 ? 15.399 35.693 -7.699 1.00 75.88 335 ILE A N 1
ATOM 2594 C CA . ILE A 1 335 ? 15.316 34.376 -7.061 1.00 75.88 335 ILE A CA 1
ATOM 2595 C C . ILE A 1 335 ? 15.593 34.466 -5.557 1.00 75.88 335 ILE A C 1
ATOM 2597 O O . ILE A 1 335 ? 14.884 33.833 -4.772 1.00 75.88 335 ILE A O 1
ATOM 2601 N N . ALA A 1 336 ? 16.575 35.263 -5.117 1.00 76.56 336 ALA A N 1
ATOM 2602 C CA . ALA A 1 336 ? 16.982 35.291 -3.709 1.00 76.56 336 ALA A CA 1
ATOM 2603 C C . ALA A 1 336 ? 15.866 35.719 -2.734 1.00 76.56 336 ALA A C 1
ATOM 2605 O O . ALA A 1 336 ? 15.738 35.076 -1.688 1.00 76.56 336 ALA A O 1
ATOM 2606 N N . PRO A 1 337 ? 15.017 36.724 -3.039 1.00 76.75 337 PRO A N 1
ATOM 2607 C CA . PRO A 1 337 ? 13.886 37.065 -2.174 1.00 76.75 337 PRO A CA 1
ATOM 2608 C C . PRO A 1 337 ? 12.840 35.945 -2.103 1.00 76.75 337 PRO A C 1
ATOM 2610 O O . PRO A 1 337 ? 12.268 35.694 -1.042 1.00 76.75 337 PRO A O 1
ATOM 2613 N N . ASN A 1 338 ? 12.624 35.237 -3.214 1.00 71.00 338 ASN A N 1
ATOM 2614 C CA . ASN A 1 338 ? 11.620 34.182 -3.331 1.00 71.00 338 ASN A CA 1
ATOM 2615 C C . ASN A 1 338 ? 12.060 32.855 -2.680 1.00 71.00 338 ASN A C 1
ATOM 2617 O O . ASN A 1 338 ? 11.214 32.099 -2.201 1.00 71.00 338 ASN A O 1
ATOM 2621 N N . LEU A 1 339 ? 13.366 32.602 -2.532 1.00 63.69 339 LEU A N 1
ATOM 2622 C CA . LEU A 1 339 ? 13.892 31.457 -1.765 1.00 63.69 339 LEU A CA 1
ATOM 2623 C C . LEU A 1 339 ? 13.498 31.480 -0.274 1.00 63.69 339 LEU A C 1
ATOM 2625 O O . LEU A 1 339 ? 13.563 30.449 0.390 1.00 63.69 339 LEU A O 1
ATOM 2629 N N . LEU A 1 340 ? 13.091 32.638 0.262 1.00 60.81 340 LEU A N 1
ATOM 2630 C CA . LEU A 1 340 ? 12.569 32.771 1.629 1.00 60.81 340 LEU A CA 1
ATOM 2631 C C . LEU A 1 340 ? 11.054 32.528 1.726 1.00 60.81 340 LEU A C 1
ATOM 2633 O O . LEU A 1 340 ? 10.531 32.379 2.831 1.00 60.81 340 LEU A O 1
ATOM 2637 N N . VAL A 1 341 ? 10.355 32.525 0.589 1.00 69.44 341 VAL A N 1
ATOM 2638 C CA . VAL A 1 341 ? 8.890 32.443 0.498 1.00 69.44 341 VAL A CA 1
ATOM 2639 C C . VAL A 1 341 ? 8.440 31.032 0.121 1.00 69.44 341 VAL A C 1
ATOM 2641 O O . VAL A 1 341 ? 7.483 30.518 0.701 1.00 69.44 341 VAL A O 1
ATOM 2644 N N . PHE A 1 342 ? 9.134 30.388 -0.817 1.00 61.25 342 PHE A N 1
ATOM 2645 C CA . PHE A 1 342 ? 8.777 29.061 -1.317 1.00 61.25 342 PHE A CA 1
ATOM 2646 C C . PHE A 1 342 ? 9.449 27.940 -0.516 1.00 61.25 342 PHE A C 1
ATOM 2648 O O . PHE A 1 342 ? 10.620 28.026 -0.154 1.00 61.25 342 PHE A O 1
ATOM 2655 N N . GLN A 1 343 ? 8.691 26.875 -0.236 1.00 50.62 343 GLN A N 1
ATOM 2656 C CA . GLN A 1 343 ? 9.152 25.737 0.574 1.00 50.62 343 GLN A CA 1
ATOM 2657 C C . GLN A 1 343 ? 9.830 24.632 -0.246 1.00 50.62 343 GLN A C 1
ATOM 2659 O O . GLN A 1 343 ? 10.499 23.771 0.324 1.00 50.62 343 GLN A O 1
ATOM 2664 N N . ASP A 1 344 ? 9.680 24.662 -1.568 1.00 52.28 344 ASP A N 1
ATOM 2665 C CA . ASP A 1 344 ? 10.289 23.715 -2.489 1.00 52.28 344 ASP A CA 1
ATOM 2666 C C . ASP A 1 344 ? 10.608 24.381 -3.838 1.00 52.28 344 ASP A C 1
ATOM 2668 O O . ASP A 1 344 ? 9.982 25.364 -4.246 1.00 52.28 344 ASP A O 1
ATOM 2672 N N . THR A 1 345 ? 11.610 23.838 -4.530 1.00 57.31 345 THR A N 1
ATOM 2673 C CA . THR A 1 345 ? 12.116 24.376 -5.798 1.00 57.31 345 THR A CA 1
ATOM 2674 C C . THR A 1 345 ? 11.081 24.301 -6.920 1.00 57.31 345 THR A C 1
ATOM 2676 O O . THR A 1 345 ? 11.074 25.173 -7.783 1.00 57.31 345 THR A O 1
ATOM 2679 N N . SER A 1 346 ? 10.191 23.302 -6.912 1.00 49.56 346 SER A N 1
ATOM 2680 C CA . SER A 1 346 ? 9.193 23.141 -7.974 1.00 49.56 346 SER A CA 1
ATOM 2681 C C . SER A 1 346 ? 8.131 24.238 -7.920 1.00 49.56 346 SER A C 1
ATOM 2683 O O . SER A 1 346 ? 7.838 24.852 -8.943 1.00 49.56 346 SER A O 1
ATOM 2685 N N . SER A 1 347 ? 7.649 24.575 -6.723 1.00 53.41 347 SER A N 1
ATOM 2686 C CA . SER A 1 347 ? 6.713 25.677 -6.498 1.00 53.41 347 SER A CA 1
ATOM 2687 C C . SER A 1 347 ? 7.321 27.034 -6.861 1.00 53.41 347 SER A C 1
ATOM 2689 O O . SER A 1 347 ? 6.637 27.868 -7.447 1.00 53.41 347 SER A O 1
ATOM 2691 N N . LEU A 1 348 ? 8.609 27.245 -6.564 1.00 63.47 348 LEU A N 1
ATOM 2692 C CA . LEU A 1 348 ? 9.334 28.459 -6.953 1.00 63.47 348 LEU A CA 1
ATOM 2693 C C . LEU A 1 348 ? 9.454 28.595 -8.477 1.00 63.47 348 LEU A C 1
ATOM 2695 O O . LEU A 1 348 ? 9.172 29.658 -9.018 1.00 63.47 348 LEU A O 1
ATOM 2699 N N . ILE A 1 349 ? 9.863 27.527 -9.170 1.00 59.38 349 ILE A N 1
ATOM 2700 C CA . ILE A 1 349 ? 9.996 27.532 -10.635 1.00 59.38 349 ILE A CA 1
ATOM 2701 C C . ILE A 1 349 ? 8.637 27.799 -11.287 1.00 59.38 349 ILE A C 1
ATOM 2703 O O . ILE A 1 349 ? 8.548 28.626 -12.188 1.00 59.38 349 ILE A O 1
ATOM 2707 N N . LEU A 1 350 ? 7.574 27.150 -10.804 1.00 54.47 350 LEU A N 1
ATOM 2708 C CA . LEU A 1 350 ? 6.221 27.369 -11.312 1.00 54.47 350 LEU A CA 1
ATOM 2709 C C . LEU A 1 350 ? 5.758 28.817 -11.115 1.00 54.47 350 LEU A C 1
ATOM 2711 O O . LEU A 1 350 ? 5.169 29.384 -12.033 1.00 54.47 350 LEU A O 1
ATOM 2715 N N . ASP A 1 351 ? 6.040 29.430 -9.962 1.00 68.38 351 ASP A N 1
ATOM 2716 C CA . ASP A 1 351 ? 5.685 30.830 -9.706 1.00 68.38 351 ASP A CA 1
ATOM 2717 C C . ASP A 1 351 ? 6.429 31.792 -10.639 1.00 68.38 351 ASP A C 1
ATOM 2719 O O . ASP A 1 351 ? 5.799 32.663 -11.241 1.00 68.38 351 ASP A O 1
ATOM 2723 N N . LEU A 1 352 ? 7.737 31.573 -10.830 1.00 60.47 352 LEU A N 1
ATOM 2724 C CA . LEU A 1 352 ? 8.561 32.348 -11.760 1.00 60.47 352 LEU A CA 1
ATOM 2725 C C . LEU A 1 352 ? 8.031 32.225 -13.194 1.00 60.47 352 LEU A C 1
ATOM 2727 O O . LEU A 1 352 ? 7.784 33.239 -13.836 1.00 60.47 352 LEU A O 1
ATOM 2731 N N . CYS A 1 353 ? 7.755 31.008 -13.670 1.00 54.12 353 CYS A N 1
ATOM 2732 C CA . CYS A 1 353 ? 7.211 30.785 -15.013 1.00 54.12 353 CYS A CA 1
ATOM 2733 C C . CYS A 1 353 ? 5.810 31.386 -15.220 1.00 54.12 353 CYS A C 1
ATOM 2735 O O . CYS A 1 353 ? 5.439 31.686 -16.352 1.00 54.12 353 CYS A O 1
ATOM 2737 N N . CYS A 1 354 ? 5.008 31.526 -14.159 1.00 55.84 354 CYS A N 1
ATOM 2738 C CA . CYS A 1 354 ? 3.649 32.063 -14.259 1.00 55.84 354 CYS A CA 1
ATOM 2739 C C . CYS A 1 354 ? 3.587 33.592 -14.178 1.00 55.84 354 CYS A C 1
ATOM 2741 O O . CYS A 1 354 ? 2.638 34.183 -14.696 1.00 55.84 354 CYS A O 1
ATOM 2743 N N . LYS A 1 355 ? 4.523 34.226 -13.463 1.00 68.25 355 LYS A N 1
ATOM 2744 C CA . LYS A 1 355 ? 4.429 35.650 -13.100 1.00 68.25 355 LYS A CA 1
ATOM 2745 C C . LYS A 1 355 ? 5.508 36.526 -13.710 1.00 68.25 355 LYS A C 1
ATOM 2747 O O . LYS A 1 355 ? 5.259 37.717 -13.889 1.00 68.25 355 LYS A O 1
ATOM 2752 N N . GLU A 1 356 ? 6.678 35.968 -13.991 1.00 73.56 356 GLU A N 1
ATOM 2753 C CA . GLU A 1 356 ? 7.778 36.721 -14.574 1.00 73.56 356 GLU A CA 1
ATOM 2754 C C . GLU A 1 356 ? 7.652 36.788 -16.095 1.00 73.56 356 GLU A C 1
ATOM 2756 O O . GLU A 1 356 ? 6.973 35.984 -16.738 1.00 73.56 356 GLU A O 1
ATOM 2761 N N . ASP A 1 357 ? 8.313 37.775 -16.693 1.00 62.06 357 ASP A N 1
ATOM 2762 C CA . ASP A 1 357 ? 8.335 37.885 -18.142 1.00 62.06 357 ASP A CA 1
ATOM 2763 C C . ASP A 1 357 ? 9.185 36.777 -18.791 1.00 62.06 357 ASP A C 1
ATOM 2765 O O . ASP A 1 357 ? 9.982 36.073 -18.156 1.00 62.06 357 ASP A O 1
ATOM 2769 N N . ARG A 1 358 ? 9.015 36.628 -20.107 1.00 50.78 358 ARG A N 1
ATOM 2770 C CA . ARG A 1 358 ? 9.728 35.625 -20.902 1.00 50.78 358 ARG A CA 1
ATOM 2771 C C . ARG A 1 358 ? 11.248 35.754 -20.771 1.00 50.78 358 ARG A C 1
ATOM 2773 O O . ARG A 1 358 ? 11.931 34.745 -20.703 1.00 50.78 358 ARG A O 1
ATOM 2780 N N . ARG A 1 359 ? 11.784 36.973 -20.677 1.00 59.44 359 ARG A N 1
ATOM 2781 C CA . ARG A 1 359 ? 13.231 37.210 -20.600 1.00 59.44 359 ARG A CA 1
ATOM 2782 C C . ARG A 1 359 ? 13.806 36.709 -19.277 1.00 59.44 359 ARG A C 1
ATOM 2784 O O . ARG A 1 359 ? 14.904 36.164 -19.265 1.00 59.44 359 ARG A O 1
ATOM 2791 N N . ILE A 1 360 ? 13.093 36.897 -18.172 1.00 61.94 360 ILE A N 1
ATOM 2792 C CA . ILE A 1 360 ? 13.484 36.359 -16.863 1.00 61.94 360 ILE A CA 1
ATOM 2793 C C . ILE A 1 360 ? 13.345 34.834 -16.866 1.00 61.94 360 ILE A C 1
ATOM 2795 O O . ILE A 1 360 ? 14.263 34.133 -16.446 1.00 61.94 360 ILE A O 1
ATOM 2799 N N . THR A 1 361 ? 12.245 34.321 -17.412 1.00 59.34 361 THR A N 1
ATOM 2800 C CA . THR A 1 361 ? 11.961 32.883 -17.489 1.00 59.34 361 THR A CA 1
ATOM 2801 C C . THR A 1 361 ? 12.997 32.124 -18.332 1.00 59.34 361 THR A C 1
ATOM 2803 O O . THR A 1 361 ? 13.492 31.082 -17.903 1.00 59.34 361 THR A O 1
ATOM 2806 N N . ASP A 1 362 ? 13.416 32.679 -19.472 1.00 55.72 362 ASP A N 1
ATOM 2807 C CA . ASP A 1 362 ? 14.455 32.102 -20.335 1.00 55.72 362 ASP A CA 1
ATOM 2808 C C . ASP A 1 362 ? 15.809 32.031 -19.604 1.00 55.72 362 ASP A C 1
ATOM 2810 O O . ASP A 1 362 ? 16.522 31.032 -19.671 1.00 55.72 362 ASP A O 1
ATOM 2814 N N . ARG A 1 363 ? 16.153 33.059 -18.819 1.00 64.38 363 ARG A N 1
ATOM 2815 C CA . ARG A 1 363 ? 17.388 33.070 -18.015 1.00 64.38 363 ARG A CA 1
ATOM 2816 C C . ARG A 1 363 ? 17.337 32.049 -16.881 1.00 64.38 363 ARG A C 1
ATOM 2818 O O . ARG A 1 363 ? 18.359 31.438 -16.571 1.00 64.38 363 ARG A O 1
ATOM 2825 N N . VAL A 1 364 ? 16.169 31.861 -16.260 1.00 65.81 364 VAL A N 1
ATOM 2826 C CA . VAL A 1 364 ? 15.952 30.817 -15.243 1.00 65.81 364 VAL A CA 1
ATOM 2827 C C . VAL A 1 364 ? 16.176 29.434 -15.857 1.00 65.81 364 VAL A C 1
ATOM 2829 O O . VAL A 1 364 ? 16.831 28.603 -15.230 1.00 65.81 364 VAL A O 1
ATOM 2832 N N . ALA A 1 365 ? 15.713 29.206 -17.089 1.00 61.97 365 ALA A N 1
ATOM 2833 C CA . ALA A 1 365 ? 15.934 27.956 -17.816 1.00 61.97 365 ALA A CA 1
ATOM 2834 C C . ALA A 1 365 ? 17.429 27.675 -18.042 1.00 61.97 365 ALA A C 1
ATOM 2836 O O . ALA A 1 365 ? 17.905 26.604 -17.671 1.00 61.97 365 ALA A O 1
ATOM 2837 N N . VAL A 1 366 ? 18.181 28.667 -18.535 1.00 61.09 366 VAL A N 1
ATOM 2838 C CA . VAL A 1 366 ? 19.643 28.575 -18.729 1.00 61.09 366 VAL A CA 1
ATOM 2839 C C . VAL A 1 366 ? 20.362 28.278 -17.410 1.00 61.09 366 VAL A C 1
ATOM 2841 O O . VAL A 1 366 ? 21.266 27.446 -17.346 1.00 61.09 366 VAL A O 1
ATOM 2844 N N . MET A 1 367 ? 19.944 28.922 -16.318 1.00 68.00 367 MET A N 1
ATOM 2845 C CA . MET A 1 367 ? 20.520 28.672 -14.997 1.00 68.00 367 MET A CA 1
ATOM 2846 C C . MET A 1 367 ? 20.273 27.227 -14.527 1.00 68.00 367 MET A C 1
ATOM 2848 O O . MET A 1 367 ? 21.176 26.592 -13.979 1.00 68.00 367 MET A O 1
ATOM 2852 N N . ILE A 1 368 ? 19.061 26.700 -14.738 1.00 66.81 368 ILE A N 1
ATOM 2853 C CA . ILE A 1 368 ? 18.693 25.316 -14.398 1.00 66.81 368 ILE A CA 1
ATOM 2854 C C . ILE A 1 368 ? 19.477 24.322 -15.257 1.00 66.81 368 ILE A C 1
ATOM 2856 O O . ILE A 1 368 ? 19.953 23.319 -14.731 1.00 66.81 368 ILE A O 1
ATOM 2860 N N . GLU A 1 369 ? 19.662 24.613 -16.541 1.00 58.56 369 GLU A N 1
ATOM 2861 C CA . GLU A 1 369 ? 20.464 23.801 -17.451 1.00 58.56 369 GLU A CA 1
ATOM 2862 C C . GLU A 1 369 ? 21.924 23.729 -16.999 1.00 58.56 369 GLU A C 1
ATOM 2864 O O . GLU A 1 369 ? 22.466 22.635 -16.867 1.00 58.56 369 GLU A O 1
ATOM 2869 N N . CYS A 1 370 ? 22.545 24.866 -16.672 1.00 61.16 370 CYS A N 1
ATOM 2870 C CA . CYS A 1 370 ? 23.922 24.898 -16.177 1.00 61.16 370 CYS A CA 1
ATOM 2871 C C . CYS A 1 370 ? 24.084 24.047 -14.907 1.00 61.16 370 CYS A C 1
ATOM 2873 O O . CYS A 1 370 ? 25.088 23.353 -14.741 1.00 61.16 370 CYS A O 1
ATOM 2875 N N . LEU A 1 371 ? 23.088 24.070 -14.012 1.00 60.69 371 LEU A N 1
ATOM 2876 C CA . LEU A 1 371 ? 23.065 23.232 -12.810 1.00 60.69 371 LEU A CA 1
ATOM 2877 C C . LEU A 1 371 ? 22.872 21.749 -13.148 1.00 60.69 371 LEU A C 1
ATOM 2879 O O . LEU A 1 371 ? 23.574 20.903 -12.599 1.00 60.69 371 LEU A O 1
ATOM 2883 N N . TRP A 1 372 ? 21.939 21.429 -14.044 1.00 60.88 372 TRP A N 1
ATOM 2884 C CA . TRP A 1 372 ? 21.649 20.062 -14.476 1.00 60.88 372 TRP A CA 1
ATOM 2885 C C . TRP A 1 372 ? 22.842 19.432 -15.196 1.00 60.88 372 TRP A C 1
ATOM 2887 O O . TRP A 1 372 ? 23.229 18.313 -14.866 1.00 60.88 372 TRP A O 1
ATOM 2897 N N . LYS A 1 373 ? 23.473 20.171 -16.112 1.00 56.03 373 LYS A N 1
ATOM 2898 C CA . LYS A 1 373 ? 24.673 19.764 -16.844 1.00 56.03 373 LYS A CA 1
ATOM 2899 C C . LYS A 1 373 ? 25.836 19.531 -15.893 1.00 56.03 373 LYS A C 1
ATOM 2901 O O . LYS A 1 373 ? 26.394 18.449 -15.889 1.00 56.03 373 LYS A O 1
ATOM 2906 N N . ASN A 1 374 ? 26.091 20.459 -14.970 1.00 59.75 374 ASN A N 1
ATOM 2907 C CA . ASN A 1 374 ? 27.128 20.282 -13.953 1.00 59.75 374 ASN A CA 1
ATOM 2908 C C . ASN A 1 374 ? 26.916 19.032 -13.080 1.00 59.75 374 ASN A C 1
ATOM 2910 O O . ASN A 1 374 ? 27.872 18.337 -12.740 1.00 59.75 374 ASN A O 1
ATOM 2914 N N . ILE A 1 375 ? 25.663 18.738 -12.716 1.00 56.75 375 ILE A N 1
ATOM 2915 C CA . ILE A 1 375 ? 25.316 17.519 -11.976 1.00 56.75 375 ILE A CA 1
ATOM 2916 C C . ILE A 1 375 ? 25.543 16.285 -12.849 1.00 56.75 375 ILE A C 1
ATOM 2918 O O . ILE A 1 375 ? 26.075 15.293 -12.360 1.00 56.75 375 ILE A O 1
ATOM 2922 N N . ASN A 1 376 ? 25.160 16.332 -14.121 1.00 51.50 376 ASN A N 1
ATOM 2923 C CA . ASN A 1 376 ? 25.334 15.220 -15.042 1.00 51.50 376 ASN A CA 1
ATOM 2924 C C . ASN A 1 376 ? 26.796 14.954 -15.384 1.00 51.50 376 ASN A C 1
ATOM 2926 O O . ASN A 1 376 ? 27.196 13.806 -15.283 1.00 51.50 376 ASN A O 1
ATOM 2930 N N . ASP A 1 377 ? 27.604 15.963 -15.684 1.00 54.56 377 ASP A N 1
ATOM 2931 C CA . ASP A 1 377 ? 29.035 15.797 -15.963 1.00 54.56 377 ASP A CA 1
ATOM 2932 C C . ASP A 1 377 ? 29.751 15.190 -14.739 1.00 54.56 377 ASP A C 1
ATOM 2934 O O . ASP A 1 377 ? 30.584 14.289 -14.855 1.00 54.56 377 ASP A O 1
ATOM 2938 N N . LEU A 1 378 ? 29.343 15.584 -13.525 1.00 50.12 378 LEU A N 1
ATOM 2939 C CA . LEU A 1 378 ? 29.844 14.983 -12.287 1.00 50.12 378 LEU A CA 1
ATOM 2940 C C . LEU A 1 378 ? 29.385 13.526 -12.108 1.00 50.12 378 LEU A C 1
ATOM 2942 O O . LEU A 1 378 ? 30.145 12.694 -11.612 1.00 50.12 378 LEU A O 1
ATOM 2946 N N . VAL A 1 379 ? 28.132 13.219 -12.447 1.00 41.78 379 VAL A N 1
ATOM 2947 C CA . VAL A 1 379 ? 27.518 11.898 -12.232 1.00 41.78 379 VAL A CA 1
ATOM 2948 C C . VAL A 1 379 ? 27.928 10.890 -13.306 1.00 41.78 379 VAL A C 1
ATOM 2950 O O . VAL A 1 379 ? 28.137 9.722 -12.983 1.00 41.78 379 VAL A O 1
ATOM 2953 N N . TRP A 1 380 ? 28.033 11.312 -14.560 1.00 40.06 380 TRP A N 1
ATOM 2954 C CA . TRP A 1 380 ? 28.236 10.440 -15.715 1.00 40.06 380 TRP A CA 1
ATOM 2955 C C . TRP A 1 380 ? 29.687 10.425 -16.185 1.00 40.06 380 TRP A C 1
ATOM 2957 O O . TRP A 1 380 ? 30.186 9.346 -16.502 1.00 40.06 380 TRP A O 1
ATOM 2967 N N . ASP A 1 381 ? 30.376 11.567 -16.119 1.00 45.00 381 ASP A N 1
ATOM 2968 C CA . ASP A 1 381 ? 31.715 11.736 -16.699 1.00 45.00 381 ASP A CA 1
ATOM 2969 C C . ASP A 1 381 ? 32.814 11.928 -15.635 1.00 45.00 381 ASP A C 1
ATOM 2971 O O . ASP A 1 381 ? 34.006 11.855 -15.933 1.00 45.00 381 ASP A O 1
ATOM 2975 N N . ASN A 1 382 ? 32.429 12.066 -14.357 1.00 45.66 382 ASN A N 1
ATOM 2976 C CA . ASN A 1 382 ? 33.319 12.274 -13.206 1.00 45.66 382 ASN A CA 1
ATOM 2977 C C . ASN A 1 382 ? 34.220 13.520 -13.356 1.00 45.66 382 ASN A C 1
ATOM 2979 O O . ASN A 1 382 ? 35.283 13.614 -12.731 1.00 45.66 382 ASN A O 1
ATOM 2983 N N . GLU A 1 383 ? 33.778 14.485 -14.163 1.00 51.56 383 GLU A N 1
ATOM 2984 C CA . GLU A 1 383 ? 34.413 15.783 -14.346 1.00 51.56 383 GLU A CA 1
ATOM 2985 C C . GLU A 1 383 ? 33.755 16.811 -13.423 1.00 51.56 383 GLU A C 1
ATOM 2987 O O . GLU A 1 383 ? 32.536 16.876 -13.273 1.00 51.56 383 GLU A O 1
ATOM 2992 N N . LYS A 1 384 ? 34.576 17.616 -12.742 1.00 51.34 384 LYS A N 1
ATOM 2993 C CA . LYS A 1 384 ? 34.096 18.686 -11.865 1.00 51.34 384 LYS A CA 1
ATOM 2994 C C . LYS A 1 384 ? 34.433 20.028 -12.491 1.00 51.34 384 LYS A C 1
ATOM 2996 O O . LYS A 1 384 ? 35.445 20.639 -12.149 1.00 51.34 384 LYS A O 1
ATOM 3001 N N . GLU A 1 385 ? 33.582 20.474 -13.402 1.00 56.69 385 GLU A N 1
ATOM 3002 C CA . GLU A 1 385 ? 33.658 21.830 -13.937 1.00 56.69 385 GLU A CA 1
ATOM 3003 C C . GLU A 1 385 ? 32.917 22.828 -13.033 1.00 56.69 385 GLU A C 1
ATOM 3005 O O . GLU A 1 385 ? 32.105 22.462 -12.181 1.00 56.69 385 GLU A O 1
ATOM 3010 N N . GLU A 1 386 ? 33.223 24.115 -13.174 1.00 58.28 386 GLU A N 1
ATOM 3011 C CA . GLU A 1 386 ? 32.466 25.186 -12.526 1.00 58.28 386 GLU A CA 1
ATOM 3012 C C . GLU A 1 386 ? 31.235 25.494 -13.379 1.00 58.28 386 GLU A C 1
ATOM 3014 O O . GLU A 1 386 ? 31.380 25.875 -14.535 1.00 58.28 386 GLU A O 1
ATOM 3019 N N . ALA A 1 387 ? 30.027 25.366 -12.818 1.00 53.53 387 ALA A N 1
ATOM 3020 C CA . ALA A 1 387 ? 28.784 25.589 -13.564 1.00 53.53 387 ALA A CA 1
ATOM 3021 C C . ALA A 1 387 ? 28.674 27.004 -14.178 1.00 53.53 387 ALA A C 1
ATOM 3023 O O . ALA A 1 387 ? 27.971 27.209 -15.160 1.00 53.53 387 ALA A O 1
ATOM 3024 N N . SER A 1 388 ? 29.408 27.970 -13.620 1.00 54.97 388 SER A N 1
ATOM 3025 C CA . SER A 1 388 ? 29.573 29.331 -14.137 1.00 54.97 388 SER A CA 1
ATOM 3026 C C . SER A 1 388 ? 30.316 29.410 -15.475 1.00 54.97 388 SER A C 1
ATOM 3028 O O . SER A 1 388 ? 30.143 30.382 -16.201 1.00 54.97 388 SER A O 1
ATOM 3030 N N . LYS A 1 389 ? 31.130 28.411 -15.841 1.00 56.28 389 LYS A N 1
ATOM 3031 C CA . LYS A 1 389 ? 31.808 28.373 -17.148 1.00 56.28 389 LYS A CA 1
ATOM 3032 C C . LYS A 1 389 ? 30.850 28.131 -18.312 1.00 56.28 389 LYS A C 1
ATOM 3034 O O . LYS A 1 389 ? 31.179 28.494 -19.434 1.00 56.28 389 LYS A O 1
ATOM 3039 N N . PHE A 1 390 ? 29.682 27.547 -18.048 1.00 52.97 390 PHE A N 1
ATOM 3040 C CA . PHE A 1 390 ? 28.637 27.355 -19.053 1.00 52.97 390 PHE A CA 1
ATOM 3041 C C . PHE A 1 390 ? 27.844 28.640 -19.317 1.00 52.97 39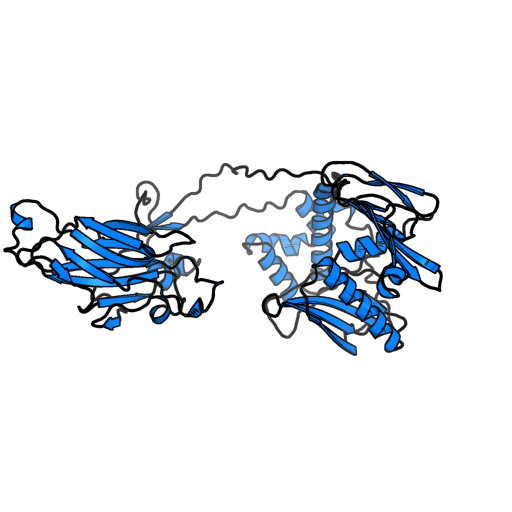0 PHE A C 1
ATOM 3043 O O . PHE A 1 390 ? 27.184 28.752 -20.344 1.00 52.97 390 PHE A O 1
ATOM 3050 N N . VAL A 1 391 ? 27.947 29.645 -18.437 1.00 52.97 391 VAL A N 1
ATOM 3051 C CA . VAL A 1 391 ? 27.301 30.943 -18.639 1.00 52.97 391 VAL A CA 1
ATOM 3052 C C . VAL A 1 391 ? 28.102 31.730 -19.682 1.00 52.97 391 VAL A C 1
ATOM 3054 O O . VAL A 1 391 ? 29.075 32.409 -19.362 1.00 52.97 391 VAL A O 1
ATOM 3057 N N . GLY A 1 392 ? 27.705 31.591 -20.949 1.00 46.75 392 GLY A N 1
ATOM 3058 C CA . GLY A 1 392 ? 28.331 32.241 -22.107 1.00 46.75 392 GLY A CA 1
ATOM 3059 C C . GLY A 1 392 ? 28.996 31.293 -23.112 1.00 46.75 392 GLY A C 1
ATOM 3060 O O . GLY A 1 392 ? 29.466 31.768 -24.144 1.00 46.75 392 GLY A O 1
ATOM 3061 N N . PHE A 1 393 ? 29.030 29.979 -22.851 1.00 39.22 393 PHE A N 1
ATOM 3062 C CA . PHE A 1 393 ? 29.304 28.980 -23.888 1.00 39.22 393 PHE A CA 1
ATOM 3063 C C . PHE A 1 393 ? 27.977 28.619 -24.552 1.00 39.22 393 PHE A C 1
ATOM 3065 O O . PHE A 1 393 ? 27.083 28.090 -23.904 1.00 39.22 393 PHE A O 1
ATOM 3072 N N . ASP A 1 394 ? 27.894 28.951 -25.833 1.00 37.84 394 ASP A N 1
ATOM 3073 C CA . ASP A 1 394 ? 26.691 29.192 -26.620 1.00 37.84 394 ASP A CA 1
ATOM 3074 C C . ASP A 1 394 ? 25.995 30.501 -26.213 1.00 37.84 394 ASP A C 1
ATOM 3076 O O . ASP A 1 394 ? 25.238 30.605 -25.248 1.00 37.84 394 ASP A O 1
ATOM 3080 N N . GLU A 1 395 ? 26.195 31.528 -27.044 1.00 34.59 395 GLU A N 1
ATOM 3081 C CA . GLU A 1 395 ? 25.037 32.273 -27.522 1.00 34.59 395 GLU A CA 1
ATOM 3082 C C . GLU A 1 395 ? 23.973 31.232 -27.909 1.00 34.59 395 GLU A C 1
ATOM 3084 O O . GLU A 1 395 ? 23.928 30.748 -29.038 1.00 34.59 395 GLU A O 1
ATOM 3089 N N . LEU A 1 396 ? 23.103 30.879 -26.960 1.00 38.31 396 LEU A N 1
ATOM 3090 C CA . LEU A 1 396 ? 21.737 30.462 -27.230 1.00 38.31 396 LEU A CA 1
ATOM 3091 C C . LEU A 1 396 ? 21.038 31.680 -27.853 1.00 38.31 396 LEU A C 1
ATOM 3093 O O . LEU A 1 396 ? 20.090 32.248 -27.309 1.00 38.31 396 LEU A O 1
ATOM 3097 N N . GLU A 1 397 ? 21.508 32.102 -29.032 1.00 35.22 397 GLU A N 1
ATOM 3098 C CA . GLU A 1 397 ? 20.570 32.513 -30.049 1.00 35.22 397 GLU A CA 1
ATOM 3099 C C . GLU A 1 397 ? 19.602 31.339 -30.139 1.00 35.22 397 GLU A C 1
ATOM 3101 O O . GLU A 1 397 ? 19.938 30.261 -30.628 1.00 35.22 397 GLU A O 1
ATOM 3106 N N . PHE A 1 398 ? 18.394 31.532 -29.613 1.00 38.12 398 PHE A N 1
ATOM 3107 C CA . PHE A 1 398 ? 17.226 30.849 -30.128 1.00 38.12 398 PHE A CA 1
ATOM 3108 C C . PHE A 1 398 ? 17.219 31.150 -31.624 1.00 38.12 398 PHE A C 1
ATOM 3110 O O . PHE A 1 398 ? 16.618 32.135 -32.061 1.00 38.12 398 PHE A O 1
ATOM 3117 N N . THR A 1 399 ? 17.957 30.370 -32.414 1.00 37.59 399 THR A N 1
ATOM 3118 C CA . THR A 1 399 ? 17.938 30.489 -33.857 1.00 37.59 399 THR A CA 1
ATOM 3119 C C . THR A 1 399 ? 16.576 29.965 -34.254 1.00 37.59 399 THR A C 1
ATOM 3121 O O . THR A 1 399 ? 16.355 28.780 -34.491 1.00 37.59 399 THR A O 1
ATOM 3124 N N . ARG A 1 400 ? 15.605 30.874 -34.230 1.00 41.03 400 ARG A N 1
ATOM 3125 C CA . ARG A 1 400 ? 14.317 30.692 -34.856 1.00 41.03 400 ARG A CA 1
ATOM 3126 C C . ARG A 1 400 ? 14.666 30.421 -36.308 1.00 41.03 400 ARG A C 1
ATOM 3128 O O . ARG A 1 400 ? 15.130 31.317 -37.013 1.00 41.03 400 ARG A O 1
ATOM 3135 N N . TYR A 1 401 ? 14.538 29.173 -36.735 1.00 51.03 401 TYR A N 1
ATOM 3136 C CA . TYR A 1 401 ? 14.648 28.843 -38.142 1.00 51.03 401 TYR A CA 1
ATOM 3137 C C . TYR A 1 401 ? 13.387 29.399 -38.804 1.00 51.03 401 TYR A C 1
ATOM 3139 O O . TYR A 1 401 ? 12.389 28.703 -38.947 1.00 51.03 401 TYR A O 1
ATOM 3147 N N . ILE A 1 402 ? 13.399 30.702 -39.097 1.00 53.28 402 ILE A N 1
ATOM 3148 C CA . ILE A 1 402 ? 12.267 31.410 -39.693 1.00 53.28 402 ILE A CA 1
ATOM 3149 C C . ILE A 1 402 ? 11.894 30.669 -40.983 1.00 53.28 402 ILE A C 1
ATOM 3151 O O . ILE A 1 402 ? 12.741 30.456 -41.853 1.00 53.28 402 ILE A O 1
ATOM 3155 N N . GLY A 1 403 ? 10.639 30.233 -41.072 1.00 59.53 403 GLY A N 1
ATOM 3156 C CA . GLY A 1 403 ? 10.124 29.400 -42.160 1.00 59.53 403 GLY A CA 1
ATOM 3157 C C . GLY A 1 403 ? 10.332 27.881 -42.035 1.00 59.53 403 GLY A C 1
ATOM 3158 O O . GLY A 1 403 ? 9.979 27.167 -42.973 1.00 59.53 403 GLY A O 1
ATOM 3159 N N . TRP A 1 404 ? 10.876 27.364 -40.928 1.00 71.81 404 TRP A N 1
ATOM 3160 C CA . TRP A 1 404 ? 10.912 25.924 -40.632 1.00 71.81 404 TRP A CA 1
ATOM 3161 C C . TRP A 1 404 ? 9.754 25.528 -39.718 1.00 71.81 404 TRP A C 1
ATOM 3163 O O . TRP A 1 404 ? 9.279 26.319 -38.906 1.00 71.81 404 TRP A O 1
ATOM 3173 N N . LEU A 1 405 ? 9.324 24.276 -39.835 1.00 69.06 405 LEU A N 1
ATOM 3174 C CA . LEU A 1 405 ? 8.307 23.689 -38.972 1.00 69.06 405 LEU A CA 1
ATOM 3175 C C . LEU A 1 405 ? 8.966 22.962 -37.800 1.00 69.06 405 LEU A C 1
ATOM 3177 O O . LEU A 1 405 ? 10.063 22.422 -37.922 1.00 69.06 405 LEU A O 1
ATOM 3181 N N . LYS A 1 406 ? 8.282 22.913 -36.667 1.00 75.56 406 LYS A N 1
ATOM 3182 C CA . LYS A 1 406 ? 8.696 22.207 -35.455 1.00 75.56 406 LYS A CA 1
ATOM 3183 C C . LYS A 1 406 ? 7.767 21.025 -35.226 1.00 75.56 406 LYS A C 1
ATOM 3185 O O . LYS A 1 406 ? 6.557 21.189 -35.316 1.00 75.56 406 LYS A O 1
ATOM 3190 N N . CYS A 1 407 ? 8.313 19.843 -34.968 1.00 72.50 407 CYS A N 1
ATOM 3191 C CA . CYS A 1 407 ? 7.555 18.609 -34.826 1.00 72.50 407 CYS A CA 1
ATOM 3192 C C . CYS A 1 407 ? 7.859 17.915 -33.497 1.00 72.50 407 CYS A C 1
ATOM 3194 O O . CYS A 1 407 ? 8.889 17.258 -33.374 1.00 72.50 407 CYS A O 1
ATOM 3196 N N . ASN A 1 408 ? 6.947 18.023 -32.534 1.00 81.44 408 ASN A N 1
ATOM 3197 C CA . ASN A 1 408 ? 7.014 17.297 -31.265 1.00 81.44 408 ASN A CA 1
ATOM 3198 C C . ASN A 1 408 ? 6.590 15.847 -31.472 1.00 81.44 408 ASN A C 1
ATOM 3200 O O . ASN A 1 408 ? 5.619 15.599 -32.190 1.00 81.44 408 ASN A O 1
ATOM 3204 N N . VAL A 1 409 ? 7.299 14.916 -30.842 1.00 74.50 409 VAL A N 1
ATOM 3205 C CA . VAL A 1 409 ? 7.066 13.474 -30.927 1.00 74.50 409 VAL A CA 1
ATOM 3206 C C . VAL A 1 409 ? 6.986 12.889 -29.526 1.00 74.50 409 VAL A C 1
ATOM 3208 O O . VAL A 1 409 ? 7.802 13.239 -28.680 1.00 74.50 409 VAL A O 1
ATOM 3211 N N . ASP A 1 410 ? 6.024 11.994 -29.308 1.00 73.06 410 ASP A N 1
ATOM 3212 C CA . ASP A 1 410 ? 5.819 11.333 -28.018 1.00 73.06 410 ASP A CA 1
ATOM 3213 C C . ASP A 1 410 ? 5.290 9.900 -28.211 1.00 73.06 410 ASP A C 1
ATOM 3215 O O . ASP A 1 410 ? 4.553 9.604 -29.168 1.00 73.06 410 ASP A O 1
ATOM 3219 N N . ALA A 1 411 ? 5.636 9.005 -27.286 1.00 72.69 411 ALA A N 1
ATOM 3220 C CA . ALA A 1 411 ? 5.070 7.673 -27.183 1.00 72.69 411 ALA A CA 1
ATOM 3221 C C . ALA A 1 411 ? 4.401 7.444 -25.821 1.00 72.69 411 ALA A C 1
ATOM 3223 O O . ALA A 1 411 ? 4.903 7.762 -24.750 1.00 72.69 411 ALA A O 1
ATOM 3224 N N . SER A 1 412 ? 3.239 6.795 -25.847 1.00 67.62 412 SER A N 1
ATOM 3225 C CA . SER A 1 412 ? 2.476 6.472 -24.644 1.00 67.62 412 SER A CA 1
ATOM 3226 C C . SER A 1 412 ? 2.119 4.994 -24.573 1.00 67.62 412 SER A C 1
ATOM 3228 O O . SER A 1 412 ? 2.023 4.285 -25.575 1.00 67.62 412 SER A O 1
ATOM 3230 N N . PHE A 1 413 ? 1.925 4.505 -23.350 1.00 63.22 413 PHE A N 1
ATOM 3231 C CA . PHE A 1 413 ? 1.729 3.086 -23.071 1.00 63.22 413 PHE A CA 1
ATOM 3232 C C . PHE A 1 413 ? 0.405 2.881 -22.350 1.00 63.22 413 PHE A C 1
ATOM 3234 O O . PHE A 1 413 ? 0.164 3.462 -21.291 1.00 63.22 413 PHE A O 1
ATOM 3241 N N . ASN A 1 414 ? -0.442 2.006 -22.888 1.00 60.16 414 ASN A N 1
ATOM 3242 C CA . ASN A 1 414 ? -1.614 1.508 -22.186 1.00 60.16 414 ASN A CA 1
ATOM 3243 C C . ASN A 1 414 ? -1.398 0.036 -21.836 1.00 60.16 414 ASN A C 1
ATOM 3245 O O . ASN A 1 414 ? -1.742 -0.877 -22.587 1.00 60.16 414 ASN A O 1
ATOM 3249 N N . HIS A 1 415 ? -0.831 -0.180 -20.652 1.00 58.53 415 HIS A N 1
ATOM 3250 C CA . HIS A 1 415 ? -0.511 -1.510 -20.141 1.00 58.53 415 HIS A CA 1
ATOM 3251 C C . HIS A 1 415 ? -1.747 -2.397 -19.916 1.00 58.53 415 HIS A C 1
ATOM 3253 O O . HIS A 1 415 ? -1.613 -3.616 -19.920 1.00 58.53 415 HIS A O 1
ATOM 3259 N N . CYS A 1 416 ? -2.944 -1.815 -19.756 1.00 47.44 416 CYS A N 1
ATOM 3260 C CA . CYS A 1 416 ? -4.186 -2.573 -19.564 1.00 47.44 416 CYS A CA 1
ATOM 3261 C C . CYS A 1 416 ? -4.690 -3.199 -20.869 1.00 47.44 416 CYS A C 1
ATOM 3263 O O . CYS A 1 416 ? -5.225 -4.304 -20.862 1.00 47.44 416 CYS A O 1
ATOM 3265 N N . LEU A 1 417 ? -4.519 -2.488 -21.985 1.00 52.47 417 LEU A N 1
ATOM 3266 C CA . LEU A 1 417 ? -4.887 -2.965 -23.321 1.00 52.47 417 LEU A CA 1
ATOM 3267 C C . LEU A 1 417 ? -3.715 -3.642 -24.042 1.00 52.47 417 LEU A C 1
ATOM 3269 O O . LEU A 1 417 ? -3.907 -4.225 -25.106 1.00 52.47 417 LEU A O 1
ATOM 3273 N N . GLY A 1 418 ? -2.515 -3.575 -23.456 1.00 63.88 418 GLY A N 1
ATOM 3274 C CA . GLY A 1 418 ? -1.286 -4.055 -24.069 1.00 63.88 418 GLY A CA 1
ATOM 3275 C C . GLY A 1 418 ? -0.992 -3.316 -25.366 1.00 63.88 418 GLY A C 1
ATOM 3276 O O . GLY A 1 418 ? -0.650 -3.963 -26.344 1.00 63.88 418 GLY A O 1
ATOM 3277 N N . THR A 1 419 ? -1.187 -1.997 -25.400 1.00 62.56 419 THR A N 1
ATOM 3278 C CA . THR A 1 419 ? -0.999 -1.184 -26.608 1.00 62.56 419 THR A CA 1
ATOM 3279 C C . THR A 1 419 ? 0.036 -0.094 -26.382 1.00 62.56 419 THR A C 1
ATOM 3281 O O . THR A 1 419 ? 0.005 0.597 -25.358 1.00 62.56 419 THR A O 1
ATOM 3284 N N . THR A 1 420 ? 0.895 0.110 -27.372 1.00 72.75 420 THR A N 1
ATOM 3285 C CA . THR A 1 420 ? 1.783 1.270 -27.460 1.00 72.75 420 THR A CA 1
ATOM 3286 C C . THR A 1 420 ? 1.208 2.246 -28.478 1.00 72.75 420 THR A C 1
ATOM 3288 O O . THR A 1 420 ? 0.982 1.884 -29.632 1.00 72.75 420 THR A O 1
ATOM 3291 N N . SER A 1 421 ? 0.986 3.481 -28.045 1.00 69.44 421 SER A N 1
ATOM 3292 C CA . SER A 1 421 ? 0.517 4.592 -28.867 1.00 69.44 421 SER A CA 1
ATOM 3293 C C . SER A 1 421 ? 1.668 5.551 -29.147 1.00 69.44 421 SER A C 1
ATOM 3295 O O . SER A 1 421 ? 2.581 5.690 -28.337 1.00 69.44 421 SER A O 1
ATOM 3297 N N . ARG A 1 422 ? 1.630 6.222 -30.291 1.00 79.38 422 ARG A N 1
ATOM 3298 C CA . ARG A 1 422 ? 2.651 7.169 -30.747 1.00 79.38 422 ARG A CA 1
ATOM 3299 C C . ARG A 1 422 ? 1.955 8.353 -31.383 1.00 79.38 422 ARG A C 1
ATOM 3301 O O . ARG A 1 422 ? 0.950 8.169 -32.070 1.00 79.38 422 ARG A O 1
ATOM 3308 N N . GLY A 1 423 ? 2.463 9.552 -31.155 1.00 68.62 423 GLY A N 1
ATOM 3309 C CA . GLY A 1 423 ? 1.857 10.768 -31.671 1.00 68.62 423 GLY A CA 1
ATOM 3310 C C . GLY A 1 423 ? 2.895 11.815 -32.015 1.00 68.62 423 GLY A C 1
ATOM 3311 O O . GLY A 1 423 ? 3.988 11.835 -31.454 1.00 68.62 423 GLY A O 1
ATOM 3312 N N . TRP A 1 424 ? 2.533 12.692 -32.943 1.00 78.31 424 TRP A N 1
ATOM 3313 C CA . TRP A 1 424 ? 3.342 13.854 -33.264 1.00 78.31 424 TRP A CA 1
ATOM 3314 C C . TRP A 1 424 ? 2.507 15.062 -33.643 1.00 78.31 424 TRP A C 1
ATOM 3316 O O . TRP A 1 424 ? 1.388 14.940 -34.145 1.00 78.31 424 TRP A O 1
ATOM 3326 N N . CYS A 1 425 ? 3.056 16.245 -33.399 1.00 78.94 425 CYS A N 1
ATOM 3327 C CA . CYS A 1 425 ? 2.404 17.524 -33.641 1.00 78.94 425 CYS A CA 1
ATOM 3328 C C . CYS A 1 425 ? 3.373 18.479 -34.328 1.00 78.94 425 CYS A C 1
ATOM 3330 O O . CYS A 1 425 ? 4.464 18.718 -33.822 1.00 78.94 425 CYS A O 1
ATOM 3332 N N . LEU A 1 426 ? 2.953 19.024 -35.465 1.00 76.94 426 LEU A N 1
ATOM 3333 C CA . LEU A 1 426 ? 3.697 19.972 -36.275 1.00 76.94 426 LEU A CA 1
ATOM 3334 C C . LEU A 1 426 ? 3.184 21.391 -36.019 1.00 76.94 426 LEU A C 1
ATOM 3336 O O . LEU A 1 426 ? 1.974 21.637 -36.041 1.00 76.94 426 LEU A O 1
ATOM 3340 N N . ARG A 1 427 ? 4.103 22.327 -35.822 1.00 75.81 427 ARG A N 1
ATOM 3341 C CA . ARG A 1 427 ? 3.858 23.755 -35.622 1.00 75.81 427 ARG A CA 1
ATOM 3342 C C . ARG A 1 427 ? 4.732 24.571 -36.563 1.00 75.81 427 ARG A C 1
ATOM 3344 O O . ARG A 1 427 ? 5.780 24.092 -36.990 1.00 75.81 427 ARG A O 1
ATOM 3351 N N . ASP A 1 428 ? 4.302 25.774 -36.908 1.00 75.94 428 ASP A N 1
ATOM 3352 C CA . ASP A 1 428 ? 5.139 26.715 -37.650 1.00 75.94 428 ASP A CA 1
ATOM 3353 C C . ASP A 1 428 ? 6.113 27.469 -36.729 1.00 75.94 428 ASP A C 1
ATOM 3355 O O . ASP A 1 428 ? 6.158 27.259 -35.516 1.00 75.94 428 ASP A O 1
ATOM 3359 N N . ASP A 1 429 ? 6.915 28.359 -37.308 1.00 68.81 429 ASP A N 1
ATOM 3360 C CA . ASP A 1 429 ? 7.891 29.183 -36.594 1.00 68.81 429 ASP A CA 1
ATOM 3361 C C . ASP A 1 429 ? 7.254 30.229 -35.655 1.00 68.81 429 ASP A C 1
ATOM 3363 O O . ASP A 1 429 ? 7.960 30.896 -34.890 1.00 68.81 429 ASP A O 1
ATOM 3367 N N . HIS A 1 430 ? 5.924 30.360 -35.667 1.00 65.50 430 HIS A N 1
ATOM 3368 C CA . HIS A 1 430 ? 5.122 31.149 -34.734 1.00 65.50 430 HIS A CA 1
ATOM 3369 C C . HIS A 1 430 ? 4.459 30.289 -33.646 1.00 65.50 430 HIS A C 1
ATOM 3371 O O . HIS A 1 430 ? 3.622 30.804 -32.904 1.00 65.50 430 HIS A O 1
ATOM 3377 N N . ASP A 1 431 ? 4.854 29.014 -33.529 1.00 59.66 431 ASP A N 1
ATOM 3378 C CA . ASP A 1 431 ? 4.275 27.996 -32.644 1.00 59.66 431 ASP A CA 1
ATOM 3379 C C . ASP A 1 431 ? 2.787 27.693 -32.932 1.00 59.66 431 ASP A C 1
ATOM 3381 O O . ASP A 1 431 ? 2.093 27.044 -32.132 1.00 59.66 431 ASP A O 1
ATOM 3385 N N . ILE A 1 432 ? 2.280 28.122 -34.094 1.00 67.44 432 ILE A N 1
ATOM 3386 C CA . ILE A 1 432 ? 0.902 27.872 -34.507 1.00 67.44 432 ILE A CA 1
ATOM 3387 C C . ILE A 1 432 ? 0.805 26.433 -34.996 1.00 67.44 432 ILE A C 1
ATOM 3389 O O . ILE A 1 432 ? 1.607 25.964 -35.799 1.00 67.44 432 ILE A O 1
ATOM 3393 N N . PHE A 1 433 ? -0.205 25.724 -34.498 1.00 72.69 433 PHE A N 1
ATOM 3394 C CA . PHE A 1 433 ? -0.512 24.364 -34.914 1.00 72.69 433 PHE A CA 1
ATOM 3395 C C . PHE A 1 433 ? -0.724 24.267 -36.433 1.00 72.69 433 PHE A C 1
ATOM 3397 O O . PHE A 1 433 ? -1.553 24.983 -36.994 1.00 72.69 433 PHE A O 1
ATOM 3404 N N . VAL A 1 434 ? -0.021 23.332 -37.072 1.00 81.12 434 VAL A N 1
ATOM 3405 C CA . VAL A 1 434 ? -0.154 23.015 -38.499 1.00 81.12 434 VAL A CA 1
ATOM 3406 C C . VAL A 1 434 ? -0.929 21.715 -38.679 1.00 81.12 434 VAL A C 1
ATOM 3408 O O . VAL A 1 434 ? -1.954 21.694 -39.357 1.00 81.12 434 VAL A O 1
ATOM 3411 N N . THR A 1 435 ? -0.449 20.618 -38.086 1.00 76.56 435 THR A N 1
ATOM 3412 C CA . THR A 1 435 ? -1.092 19.300 -38.193 1.00 76.56 435 THR A CA 1
ATOM 3413 C C . THR A 1 435 ? -0.596 18.339 -37.111 1.00 76.56 435 THR A C 1
ATOM 3415 O O . THR A 1 435 ? 0.395 18.601 -36.439 1.00 76.56 435 THR A O 1
ATOM 3418 N N . THR A 1 436 ? -1.270 17.206 -36.941 1.00 82.38 436 THR A N 1
ATOM 3419 C CA . THR A 1 436 ? -0.882 16.129 -36.023 1.00 82.38 436 THR A CA 1
ATOM 3420 C C . THR A 1 436 ? -1.230 14.777 -36.626 1.00 82.38 436 THR A C 1
ATOM 3422 O O . THR A 1 436 ? -2.104 14.681 -37.490 1.00 82.38 436 THR A O 1
ATOM 3425 N N . SER A 1 437 ? -0.572 13.724 -36.157 1.00 74.19 437 SER A N 1
ATOM 3426 C CA . SER A 1 437 ? -1.001 12.352 -36.398 1.00 74.19 437 SER A CA 1
ATOM 3427 C C . SER A 1 437 ? -0.723 11.492 -35.173 1.00 74.19 437 SER A C 1
ATOM 3429 O O . SER A 1 437 ? 0.144 11.810 -34.358 1.00 74.19 437 SER A O 1
ATOM 3431 N N . ALA A 1 438 ? -1.464 10.395 -35.058 1.00 76.56 438 ALA A N 1
ATOM 3432 C CA . ALA A 1 438 ? -1.257 9.390 -34.033 1.00 76.56 438 ALA A CA 1
ATOM 3433 C C . ALA A 1 438 ? -1.519 7.989 -34.591 1.00 76.56 438 ALA A C 1
ATOM 3435 O O . ALA A 1 438 ? -2.389 7.797 -35.444 1.00 76.56 438 ALA A O 1
ATOM 3436 N N . ALA A 1 439 ? -0.779 7.016 -34.075 1.00 73.12 439 ALA A N 1
ATOM 3437 C CA . ALA A 1 439 ? -0.907 5.602 -34.392 1.00 73.12 439 ALA A CA 1
ATOM 3438 C C . ALA A 1 439 ? -0.813 4.768 -33.110 1.00 73.12 439 ALA A C 1
ATOM 3440 O O . ALA A 1 439 ? -0.326 5.235 -32.077 1.00 73.12 439 ALA A O 1
ATOM 3441 N N . TRP A 1 440 ? -1.291 3.529 -33.163 1.00 78.06 440 TRP A N 1
ATOM 3442 C CA . TRP A 1 440 ? -1.153 2.580 -32.065 1.00 78.06 440 TRP A CA 1
ATOM 3443 C C . TRP A 1 440 ? -0.998 1.163 -32.599 1.00 78.06 440 TRP A C 1
ATOM 3445 O O . TRP A 1 440 ? -1.631 0.793 -33.587 1.00 78.06 440 TRP A O 1
ATOM 3455 N N . ASP A 1 441 ? -0.208 0.362 -31.889 1.00 74.31 441 ASP A N 1
ATOM 3456 C CA . ASP A 1 441 ? -0.038 -1.061 -32.168 1.00 74.31 441 ASP A CA 1
ATOM 3457 C C . ASP A 1 441 ? -0.461 -1.916 -30.974 1.00 74.31 441 ASP A C 1
ATOM 3459 O O . ASP A 1 441 ? -0.405 -1.494 -29.815 1.00 74.31 441 ASP A O 1
ATOM 3463 N N . GLY A 1 442 ? -0.861 -3.154 -31.273 1.00 68.44 442 GLY A N 1
ATOM 3464 C CA . GLY A 1 442 ? -0.997 -4.207 -30.273 1.00 68.44 442 GLY A CA 1
ATOM 3465 C C . GLY A 1 442 ? 0.377 -4.746 -29.871 1.00 68.44 442 GLY A C 1
ATOM 3466 O O . GLY A 1 442 ? 1.145 -5.195 -30.717 1.00 68.44 442 GLY A O 1
ATOM 3467 N N . GLY A 1 443 ? 0.665 -4.728 -28.576 1.00 71.69 443 GLY A N 1
ATOM 3468 C CA . GLY A 1 443 ? 1.950 -5.054 -27.962 1.00 71.69 443 GLY A CA 1
ATOM 3469 C C . GLY A 1 443 ? 2.483 -3.887 -27.124 1.00 71.69 443 GLY A C 1
ATOM 3470 O O . GLY A 1 443 ? 2.311 -2.725 -27.484 1.00 71.69 443 GLY A O 1
ATOM 3471 N N . THR A 1 444 ? 3.142 -4.193 -26.002 1.00 71.44 444 THR A N 1
ATOM 3472 C CA . THR A 1 444 ? 3.839 -3.184 -25.185 1.00 71.44 444 THR A CA 1
ATOM 3473 C C . THR A 1 444 ? 5.312 -3.163 -25.587 1.00 71.44 444 THR A C 1
ATOM 3475 O O . THR A 1 444 ? 6.060 -4.066 -25.210 1.00 71.44 444 THR A O 1
ATOM 3478 N N . LEU A 1 445 ? 5.723 -2.152 -26.353 1.00 70.19 445 LEU A N 1
ATOM 3479 C CA . LEU A 1 445 ? 7.133 -1.903 -26.671 1.00 70.19 445 LEU A CA 1
ATOM 3480 C C . LEU A 1 445 ? 7.888 -1.384 -25.437 1.00 70.19 445 LEU A C 1
ATOM 3482 O O . LEU A 1 445 ? 7.282 -0.827 -24.517 1.00 70.19 445 LEU A O 1
ATOM 3486 N N . SER A 1 446 ? 9.216 -1.530 -25.408 1.00 74.38 446 SER A N 1
ATOM 3487 C CA . SER A 1 446 ? 10.029 -0.811 -24.422 1.00 74.38 446 SER A CA 1
ATOM 3488 C C . SER A 1 446 ? 10.001 0.697 -24.690 1.00 74.38 446 SER A C 1
ATOM 3490 O O . SER A 1 446 ? 9.737 1.137 -25.807 1.00 74.38 446 SER A O 1
ATOM 3492 N N . VAL A 1 447 ? 10.320 1.503 -23.670 1.00 66.00 447 VAL A N 1
ATOM 3493 C CA . VAL A 1 447 ? 10.323 2.973 -23.787 1.00 66.00 447 VAL A CA 1
ATOM 3494 C C . VAL A 1 447 ? 11.192 3.445 -24.953 1.00 66.00 447 VAL A C 1
ATOM 3496 O O . VAL A 1 447 ? 10.759 4.247 -25.765 1.00 66.00 447 VAL A O 1
ATOM 3499 N N . ILE A 1 448 ? 12.394 2.886 -25.098 1.00 74.31 448 ILE A N 1
ATOM 3500 C CA . ILE A 1 448 ? 13.320 3.279 -26.168 1.00 74.31 448 ILE A CA 1
ATOM 3501 C C . ILE A 1 448 ? 12.775 2.883 -27.548 1.00 74.31 448 ILE A C 1
ATOM 3503 O O . ILE A 1 448 ? 12.906 3.653 -28.493 1.00 74.31 448 ILE A O 1
ATOM 3507 N N . GLU A 1 449 ? 12.158 1.705 -27.669 1.00 76.31 449 GLU A N 1
ATOM 3508 C CA . GLU A 1 449 ? 11.570 1.236 -28.931 1.00 76.31 449 GLU A CA 1
ATOM 3509 C C . GLU A 1 449 ? 10.362 2.076 -29.342 1.00 76.31 449 GLU A C 1
ATOM 3511 O O . GLU A 1 449 ? 10.226 2.410 -30.514 1.00 76.31 449 GLU A O 1
ATOM 3516 N N . ALA A 1 450 ? 9.505 2.441 -28.390 1.00 73.56 450 ALA A N 1
ATOM 3517 C CA . ALA A 1 450 ? 8.324 3.246 -28.657 1.00 73.56 450 ALA A CA 1
ATOM 3518 C C . ALA A 1 450 ? 8.690 4.673 -29.084 1.00 73.56 450 ALA A C 1
ATOM 3520 O O . ALA A 1 450 ? 8.157 5.152 -30.082 1.00 73.56 450 ALA A O 1
ATOM 3521 N N . GLU A 1 451 ? 9.650 5.299 -28.397 1.00 76.88 451 GLU A N 1
ATOM 3522 C CA . GLU A 1 451 ? 10.167 6.631 -28.733 1.00 76.88 451 GLU A CA 1
ATOM 3523 C C . GLU A 1 451 ? 10.876 6.646 -30.094 1.00 76.88 451 GLU A C 1
ATOM 3525 O O . GLU A 1 451 ? 10.636 7.512 -30.938 1.00 76.88 451 GLU A O 1
ATOM 3530 N N . ALA A 1 452 ? 11.707 5.635 -30.369 1.00 78.06 452 ALA A N 1
ATOM 3531 C CA . ALA A 1 452 ? 12.366 5.499 -31.666 1.00 78.06 452 ALA A CA 1
ATOM 3532 C C . ALA A 1 452 ? 11.356 5.275 -32.803 1.00 78.06 452 ALA A C 1
ATOM 3534 O O . ALA A 1 452 ? 11.514 5.817 -33.901 1.00 78.06 452 ALA A O 1
ATOM 3535 N N . LEU A 1 453 ? 10.309 4.486 -32.547 1.00 78.81 453 LEU A N 1
ATOM 3536 C CA . LEU A 1 453 ? 9.257 4.213 -33.517 1.00 78.81 453 LEU A CA 1
ATOM 3537 C C . LEU A 1 453 ? 8.377 5.447 -33.759 1.00 78.81 453 LEU A C 1
ATOM 3539 O O . LEU A 1 453 ? 8.030 5.716 -34.908 1.00 78.81 453 LEU A O 1
ATOM 3543 N N . ALA A 1 454 ? 8.076 6.226 -32.716 1.00 76.88 454 ALA A N 1
ATOM 3544 C CA . ALA A 1 454 ? 7.328 7.474 -32.831 1.00 76.88 454 ALA A CA 1
ATOM 3545 C C . ALA A 1 454 ? 8.092 8.478 -33.699 1.00 76.88 454 ALA A C 1
ATOM 3547 O O . ALA A 1 454 ? 7.532 9.047 -34.639 1.00 76.88 454 ALA A O 1
ATOM 3548 N N . LEU A 1 455 ? 9.400 8.620 -33.469 1.00 79.19 455 LEU A N 1
ATOM 3549 C CA . LEU A 1 455 ? 10.242 9.520 -34.253 1.00 79.19 455 LEU A CA 1
ATOM 3550 C C . LEU A 1 455 ? 10.327 9.083 -35.720 1.00 79.19 455 LEU A C 1
ATOM 3552 O O . LEU A 1 455 ? 10.189 9.905 -36.626 1.00 79.19 455 LEU A O 1
ATOM 3556 N N . LYS A 1 456 ? 10.473 7.778 -35.967 1.00 77.50 456 LYS A N 1
ATOM 3557 C CA . LYS A 1 456 ? 10.469 7.203 -37.318 1.00 77.50 456 LYS A CA 1
ATOM 3558 C C . LYS A 1 456 ? 9.174 7.521 -38.072 1.00 77.50 456 LYS A C 1
ATOM 3560 O O . LYS A 1 456 ? 9.231 8.016 -39.197 1.00 77.50 456 LYS A O 1
ATOM 3565 N N . GLU A 1 457 ? 8.021 7.220 -37.483 1.00 76.31 457 GLU A N 1
ATOM 3566 C CA . GLU A 1 457 ? 6.719 7.446 -38.124 1.00 76.31 457 GLU A CA 1
ATOM 3567 C C . GLU A 1 457 ? 6.453 8.929 -38.366 1.00 76.31 457 GLU A C 1
ATOM 3569 O O . GLU A 1 457 ? 5.872 9.300 -39.386 1.00 76.31 457 GLU A O 1
ATOM 3574 N N . THR A 1 458 ? 6.939 9.783 -37.470 1.00 78.62 458 THR A N 1
ATOM 3575 C CA . THR A 1 458 ? 6.868 11.234 -37.625 1.00 78.62 458 THR A CA 1
ATOM 3576 C C . THR A 1 458 ? 7.651 11.703 -38.843 1.00 78.62 458 THR A C 1
ATOM 3578 O O . THR A 1 458 ? 7.111 12.426 -39.678 1.00 78.62 458 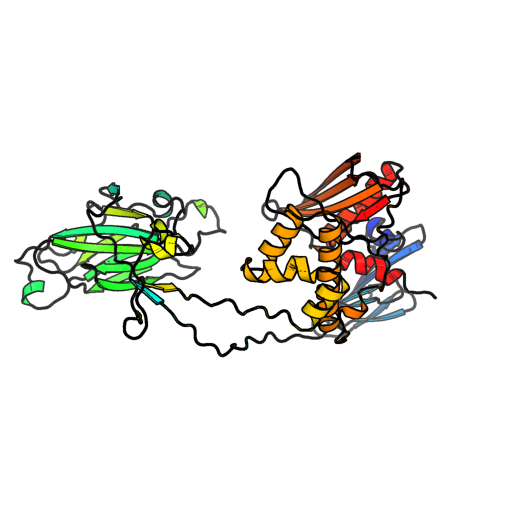THR A O 1
ATOM 3581 N N . ILE A 1 459 ? 8.901 11.255 -38.998 1.00 75.44 459 ILE A N 1
ATOM 3582 C CA . ILE A 1 459 ? 9.733 11.598 -40.159 1.00 75.44 459 ILE A CA 1
ATOM 3583 C C . ILE A 1 459 ? 9.053 11.132 -41.454 1.00 75.44 459 ILE A C 1
ATOM 3585 O O . ILE A 1 459 ? 8.965 11.892 -42.418 1.00 75.44 459 ILE A O 1
ATOM 3589 N N . GLN A 1 460 ? 8.504 9.914 -41.468 1.00 73.69 460 GLN A N 1
ATOM 3590 C CA . GLN A 1 460 ? 7.761 9.390 -42.620 1.00 73.69 460 GLN A CA 1
ATOM 3591 C C . GLN A 1 460 ? 6.505 10.219 -42.928 1.00 73.69 460 GLN A C 1
ATOM 3593 O O . GLN A 1 460 ? 6.247 10.539 -44.091 1.00 73.69 460 GLN A O 1
ATOM 3598 N N . GLY A 1 461 ? 5.752 10.607 -41.897 1.00 71.94 461 GLY A N 1
ATOM 3599 C CA . GLY A 1 461 ? 4.573 11.459 -42.016 1.00 71.94 461 GLY A CA 1
ATOM 3600 C C . GLY A 1 461 ? 4.911 12.833 -42.590 1.00 71.94 461 GLY A C 1
ATOM 3601 O O . GLY A 1 461 ? 4.300 13.262 -43.566 1.00 71.94 461 GLY A O 1
ATOM 3602 N N . VAL A 1 462 ? 5.939 13.490 -42.062 1.00 72.50 462 VAL A N 1
ATOM 3603 C CA . VAL A 1 462 ? 6.399 14.810 -42.516 1.00 72.50 462 VAL A CA 1
ATOM 3604 C C . VAL A 1 462 ? 6.890 14.783 -43.969 1.00 72.50 462 VAL A C 1
ATOM 3606 O O . VAL A 1 462 ? 6.530 15.667 -44.750 1.00 72.50 462 VAL A O 1
ATOM 3609 N N . ILE A 1 463 ? 7.619 13.734 -44.370 1.00 71.06 463 ILE A N 1
ATOM 3610 C CA . ILE A 1 463 ? 8.030 13.527 -45.770 1.00 71.06 463 ILE A CA 1
ATOM 3611 C C . ILE A 1 463 ? 6.804 13.353 -46.675 1.00 71.06 463 ILE A C 1
ATOM 3613 O O . ILE A 1 463 ? 6.746 13.943 -47.753 1.00 71.06 463 ILE A O 1
ATOM 3617 N N . SER A 1 464 ? 5.797 12.586 -46.240 1.00 71.88 464 SER A N 1
ATOM 3618 C CA . SER A 1 464 ? 4.566 12.379 -47.020 1.00 71.88 464 SER A CA 1
ATOM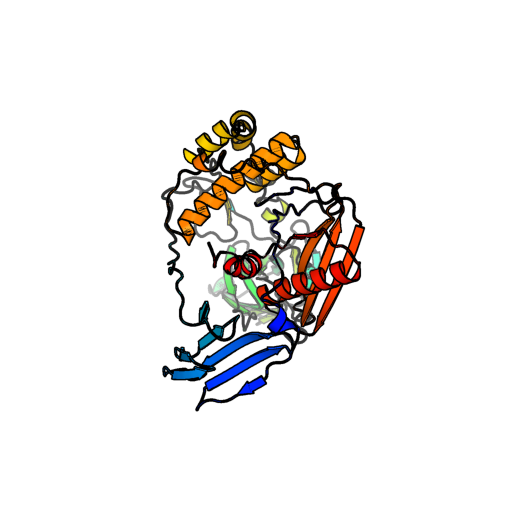 3619 C C . SER A 1 464 ? 3.749 13.662 -47.217 1.00 71.88 464 SER A C 1
ATOM 3621 O O . SER A 1 464 ? 3.050 13.805 -48.220 1.00 71.88 464 SER A O 1
ATOM 3623 N N . LEU A 1 465 ? 3.888 14.620 -46.296 1.00 75.69 465 LEU A N 1
ATOM 3624 C CA . LEU A 1 465 ? 3.289 15.952 -46.369 1.00 75.69 465 LEU A CA 1
ATOM 3625 C C . LEU A 1 465 ? 4.133 16.953 -47.175 1.00 75.69 465 LEU A C 1
ATOM 3627 O O . LEU A 1 465 ? 3.751 18.114 -47.305 1.00 75.69 465 LEU A O 1
ATOM 3631 N N . ASN A 1 466 ? 5.255 16.508 -47.752 1.00 75.75 466 ASN A N 1
ATOM 3632 C CA . ASN A 1 466 ? 6.173 17.313 -48.558 1.00 75.75 466 ASN A CA 1
ATOM 3633 C C . ASN A 1 466 ? 6.769 18.518 -47.799 1.00 75.75 466 ASN A C 1
ATOM 3635 O O . ASN A 1 466 ? 7.053 19.568 -48.384 1.00 75.75 466 ASN A O 1
ATOM 3639 N N . HIS A 1 467 ? 6.960 18.371 -46.486 1.00 70.31 467 HIS A N 1
ATOM 3640 C CA . HIS A 1 467 ? 7.634 19.358 -45.649 1.00 70.31 467 HIS A CA 1
ATOM 3641 C C . HIS A 1 467 ? 9.127 19.022 -45.545 1.00 70.31 467 HIS A C 1
ATOM 3643 O O . HIS A 1 467 ? 9.508 17.997 -44.990 1.00 70.31 467 HIS A O 1
ATOM 3649 N N . ASN A 1 468 ? 9.976 19.905 -46.076 1.00 57.44 468 ASN A N 1
ATOM 3650 C CA . ASN A 1 468 ? 11.418 19.652 -46.226 1.00 57.44 468 ASN A CA 1
ATOM 3651 C C . ASN A 1 468 ? 12.296 20.388 -45.198 1.00 57.44 468 ASN A C 1
ATOM 3653 O O . ASN A 1 468 ? 13.502 20.168 -45.149 1.00 57.44 468 ASN A O 1
ATOM 3657 N N . PHE A 1 469 ? 11.699 21.261 -44.385 1.00 70.94 469 PHE A N 1
ATOM 3658 C CA . PHE A 1 469 ? 12.387 22.102 -43.406 1.00 70.94 469 PHE A CA 1
ATOM 3659 C C . PHE A 1 469 ? 11.710 21.931 -42.053 1.00 70.94 469 PHE A C 1
ATOM 3661 O O . PHE A 1 469 ? 10.851 22.728 -41.679 1.00 70.94 469 PHE A O 1
ATOM 3668 N N . VAL A 1 470 ? 12.026 20.826 -41.375 1.00 63.25 470 VAL A N 1
ATOM 3669 C CA . VAL A 1 470 ? 11.377 20.439 -40.118 1.00 63.25 470 VAL A CA 1
ATOM 3670 C C . VAL A 1 470 ? 12.413 20.097 -39.058 1.00 63.25 470 VAL A C 1
ATOM 3672 O O . VAL A 1 470 ? 13.359 19.353 -39.313 1.00 63.25 470 VAL A O 1
ATOM 3675 N N . VAL A 1 471 ? 12.219 20.644 -37.864 1.00 73.38 471 VAL A N 1
ATOM 3676 C CA . VAL A 1 471 ? 12.954 20.308 -36.648 1.00 73.38 471 VAL A CA 1
ATOM 3677 C C . VAL A 1 471 ? 12.123 19.296 -35.868 1.00 73.38 471 VAL A C 1
ATOM 3679 O O . VAL A 1 471 ? 10.985 19.590 -35.519 1.00 73.38 471 VAL A O 1
ATOM 3682 N N . PHE A 1 472 ? 12.669 18.109 -35.608 1.00 70.00 472 PHE A N 1
ATOM 3683 C CA . PHE A 1 472 ? 12.000 17.082 -34.806 1.00 70.00 472 PHE A CA 1
ATOM 3684 C C . PHE A 1 472 ? 12.467 17.153 -33.352 1.00 70.00 472 PHE A C 1
ATOM 3686 O O . PHE A 1 472 ? 13.658 17.316 -33.083 1.00 70.00 472 PHE A O 1
ATOM 3693 N N . GLU A 1 473 ? 11.525 17.008 -32.429 1.00 69.00 473 GLU A N 1
ATOM 3694 C CA . GLU A 1 473 ? 11.744 17.102 -30.989 1.00 69.00 473 GLU A CA 1
ATOM 3695 C C . GLU A 1 473 ? 11.301 15.803 -30.323 1.00 69.00 473 GLU A C 1
ATOM 3697 O O . GLU A 1 473 ? 10.182 15.341 -30.537 1.00 69.00 473 GLU A O 1
ATOM 3702 N N . SER A 1 474 ? 12.202 15.208 -29.541 1.00 66.62 474 SER A N 1
ATOM 3703 C CA . SER A 1 474 ? 11.951 14.000 -28.757 1.00 66.62 474 SER A CA 1
ATOM 3704 C C . SER A 1 474 ? 12.576 14.180 -27.381 1.00 66.62 474 SER A C 1
ATOM 3706 O O . SER A 1 474 ? 13.706 14.657 -27.257 1.00 66.62 474 SER A O 1
ATOM 3708 N N . ASP A 1 475 ? 11.851 13.766 -26.350 1.00 60.84 475 ASP A N 1
ATOM 3709 C CA . ASP A 1 475 ? 12.300 13.793 -24.957 1.00 60.84 475 ASP A CA 1
ATOM 3710 C C . ASP A 1 475 ? 13.265 12.635 -24.614 1.00 60.84 475 ASP A C 1
ATOM 3712 O O . ASP A 1 475 ? 13.878 12.590 -23.542 1.00 60.84 475 ASP A O 1
ATOM 3716 N N . SER A 1 476 ? 13.468 11.706 -25.552 1.00 65.50 476 SER A N 1
ATOM 3717 C CA . SER A 1 476 ? 14.294 10.525 -25.360 1.00 65.50 476 SER A CA 1
ATOM 3718 C C . SER A 1 476 ? 15.764 10.795 -25.671 1.00 65.50 476 SER A C 1
ATOM 3720 O O . SER A 1 476 ? 16.275 10.490 -26.754 1.00 65.50 476 SER A O 1
ATOM 3722 N N . GLN A 1 477 ? 16.505 11.276 -24.666 1.00 57.97 477 GLN A N 1
ATOM 3723 C CA . GLN A 1 477 ? 17.955 11.510 -24.772 1.00 57.97 477 GLN A CA 1
ATOM 3724 C C . GLN A 1 477 ? 18.719 10.271 -25.273 1.00 57.97 477 GLN A C 1
ATOM 3726 O O . GLN A 1 477 ? 19.709 10.399 -25.986 1.00 57.97 477 GLN A O 1
ATOM 3731 N N . LYS A 1 478 ? 18.253 9.056 -24.950 1.00 59.16 478 LYS A N 1
ATOM 3732 C CA . LYS A 1 478 ? 18.864 7.804 -25.431 1.00 59.16 478 LYS A CA 1
ATOM 3733 C C . LYS A 1 478 ? 18.670 7.592 -26.931 1.00 59.16 478 LYS A C 1
ATOM 3735 O O . LYS A 1 478 ? 19.622 7.190 -27.594 1.00 59.16 478 LYS A O 1
ATOM 3740 N N . VAL A 1 479 ? 17.474 7.861 -27.458 1.00 61.78 479 VAL A N 1
ATOM 3741 C CA . VAL A 1 479 ? 17.198 7.789 -28.903 1.00 61.78 479 VAL A CA 1
ATOM 3742 C C . VAL A 1 479 ? 18.006 8.861 -29.631 1.00 61.78 479 VAL A C 1
ATOM 3744 O O . VAL A 1 479 ? 18.666 8.566 -30.623 1.00 61.78 479 VAL A O 1
ATOM 3747 N N . ILE A 1 480 ? 18.066 10.072 -29.076 1.00 60.12 480 ILE A N 1
ATOM 3748 C CA . ILE A 1 480 ? 18.847 11.181 -29.635 1.00 60.12 480 ILE A CA 1
ATOM 3749 C C . ILE A 1 480 ? 20.356 10.895 -29.603 1.00 60.12 480 ILE A C 1
ATOM 3751 O O . ILE A 1 480 ? 21.039 11.099 -30.605 1.00 60.12 480 ILE A O 1
ATOM 3755 N N . HIS A 1 481 ? 20.900 10.364 -28.505 1.00 57.78 481 HIS A N 1
ATOM 3756 C CA . HIS A 1 481 ? 22.302 9.937 -28.436 1.00 57.78 481 HIS A CA 1
ATOM 3757 C C . HIS A 1 481 ? 22.607 8.801 -29.413 1.00 57.78 481 HIS A C 1
ATOM 3759 O O . HIS A 1 481 ? 23.663 8.829 -30.037 1.00 57.78 481 HIS A O 1
ATOM 3765 N N . ALA A 1 482 ? 21.692 7.845 -29.594 1.00 58.25 482 ALA A N 1
ATOM 3766 C CA . ALA A 1 482 ? 21.848 6.776 -30.579 1.00 58.25 482 ALA A CA 1
ATOM 3767 C C . ALA A 1 482 ? 21.851 7.296 -32.030 1.00 58.25 482 ALA A C 1
ATOM 3769 O O . ALA A 1 482 ? 22.510 6.717 -32.890 1.00 58.25 482 ALA A O 1
ATOM 3770 N N . LEU A 1 483 ? 21.153 8.401 -32.308 1.00 54.94 483 LEU A N 1
ATOM 3771 C CA . LEU A 1 483 ? 21.193 9.074 -33.609 1.00 54.94 483 LEU A CA 1
ATOM 3772 C C . LEU A 1 483 ? 22.465 9.926 -33.782 1.00 54.94 483 LEU A C 1
ATOM 3774 O O . LEU A 1 483 ? 23.050 9.947 -34.864 1.00 54.94 483 LEU A O 1
ATOM 3778 N N . ARG A 1 484 ? 22.927 10.593 -32.715 1.00 50.31 484 ARG A N 1
ATOM 3779 C CA . ARG A 1 484 ? 24.098 11.495 -32.710 1.00 50.31 484 ARG A CA 1
ATOM 3780 C C . ARG A 1 484 ? 25.452 10.791 -32.669 1.00 50.31 484 ARG A C 1
ATOM 3782 O O . ARG A 1 484 ? 26.403 11.310 -33.249 1.00 50.31 484 ARG A O 1
ATOM 3789 N N . SER A 1 485 ? 25.574 9.635 -32.014 1.00 49.16 485 SER A N 1
ATOM 3790 C CA . SER A 1 485 ? 26.840 8.879 -31.918 1.00 49.16 485 SER A CA 1
ATOM 3791 C C . SER A 1 485 ? 27.409 8.470 -33.284 1.00 49.16 485 SER A C 1
ATOM 3793 O O . SER A 1 485 ? 28.576 8.109 -33.394 1.00 49.16 485 SER A O 1
ATOM 3795 N N . ASN A 1 486 ? 26.602 8.614 -34.333 1.00 46.81 486 ASN A N 1
ATOM 3796 C CA . ASN A 1 486 ? 26.927 8.357 -35.725 1.00 46.81 486 ASN A CA 1
ATOM 3797 C C . ASN A 1 486 ? 27.365 9.594 -36.532 1.00 46.81 486 ASN A C 1
ATOM 3799 O O . ASN A 1 486 ? 27.739 9.442 -37.691 1.00 46.81 486 ASN A O 1
ATOM 3803 N N . PHE A 1 487 ? 27.351 10.796 -35.939 1.00 40.34 487 PHE A N 1
ATOM 3804 C CA . PHE A 1 487 ? 27.757 12.050 -36.597 1.00 40.34 487 PHE A CA 1
ATOM 3805 C C . PHE A 1 487 ? 29.163 12.544 -36.234 1.00 40.34 487 PHE A C 1
ATOM 3807 O O . PHE A 1 487 ? 29.723 13.341 -36.978 1.00 40.34 487 PHE A O 1
ATOM 3814 N N . LEU A 1 488 ? 29.769 12.062 -35.143 1.00 34.00 488 LEU A N 1
ATOM 3815 C CA . LEU A 1 488 ? 31.127 12.466 -34.727 1.00 34.00 488 LEU A CA 1
ATOM 3816 C C . LEU A 1 488 ? 32.242 11.535 -35.236 1.00 34.00 488 LEU A C 1
ATOM 3818 O O . LEU A 1 488 ? 33.403 11.684 -34.870 1.00 34.00 488 LEU A O 1
ATOM 3822 N N . GLY A 1 489 ? 31.911 10.595 -36.122 1.00 38.59 489 GLY A N 1
ATOM 3823 C CA . GLY A 1 489 ? 32.878 9.763 -36.834 1.00 38.59 489 GLY A CA 1
ATOM 3824 C C . GLY A 1 489 ? 33.266 10.345 -38.192 1.00 38.59 489 GLY A C 1
ATOM 3825 O O . GLY A 1 489 ? 32.955 9.721 -39.200 1.00 38.59 489 GLY A O 1
ATOM 3826 N N . ASN A 1 490 ? 33.869 11.540 -38.216 1.00 33.72 490 ASN A N 1
ATOM 3827 C CA . ASN A 1 490 ? 34.867 12.010 -39.196 1.00 33.72 490 ASN A CA 1
ATOM 3828 C C . ASN A 1 490 ? 35.004 13.541 -39.150 1.00 33.72 490 ASN A C 1
ATOM 3830 O O . ASN A 1 490 ? 34.275 14.270 -39.824 1.00 33.72 490 ASN A O 1
ATOM 3834 N N . SER A 1 491 ? 36.033 13.993 -38.438 1.00 30.00 491 SER A N 1
ATOM 3835 C CA . SER A 1 491 ? 36.925 15.069 -38.882 1.00 30.00 491 SER A CA 1
ATOM 3836 C C . SER A 1 491 ? 38.334 14.744 -38.419 1.00 30.00 491 SER A C 1
ATOM 3838 O O . SER A 1 491 ? 38.466 14.506 -37.195 1.00 30.00 491 SER A O 1
#

Secondary structure (DSSP, 8-state):
----B----SS-TT----B-B-----SSTHHHHHSPPEEEEEETTEEEEEEE-TTS-EEEEEEE--SS--EEEEETTEEEEEPTTEEEEETTSS---EETT---SPPP----PPP------EEEEPPPP-TT-TT-EEESSPPPHHHHHTTS-SEEEEEEEEEE-TT-THHHHTPPEEEEEEESSSEEEEEETTEEEEEEE--SS---EEEEEEE---SEEEEEEEEEE--S---SSTTGGG---S--S-EEEEEETTEEEE-TTS-EEEEES-HHHHTTTTSTTGGGGS--EEGGG---S-SSEEEE-----------HHHHHHHHHTT-HHHHHHHTTT-SSHHHHHHHHHHHS-HHHHHHHHHHHHHHHHHHHIIIII-----GGGGTTSS-------TT-EEEEEEEEEETTTTEEEEEEEEE-TT--EEEEEEEEEEB---HHHHHHHHHHHHHHHHHHTT--SEEEEES-HHHHHHHHTTTSS--

Organism: Vicia faba (NCBI:txid3906)